Protein AF-0000000084719424 (afdb_homodimer)

Organism: Cystobacter fuscus (strain ATCC 25194 / DSM 2262 / NBRC 100088 / M29) (NCBI:txid1242864)

Structure (mmCIF, N/CA/C/O backbone):
data_AF-0000000084719424-model_v1
#
loop_
_entity.id
_entity.type
_entity.pdbx_description
1 polymer 'HNH nuclease domain-containing protein'
#
loop_
_atom_site.group_PDB
_atom_site.id
_atom_site.type_symbol
_atom_site.label_atom_id
_atom_site.label_alt_id
_atom_site.label_comp_id
_atom_site.label_asym_id
_atom_site.label_entity_id
_atom_site.label_seq_id
_atom_site.pdbx_PDB_ins_code
_atom_site.Cartn_x
_atom_site.Cartn_y
_atom_site.Cartn_z
_atom_site.occupancy
_atom_site.B_iso_or_equiv
_atom_site.auth_seq_id
_atom_site.auth_comp_id
_atom_site.auth_asym_id
_atom_site.auth_atom_id
_atom_site.pdbx_PDB_model_num
ATOM 1 N N . MET A 1 1 ? -15.688 -7.82 -9.164 1 95.25 1 MET A N 1
ATOM 2 C CA . MET A 1 1 ? -16.125 -8.008 -7.789 1 95.25 1 MET A CA 1
ATOM 3 C C . MET A 1 1 ? -16.844 -9.344 -7.621 1 95.25 1 MET A C 1
ATOM 5 O O . MET A 1 1 ? -17.547 -9.797 -8.531 1 95.25 1 MET A O 1
ATOM 9 N N . ILE A 1 2 ? -16.609 -9.914 -6.504 1 97.12 2 ILE A N 1
ATOM 10 C CA . ILE A 1 2 ? -17.297 -11.141 -6.133 1 97.12 2 ILE A CA 1
ATOM 11 C C . ILE A 1 2 ? -17.953 -10.969 -4.766 1 97.12 2 ILE A C 1
ATOM 13 O O . ILE A 1 2 ? -17.641 -10.031 -4.031 1 97.12 2 ILE A O 1
ATOM 17 N N . PRO A 1 3 ? -18.953 -11.82 -4.504 1 97.81 3 PRO A N 1
ATOM 18 C CA . PRO A 1 3 ? -19.609 -11.711 -3.199 1 97.81 3 PRO A CA 1
ATOM 19 C C . PRO A 1 3 ? -18.625 -11.812 -2.037 1 97.81 3 PRO A C 1
ATOM 21 O O . PRO A 1 3 ? -17.688 -12.633 -2.078 1 97.81 3 PRO A O 1
ATOM 24 N N . VAL A 1 4 ? -18.812 -10.969 -1.093 1 98.25 4 VAL A N 1
ATOM 25 C CA . VAL A 1 4 ? -18.062 -11.008 0.152 1 98.25 4 VAL A CA 1
ATOM 26 C C . VAL A 1 4 ? -19.016 -11.156 1.337 1 98.25 4 VAL A C 1
ATOM 28 O O . VAL A 1 4 ? -19.906 -10.336 1.521 1 98.25 4 VAL A O 1
ATOM 31 N N . ALA A 1 5 ? -18.828 -12.125 2.129 1 97.94 5 ALA A N 1
ATOM 32 C CA . ALA A 1 5 ? -19.672 -12.344 3.305 1 97.94 5 ALA A CA 1
ATOM 33 C C . ALA A 1 5 ? -19.172 -11.539 4.496 1 97.94 5 ALA A C 1
ATOM 35 O O . ALA A 1 5 ? -17.953 -11.445 4.723 1 97.94 5 ALA A O 1
ATOM 36 N N . ALA A 1 6 ? -20.125 -10.969 5.238 1 98.19 6 ALA A N 1
ATOM 37 C CA . ALA A 1 6 ? -19.75 -10.25 6.461 1 98.19 6 ALA A CA 1
ATOM 38 C C . ALA A 1 6 ? -19.172 -11.211 7.5 1 98.19 6 ALA A C 1
ATOM 40 O O . ALA A 1 6 ? -19.766 -12.25 7.793 1 98.19 6 ALA A O 1
ATOM 41 N N . ALA A 1 7 ? -18.047 -10.859 7.988 1 98.5 7 ALA A N 1
ATOM 42 C CA . ALA A 1 7 ? -17.438 -11.648 9.055 1 98.5 7 ALA A CA 1
ATOM 43 C C . ALA A 1 7 ? -18 -11.258 10.422 1 98.5 7 ALA A C 1
ATOM 45 O O . ALA A 1 7 ? -18.516 -10.148 10.594 1 98.5 7 ALA A O 1
ATOM 46 N N . LYS A 1 8 ? -17.859 -12.148 11.344 1 98.12 8 LYS A N 1
ATOM 47 C CA . LYS A 1 8 ? -18.266 -11.859 12.719 1 98.12 8 LYS A CA 1
ATOM 48 C C . LYS A 1 8 ? -17.359 -10.797 13.344 1 98.12 8 LYS A C 1
ATOM 50 O O . LYS A 1 8 ? -16.156 -10.773 13.109 1 98.12 8 LYS A O 1
ATOM 55 N N . GLU A 1 9 ? -17.984 -9.984 14.125 1 98.38 9 GLU A N 1
ATOM 56 C CA . GLU A 1 9 ? -17.25 -8.984 14.875 1 98.38 9 GLU A CA 1
ATOM 57 C C . GLU A 1 9 ? -16.25 -9.633 15.828 1 98.38 9 GLU A C 1
ATOM 59 O O . GLU A 1 9 ? -16.594 -10.547 16.578 1 98.38 9 GLU A O 1
ATOM 64 N N . PRO A 1 10 ? -15.031 -9.141 15.812 1 98 10 PRO A N 1
ATOM 65 C CA . PRO A 1 10 ? -14.039 -9.711 16.734 1 98 10 PRO A CA 1
ATOM 66 C C . PRO A 1 10 ? -14.359 -9.422 18.188 1 98 10 PRO A C 1
ATOM 68 O O . PRO A 1 10 ? -14.93 -8.375 18.516 1 98 10 PRO A O 1
ATOM 71 N N . PRO A 1 11 ? -13.969 -10.281 19.078 1 96.69 11 PRO A N 1
ATOM 72 C CA . PRO A 1 11 ? -14.336 -10.18 20.484 1 96.69 11 PRO A CA 1
ATOM 73 C C . PRO A 1 11 ? -13.867 -8.875 21.125 1 96.69 11 PRO A C 1
ATOM 75 O O . PRO A 1 11 ? -14.578 -8.297 21.953 1 96.69 11 PRO A O 1
ATOM 78 N N . LEU A 1 12 ? -12.781 -8.359 20.781 1 96.88 12 LEU A N 1
ATOM 79 C CA . LEU A 1 12 ? -12.234 -7.195 21.469 1 96.88 12 LEU A CA 1
ATOM 80 C C . LEU A 1 12 ? -12.547 -5.91 20.719 1 96.88 12 LEU A C 1
ATOM 82 O O . LEU A 1 12 ? -12.125 -4.824 21.125 1 96.88 12 LEU A O 1
ATOM 86 N N . PHE A 1 13 ? -13.328 -5.996 19.688 1 98.5 13 PHE A N 1
ATOM 87 C CA . PHE A 1 13 ? -13.648 -4.84 18.859 1 98.5 13 PHE A CA 1
ATOM 88 C C . PHE A 1 13 ? -14.375 -3.775 19.672 1 98.5 13 PHE A C 1
ATOM 90 O O . PHE A 1 13 ? -14.062 -2.588 19.562 1 98.5 13 PHE A O 1
ATOM 97 N N . ASP A 1 14 ? -15.32 -4.215 20.406 1 98 14 ASP A N 1
ATOM 98 C CA . ASP A 1 14 ? -16.125 -3.279 21.203 1 98 14 ASP A CA 1
ATOM 99 C C . ASP A 1 14 ? -15.227 -2.424 22.094 1 98 14 ASP A C 1
ATOM 101 O O . ASP A 1 14 ? -15.305 -1.194 22.062 1 98 14 ASP A O 1
ATOM 105 N N . GLU A 1 15 ? -14.398 -2.988 22.766 1 96.69 15 GLU A N 1
ATOM 106 C CA . GLU A 1 15 ? -13.531 -2.293 23.719 1 96.69 15 GLU A CA 1
ATOM 107 C C . GLU A 1 15 ? -12.477 -1.464 22.984 1 96.69 15 GLU A C 1
ATOM 109 O O . GLU A 1 15 ? -12.234 -0.308 23.344 1 96.69 15 GLU A O 1
ATOM 114 N N . ARG A 1 16 ? -11.891 -1.98 21.922 1 96.62 16 ARG A N 1
ATOM 115 C CA . ARG A 1 16 ? -10.703 -1.389 21.312 1 96.62 16 ARG A CA 1
ATOM 116 C C . ARG A 1 16 ? -11.086 -0.309 20.312 1 96.62 16 ARG A C 1
ATOM 118 O O . ARG A 1 16 ? -10.273 0.561 19.984 1 96.62 16 ARG A O 1
ATOM 125 N N . VAL A 1 17 ? -12.312 -0.374 19.828 1 98.56 17 VAL A N 1
ATOM 126 C CA . VAL A 1 17 ? -12.664 0.553 18.75 1 98.56 17 VAL A CA 1
ATOM 127 C C . VAL A 1 17 ? -13.969 1.271 19.094 1 98.56 17 VAL A C 1
ATOM 129 O O . VAL A 1 17 ? -13.984 2.494 19.266 1 98.56 17 VAL A O 1
ATOM 132 N N . ARG A 1 18 ? -15.031 0.542 19.359 1 98.38 18 ARG A N 1
ATOM 133 C CA . ARG A 1 18 ? -16.359 1.113 19.5 1 98.38 18 ARG A CA 1
ATOM 134 C C . ARG A 1 18 ? -16.438 2.023 20.719 1 98.38 18 ARG A C 1
ATOM 136 O O . ARG A 1 18 ? -16.766 3.207 20.609 1 98.38 18 ARG A O 1
ATOM 143 N N . GLN A 1 19 ? -16.109 1.496 21.828 1 97.94 19 GLN A N 1
ATOM 144 C CA . GLN A 1 19 ? -16.234 2.273 23.062 1 97.94 19 GLN A CA 1
ATOM 145 C C . GLN A 1 19 ? -15.234 3.43 23.078 1 97.94 19 GLN A C 1
ATOM 147 O O . GLN A 1 19 ? -15.547 4.523 23.547 1 97.94 19 GLN A O 1
ATOM 152 N N . LYS A 1 20 ? -14.016 3.203 22.609 1 97.25 20 LYS A N 1
ATOM 153 C CA . LYS A 1 20 ? -13.062 4.297 22.484 1 97.25 20 LYS A CA 1
ATOM 154 C C . LYS A 1 20 ? -13.602 5.41 21.594 1 97.25 20 LYS A C 1
ATOM 156 O O . LYS A 1 20 ? -13.492 6.59 21.922 1 97.25 20 LYS A O 1
ATOM 161 N N . GLY A 1 21 ? -14.148 4.949 20.5 1 98.06 21 GLY A N 1
ATOM 162 C CA . GLY A 1 21 ? -14.703 5.91 19.562 1 98.06 21 GLY A CA 1
ATOM 163 C C . GLY A 1 21 ? -15.859 6.707 20.141 1 98.06 21 GLY A C 1
ATOM 164 O O . GLY A 1 21 ? -15.883 7.938 20.031 1 98.06 21 GLY A O 1
ATOM 165 N N . LEU A 1 22 ? -16.781 6.02 20.734 1 97.62 22 LEU A N 1
ATOM 166 C CA . LEU A 1 22 ? -17.953 6.672 21.312 1 97.62 22 LEU A CA 1
ATOM 167 C C . LEU A 1 22 ? -17.547 7.594 22.469 1 97.62 22 LEU A C 1
ATOM 169 O O . LEU A 1 22 ? -18.109 8.68 22.625 1 97.62 22 LEU A O 1
ATOM 173 N N . SER A 1 23 ? -16.578 7.148 23.234 1 97.88 23 SER A N 1
ATOM 174 C CA . SER A 1 23 ? -16.062 7.992 24.312 1 97.88 23 SER A CA 1
ATOM 175 C C . SER A 1 23 ? -15.469 9.281 23.766 1 97.88 23 SER A C 1
ATOM 177 O O . SER A 1 23 ? -15.695 10.367 24.312 1 97.88 23 SER A O 1
ATOM 179 N N . ALA A 1 24 ? -14.711 9.188 22.703 1 97.69 24 ALA A N 1
ATOM 180 C CA . ALA A 1 24 ? -14.125 10.367 22.062 1 97.69 24 ALA A CA 1
ATOM 181 C C . ALA A 1 24 ? -15.211 11.305 21.547 1 97.69 24 ALA A C 1
ATOM 183 O O . ALA A 1 24 ? -15.102 12.523 21.688 1 97.69 24 ALA A O 1
ATOM 184 N N . ILE A 1 25 ? -16.266 10.742 20.969 1 97.62 25 ILE A N 1
ATOM 185 C CA . ILE A 1 25 ? -17.359 11.547 20.453 1 97.62 25 ILE A CA 1
ATOM 186 C C . ILE A 1 25 ? -18 12.336 21.594 1 97.62 25 ILE A C 1
ATOM 188 O O . ILE A 1 25 ? -18.312 13.516 21.438 1 97.62 25 ILE A O 1
ATOM 192 N N . ASP A 1 26 ? -18.203 11.648 22.703 1 97.56 26 ASP A N 1
ATOM 193 C CA . ASP A 1 26 ? -18.75 12.328 23.859 1 97.56 26 ASP A CA 1
ATOM 194 C C . ASP A 1 26 ? -17.938 13.578 24.203 1 97.56 26 ASP A C 1
ATOM 196 O O . ASP A 1 26 ? -18.484 14.664 24.375 1 97.56 26 ASP A O 1
ATOM 200 N N . GLU A 1 27 ? -16.688 13.438 24.219 1 97.56 27 GLU A N 1
ATOM 201 C CA . GLU A 1 27 ? -15.828 14.562 24.562 1 97.56 27 GLU A CA 1
ATOM 202 C C . GLU A 1 27 ? -15.93 15.672 23.5 1 97.56 27 GLU A C 1
ATOM 204 O O . GLU A 1 27 ? -15.961 16.859 23.844 1 97.56 27 GLU A O 1
ATOM 209 N N . LEU A 1 28 ? -15.984 15.32 22.266 1 97.88 28 LEU A N 1
ATOM 210 C CA . LEU A 1 28 ? -15.984 16.281 21.156 1 97.88 28 LEU A CA 1
ATOM 211 C C . LEU A 1 28 ? -17.25 17.125 21.172 1 97.88 28 LEU A C 1
ATOM 213 O O . LEU A 1 28 ? -17.297 18.203 20.578 1 97.88 28 LEU A O 1
ATOM 217 N N . VAL A 1 29 ? -18.297 16.641 21.875 1 97.75 29 VAL A N 1
ATOM 218 C CA . VAL A 1 29 ? -19.531 17.406 21.953 1 97.75 29 VAL A CA 1
ATOM 219 C C . VAL A 1 29 ? -19.734 17.938 23.375 1 97.75 29 VAL A C 1
ATOM 221 O O . VAL A 1 29 ? -20.828 18.406 23.719 1 97.75 29 VAL A O 1
ATOM 224 N N . GLY A 1 30 ? -18.719 17.75 24.219 1 96.62 30 GLY A N 1
ATOM 225 C CA . GLY A 1 30 ? -18.703 18.375 25.531 1 96.62 30 GLY A CA 1
ATOM 226 C C . GLY A 1 30 ? -19.266 17.484 26.625 1 96.62 30 GLY A C 1
ATOM 227 O O . GLY A 1 30 ? -19.484 17.953 27.75 1 96.62 30 GLY A O 1
ATOM 228 N N . ARG A 1 31 ? -19.531 16.312 26.391 1 96.75 31 ARG A N 1
ATOM 229 C CA . ARG A 1 31 ? -20 15.383 27.406 1 96.75 31 ARG A CA 1
ATOM 230 C C . ARG A 1 31 ? -18.844 14.695 28.125 1 96.75 31 ARG A C 1
ATOM 232 O O . ARG A 1 31 ? -17.703 14.711 27.625 1 96.75 31 ARG A O 1
ATOM 239 N N . LYS A 1 32 ? -19.109 14.172 29.266 1 94.5 32 LYS A N 1
ATOM 240 C CA . LYS A 1 32 ? -18.109 13.383 29.969 1 94.5 32 LYS A CA 1
ATOM 241 C C . LYS A 1 32 ? -17.781 12.102 29.219 1 94.5 32 LYS A C 1
ATOM 243 O O . LYS A 1 32 ? -18.672 11.422 28.719 1 94.5 32 LYS A O 1
ATOM 248 N N . PRO A 1 33 ? -16.531 11.797 29.125 1 94.38 33 PRO A N 1
ATOM 249 C CA . PRO A 1 33 ? -16.156 10.555 28.438 1 94.38 33 PRO A CA 1
ATOM 250 C C . PRO A 1 33 ? -16.672 9.305 29.156 1 94.38 33 PRO A C 1
ATOM 252 O O . PRO A 1 33 ? -16.766 9.281 30.375 1 94.38 33 PRO A O 1
ATOM 255 N N . ARG A 1 34 ? -16.984 8.297 28.328 1 93.38 34 ARG A N 1
ATOM 256 C CA . ARG A 1 34 ? -17.5 7.035 28.859 1 93.38 34 ARG A CA 1
ATOM 257 C C . ARG A 1 34 ? -16.375 6.199 29.453 1 93.38 34 ARG A C 1
ATOM 259 O O . ARG A 1 34 ? -16.609 5.352 30.328 1 93.38 34 ARG A O 1
ATOM 266 N N . LEU A 1 35 ? -15.211 6.398 28.969 1 94.31 35 LEU A N 1
ATOM 267 C CA . LEU A 1 35 ? -14.047 5.645 29.422 1 94.31 35 LEU A CA 1
ATOM 268 C C . LEU A 1 35 ? -13.023 6.562 30.078 1 94.31 35 LEU A C 1
ATOM 270 O O . LEU A 1 35 ? -12.828 7.699 29.641 1 94.31 35 LEU A O 1
ATOM 274 N N . LYS A 1 36 ? -12.438 5.992 31.078 1 90.69 36 LYS A N 1
ATOM 275 C CA . LYS A 1 36 ? -11.312 6.699 31.688 1 90.69 36 LYS A CA 1
ATOM 276 C C . LYS A 1 36 ? -10.055 6.566 30.828 1 90.69 36 LYS A C 1
ATOM 278 O O . LYS A 1 36 ? -9.766 5.488 30.297 1 90.69 36 LYS A O 1
ATOM 283 N N . ARG A 1 37 ? -9.391 7.676 30.562 1 86.06 37 ARG A N 1
ATOM 284 C CA . ARG A 1 37 ? -8.156 7.648 29.797 1 86.06 37 ARG A CA 1
ATOM 285 C C . ARG A 1 37 ? -7.168 8.688 30.312 1 86.06 37 ARG A C 1
ATOM 287 O O . ARG A 1 37 ? -7.57 9.703 30.891 1 86.06 37 ARG A O 1
ATOM 294 N N . PRO A 1 38 ? -5.922 8.305 30.109 1 86.06 38 PRO A N 1
ATOM 295 C CA . PRO A 1 38 ? -4.93 9.305 30.516 1 86.06 38 PRO A CA 1
ATOM 296 C C . PRO A 1 38 ? -4.871 10.492 29.578 1 86.06 38 PRO A C 1
ATOM 298 O O . PRO A 1 38 ? -5.344 10.406 28.438 1 86.06 38 PRO A O 1
ATOM 301 N N . GLY A 1 39 ? -4.395 11.68 30.078 1 85.88 39 GLY A N 1
ATOM 302 C CA . GLY A 1 39 ? -4.172 12.867 29.266 1 85.88 39 GLY A CA 1
ATOM 303 C C . GLY A 1 39 ? -5.305 13.867 29.344 1 85.88 39 GLY A C 1
ATOM 304 O O . GLY A 1 39 ? -6.281 13.656 30.062 1 85.88 39 GLY A O 1
ATOM 305 N N . ARG A 1 40 ? -5.145 14.953 28.641 1 89.94 40 ARG A N 1
ATOM 306 C CA . ARG A 1 40 ? -6.137 16.031 28.625 1 89.94 40 ARG A CA 1
ATOM 307 C C . ARG A 1 40 ? -7.363 15.617 27.812 1 89.94 40 ARG A C 1
ATOM 309 O O . ARG A 1 40 ? -7.25 14.891 26.828 1 89.94 40 ARG A O 1
ATOM 316 N N . ARG A 1 41 ? -8.477 16.125 28.281 1 90.38 41 ARG A N 1
ATOM 317 C CA . ARG A 1 41 ? -9.719 15.883 27.562 1 90.38 41 ARG A CA 1
ATOM 318 C C . ARG A 1 41 ? -9.695 16.578 26.203 1 90.38 41 ARG A C 1
ATOM 320 O O . ARG A 1 41 ? -9.07 17.625 26.047 1 90.38 41 ARG A O 1
ATOM 327 N N . ARG A 1 42 ? -10.391 15.945 25.266 1 94.56 42 ARG A N 1
ATOM 328 C CA . ARG A 1 42 ? -10.547 16.578 23.953 1 94.56 42 ARG A CA 1
ATOM 329 C C . ARG A 1 42 ? -11.391 17.844 24.047 1 94.56 42 ARG A C 1
ATOM 331 O O . ARG A 1 42 ? -12.352 17.891 24.828 1 94.56 42 ARG A O 1
ATOM 338 N N . LYS A 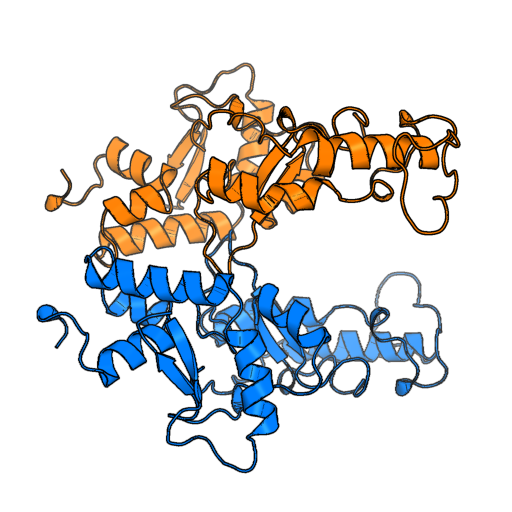1 43 ? -11.039 18.719 23.266 1 95.94 43 LYS A N 1
ATOM 339 C CA . LYS A 1 43 ? -11.789 19.969 23.219 1 95.94 43 LYS A CA 1
ATOM 340 C C . LYS A 1 43 ? -13.141 19.781 22.531 1 95.94 43 LYS A C 1
ATOM 342 O O . LYS A 1 43 ? -13.234 19.062 21.531 1 95.94 43 LYS A O 1
ATOM 347 N N . LYS A 1 44 ? -14.211 20.438 23.125 1 97.44 44 LYS A N 1
ATOM 348 C CA . LYS A 1 44 ? -15.5 20.469 22.438 1 97.44 44 LYS A CA 1
ATOM 349 C C . LYS A 1 44 ? -15.398 21.203 21.109 1 97.44 44 LYS A C 1
ATOM 351 O O . LYS A 1 44 ? -14.969 22.359 21.078 1 97.44 44 LYS A O 1
ATOM 356 N N . ILE A 1 45 ? -15.836 20.594 20.094 1 98 45 ILE A N 1
ATOM 357 C CA . ILE A 1 45 ? -15.68 21.25 18.812 1 98 45 ILE A CA 1
ATOM 358 C C . ILE A 1 45 ? -17.031 21.359 18.125 1 98 45 ILE A C 1
ATOM 360 O O . ILE A 1 45 ? -17.156 21.969 17.047 1 98 45 ILE A O 1
ATOM 364 N N . ALA A 1 46 ? -18.109 20.734 18.641 1 97.94 46 ALA A N 1
ATOM 365 C CA . ALA A 1 46 ? -19.438 20.766 18.047 1 97.94 46 ALA A CA 1
ATOM 366 C C . ALA A 1 46 ? -20.516 20.625 19.125 1 97.94 46 ALA A C 1
ATOM 368 O O . ALA A 1 46 ? -20.25 20.078 20.203 1 97.94 46 ALA A O 1
ATOM 369 N N . ALA A 1 47 ? -21.672 21.094 18.875 1 97.56 47 ALA A N 1
ATOM 370 C CA . ALA A 1 47 ? -22.781 21 19.797 1 97.56 47 ALA A CA 1
ATOM 371 C C . ALA A 1 47 ? -23.453 19.625 19.703 1 97.56 47 ALA A C 1
ATOM 373 O O . ALA A 1 47 ? -23.844 19.047 20.719 1 97.56 47 ALA A O 1
ATOM 374 N N . ARG A 1 48 ? -23.562 19.203 18.516 1 97.5 48 ARG A N 1
ATOM 375 C CA . ARG A 1 48 ? -24.172 17.891 18.266 1 97.5 48 ARG A CA 1
ATOM 376 C C . ARG A 1 48 ? -23.188 16.969 17.562 1 97.5 48 ARG A C 1
ATOM 378 O O . ARG A 1 48 ? -22.312 17.422 16.812 1 97.5 48 ARG A O 1
ATOM 385 N N . GLU A 1 49 ? -23.359 15.617 17.828 1 97.19 49 GLU A N 1
ATOM 386 C CA . GLU A 1 49 ? -22.516 14.617 17.188 1 97.19 49 GLU A CA 1
ATOM 387 C C . GLU A 1 49 ? -22.516 14.781 15.672 1 97.19 49 GLU A C 1
ATOM 389 O O . GLU A 1 49 ? -21.453 14.695 15.039 1 97.19 49 GLU A O 1
ATOM 394 N N . ALA A 1 50 ? -23.656 15.055 15.102 1 96.25 50 ALA A N 1
ATO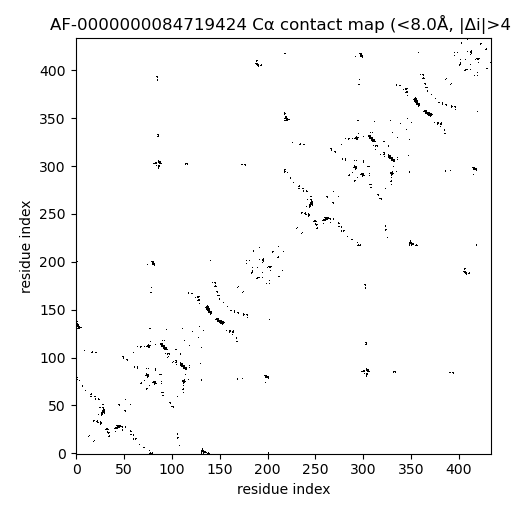M 395 C CA . ALA A 1 50 ? -23.828 15.156 13.656 1 96.25 50 ALA A CA 1
ATOM 396 C C . ALA A 1 50 ? -23.094 16.359 13.094 1 96.25 50 ALA A C 1
ATOM 398 O O . ALA A 1 50 ? -22.875 16.453 11.883 1 96.25 50 ALA A O 1
ATOM 399 N N . ASP A 1 51 ? -22.672 17.281 13.945 1 97.06 51 ASP A N 1
ATOM 400 C CA . ASP A 1 51 ? -22.031 18.516 13.5 1 97.06 51 ASP A CA 1
ATOM 401 C C . ASP A 1 51 ? -20.516 18.406 13.57 1 97.06 51 ASP A C 1
ATOM 403 O O . ASP A 1 51 ? -19.797 19.328 13.18 1 97.06 51 ASP A O 1
ATOM 407 N N . ILE A 1 52 ? -20.047 17.297 14.109 1 97.44 52 ILE A N 1
ATOM 408 C CA . ILE A 1 52 ? -18.609 17.094 14.172 1 97.44 52 ILE A CA 1
ATOM 409 C C . ILE A 1 52 ? -18.047 16.938 12.758 1 97.44 52 ILE A C 1
ATOM 411 O O . ILE A 1 52 ? -18.547 16.125 11.977 1 97.44 52 ILE A O 1
ATOM 415 N N . PRO A 1 53 ? -17 17.719 12.398 1 96.88 53 PRO A N 1
ATOM 416 C CA . PRO A 1 53 ? -16.359 17.531 11.094 1 96.88 53 PRO A CA 1
ATOM 417 C C . PRO A 1 53 ? -15.797 16.109 10.914 1 96.88 53 PRO A C 1
ATOM 419 O O . PRO A 1 53 ? -15.258 15.539 11.867 1 96.88 53 PRO A O 1
ATOM 422 N N . ALA A 1 54 ? -15.883 15.562 9.68 1 95.31 54 ALA A N 1
ATOM 423 C CA . ALA A 1 54 ? -15.523 14.18 9.375 1 95.31 54 ALA A CA 1
ATOM 424 C C . ALA A 1 54 ? -14.062 13.898 9.742 1 95.31 54 ALA A C 1
ATOM 426 O O . ALA A 1 54 ? -13.734 12.805 10.195 1 95.31 54 ALA A O 1
ATOM 427 N N . ASP A 1 55 ? -13.234 14.867 9.57 1 95.38 55 ASP A N 1
ATOM 428 C CA . ASP A 1 55 ? -11.797 14.656 9.758 1 95.38 55 ASP A CA 1
ATOM 429 C C . ASP A 1 55 ? -11.406 14.797 11.227 1 95.38 55 ASP A C 1
ATOM 431 O O . ASP A 1 55 ? -10.242 14.609 11.586 1 95.38 55 ASP A O 1
ATOM 435 N N . ALA A 1 56 ? -12.32 15.109 12.055 1 97.25 56 ALA A N 1
ATOM 436 C CA . ALA A 1 56 ? -12.031 15.32 13.469 1 97.25 56 ALA A CA 1
ATOM 437 C C . ALA A 1 56 ? -12.219 14.039 14.266 1 97.25 56 ALA A C 1
ATOM 439 O O . ALA A 1 56 ? -11.797 13.953 15.422 1 97.25 56 ALA A O 1
ATOM 440 N N . PHE A 1 57 ? -12.891 13.039 13.68 1 97.75 57 PHE A N 1
ATOM 441 C CA . PHE A 1 57 ? -13.078 11.773 14.375 1 97.75 57 PHE A CA 1
ATOM 442 C C . PHE A 1 57 ? -11.75 11.039 14.516 1 97.75 57 PHE A C 1
ATOM 444 O O . PHE A 1 57 ? -11.039 10.828 13.531 1 97.75 57 PHE A O 1
ATOM 451 N N . PRO A 1 58 ? -11.414 10.672 15.773 1 97.25 58 PRO A N 1
ATOM 452 C CA . PRO A 1 58 ? -10.18 9.898 15.914 1 97.25 58 PRO A CA 1
ATOM 453 C C . PRO A 1 58 ? -10.227 8.57 15.164 1 97.25 58 PRO A C 1
ATOM 455 O O . PRO A 1 58 ? -11.25 7.879 15.18 1 97.25 58 PRO A O 1
ATOM 458 N N . PRO A 1 59 ? -9.172 8.234 14.523 1 97.94 59 PRO A N 1
ATOM 459 C CA . PRO A 1 59 ? -9.188 7.09 13.609 1 97.94 59 PRO A CA 1
ATOM 460 C C . PRO A 1 59 ? -9 5.758 14.336 1 97.94 59 PRO A C 1
ATOM 462 O O . PRO A 1 59 ? -8.172 4.938 13.922 1 97.94 59 PRO A O 1
ATOM 465 N N . PHE A 1 60 ? -9.836 5.465 15.289 1 98.06 60 PHE A N 1
ATOM 466 C CA . PHE A 1 60 ? -9.727 4.234 16.062 1 98.06 60 PHE A CA 1
ATOM 467 C C . PHE A 1 60 ? -10.055 3.021 15.203 1 98.06 60 PHE A C 1
ATOM 469 O O . PHE A 1 60 ? -9.719 1.891 15.555 1 98.06 60 PHE A O 1
ATOM 476 N N . TRP A 1 61 ? -10.766 3.23 14.055 1 97.94 61 TRP A N 1
ATOM 477 C CA . TRP A 1 61 ? -11.102 2.127 13.164 1 97.94 61 TRP A CA 1
ATOM 478 C C . TRP A 1 61 ? -9.844 1.46 12.625 1 97.94 61 TRP A C 1
ATOM 480 O O . TRP A 1 61 ? -9.867 0.284 12.25 1 97.94 61 TRP A O 1
ATOM 490 N N . ARG A 1 62 ? -8.734 2.131 12.578 1 97.75 62 ARG A N 1
ATOM 491 C CA . ARG A 1 62 ? -7.48 1.577 12.078 1 97.75 62 ARG A CA 1
ATOM 492 C C . ARG A 1 62 ? -7.004 0.42 12.945 1 97.75 62 ARG A C 1
ATOM 494 O O . ARG A 1 62 ? -6.305 -0.476 12.469 1 97.75 62 ARG A O 1
ATOM 501 N N . ASP A 1 63 ? -7.434 0.46 14.203 1 97.62 63 ASP A N 1
ATOM 502 C CA . ASP A 1 63 ? -7.035 -0.589 15.141 1 97.62 63 ASP A CA 1
ATOM 503 C C . ASP A 1 63 ? -7.691 -1.921 14.781 1 97.62 63 ASP A C 1
ATOM 505 O O . ASP A 1 63 ? -7.285 -2.973 15.273 1 97.62 63 ASP A O 1
ATOM 509 N N . ALA A 1 64 ? -8.648 -1.904 13.898 1 98.31 64 ALA A N 1
ATOM 510 C CA . ALA A 1 64 ? -9.352 -3.117 13.492 1 98.31 64 ALA A CA 1
ATOM 511 C C . ALA A 1 64 ? -8.695 -3.764 12.281 1 98.31 64 ALA A C 1
ATOM 513 O O . ALA A 1 64 ? -9.07 -4.863 11.875 1 98.31 64 ALA A O 1
ATOM 514 N N . LEU A 1 65 ? -7.742 -3.129 11.742 1 98.44 65 LEU A N 1
ATOM 515 C CA . LEU A 1 65 ? -7.199 -3.551 10.453 1 98.44 65 LEU A CA 1
ATOM 516 C C . LEU A 1 65 ? -6.629 -4.961 10.539 1 98.44 65 LEU A C 1
ATOM 518 O O . LEU A 1 65 ? -6.883 -5.793 9.672 1 98.44 65 LEU A O 1
ATOM 522 N N . PRO A 1 66 ? -5.824 -5.328 11.625 1 97.94 66 PRO A N 1
ATOM 523 C CA . PRO A 1 66 ? -5.305 -6.695 11.68 1 97.94 66 PRO A CA 1
ATOM 524 C C . PRO A 1 66 ? -6.41 -7.75 11.656 1 97.94 66 PRO A C 1
ATOM 526 O O . PRO A 1 66 ? -6.293 -8.766 10.969 1 97.94 66 PRO A O 1
ATOM 529 N N . GLU A 1 67 ? -7.48 -7.488 12.359 1 98.44 67 GLU A N 1
ATOM 530 C CA . GLU A 1 67 ? -8.594 -8.43 12.383 1 98.44 67 GLU A CA 1
ATOM 531 C C . GLU A 1 67 ? -9.305 -8.477 11.031 1 98.44 67 GLU A C 1
ATOM 533 O O . GLU A 1 67 ? -9.773 -9.531 10.609 1 98.44 67 GLU A O 1
ATOM 538 N N . MET A 1 68 ? -9.445 -7.348 10.375 1 98.69 68 MET A N 1
ATOM 539 C CA . MET A 1 68 ? -10.055 -7.309 9.047 1 98.69 68 MET A CA 1
ATOM 540 C C . MET A 1 68 ? -9.234 -8.125 8.055 1 98.69 68 MET A C 1
ATOM 542 O O . MET A 1 68 ? -9.789 -8.891 7.262 1 98.69 68 MET A O 1
ATOM 546 N N . LEU A 1 69 ? -7.914 -7.949 8.109 1 98.81 69 LEU A N 1
ATOM 547 C CA . LEU A 1 69 ? -7.02 -8.695 7.227 1 98.81 69 LEU A CA 1
ATOM 548 C C . LEU A 1 69 ? -7.156 -10.195 7.457 1 98.81 69 LEU A C 1
ATOM 550 O O . LEU A 1 69 ? -7.191 -10.969 6.5 1 98.81 69 LEU A O 1
ATOM 554 N N . GLU A 1 70 ? -7.223 -10.523 8.68 1 98.31 70 GLU A N 1
ATOM 555 C CA . GLU A 1 70 ? -7.398 -11.938 9 1 98.31 70 GLU A CA 1
ATOM 556 C C . GLU A 1 70 ? -8.758 -12.445 8.531 1 98.31 70 GLU A C 1
ATOM 558 O O . GLU A 1 70 ? -8.844 -13.453 7.828 1 98.31 70 GLU A O 1
ATOM 563 N N . ALA A 1 71 ? -9.836 -11.734 8.812 1 98.44 71 ALA A N 1
ATOM 564 C CA . ALA A 1 71 ? -11.211 -12.164 8.547 1 98.44 71 ALA A CA 1
ATOM 565 C C . ALA A 1 71 ? -11.469 -12.266 7.051 1 98.44 71 ALA A C 1
ATOM 567 O O . ALA A 1 71 ? -12.234 -13.125 6.605 1 98.44 71 ALA A O 1
ATOM 568 N N . TYR A 1 72 ? -10.812 -11.469 6.312 1 98.69 72 TYR A N 1
ATOM 569 C CA . TYR A 1 72 ? -11.125 -11.414 4.891 1 98.69 72 TYR A CA 1
ATOM 570 C C . TYR A 1 72 ? -9.945 -11.883 4.051 1 98.69 72 TYR A C 1
ATOM 572 O O . TYR A 1 72 ? -9.797 -11.484 2.893 1 98.69 72 TYR A O 1
ATOM 580 N N . GLU A 1 73 ? -9.062 -12.641 4.734 1 98.44 73 GLU A N 1
ATOM 581 C CA . GLU A 1 73 ? -7.973 -13.352 4.082 1 98.44 73 GLU A CA 1
ATOM 582 C C . GLU A 1 73 ? -7.121 -12.414 3.24 1 98.44 73 GLU A C 1
ATOM 584 O O . GLU A 1 73 ? -6.684 -12.773 2.146 1 98.44 73 GLU A O 1
ATOM 589 N N . ARG A 1 74 ? -7.078 -11.117 3.65 1 98.81 74 ARG A N 1
ATOM 590 C CA . ARG A 1 74 ? -6.227 -10.07 3.094 1 98.81 74 ARG A CA 1
ATOM 591 C C . ARG A 1 74 ? -6.633 -9.742 1.659 1 98.81 74 ARG A C 1
ATOM 593 O O . ARG A 1 74 ? -5.773 -9.508 0.807 1 98.81 74 ARG A O 1
ATOM 600 N N . ARG A 1 75 ? -7.875 -9.812 1.38 1 98.88 75 ARG A N 1
ATOM 601 C CA . ARG A 1 75 ? -8.328 -9.469 0.037 1 98.88 75 ARG A CA 1
ATOM 602 C C . ARG A 1 75 ? -9.227 -8.234 0.063 1 98.88 75 ARG A C 1
ATOM 604 O O . ARG A 1 75 ? -10.117 -8.125 0.912 1 98.88 75 ARG A O 1
ATOM 611 N N . CYS A 1 76 ? -8.945 -7.32 -0.779 1 98.88 76 CYS A N 1
ATOM 612 C CA . CYS A 1 76 ? -9.773 -6.129 -0.94 1 98.88 76 CYS A CA 1
ATOM 613 C C . CYS A 1 76 ? -11.211 -6.504 -1.272 1 98.88 76 CYS A C 1
ATOM 615 O O . CYS A 1 76 ? -11.461 -7.258 -2.215 1 98.88 76 CYS A O 1
ATOM 617 N N . ALA A 1 77 ? -12.141 -5.957 -0.599 1 98.56 77 ALA A N 1
ATOM 618 C CA . ALA A 1 77 ? -13.547 -6.316 -0.77 1 98.56 77 ALA A CA 1
ATOM 619 C C . ALA A 1 77 ? -14.055 -5.918 -2.154 1 98.56 77 ALA A C 1
ATOM 621 O O . ALA A 1 77 ? -14.914 -6.594 -2.729 1 98.56 77 ALA A O 1
ATOM 622 N N . TYR A 1 78 ? -13.523 -4.902 -2.73 1 98.38 78 TYR A N 1
ATOM 623 C CA . TYR A 1 78 ? -13.984 -4.395 -4.016 1 98.38 78 TYR A CA 1
ATOM 624 C C . TYR A 1 78 ? -13.266 -5.086 -5.168 1 98.38 78 TYR A C 1
ATOM 626 O O . TYR A 1 78 ? -13.898 -5.535 -6.125 1 98.38 78 TYR A O 1
ATOM 634 N N . LEU A 1 79 ? -11.992 -5.258 -5.051 1 98.75 79 LEU A N 1
ATOM 635 C CA . LEU A 1 79 ? -11.188 -5.719 -6.172 1 98.75 79 LEU A CA 1
ATOM 636 C C . LEU A 1 79 ? -11.047 -7.238 -6.152 1 98.75 79 LEU A C 1
ATOM 638 O O . LEU A 1 79 ? -10.695 -7.844 -7.168 1 98.75 79 LEU A O 1
ATOM 642 N N . ALA A 1 80 ? -11.219 -7.84 -5 1 98.69 80 ALA A N 1
ATOM 643 C CA . ALA A 1 80 ? -10.898 -9.25 -4.805 1 98.69 80 ALA A CA 1
ATOM 644 C C . ALA A 1 80 ? -9.438 -9.539 -5.141 1 98.69 80 ALA A C 1
ATOM 646 O O . ALA A 1 80 ? -9.133 -10.492 -5.855 1 98.69 80 ALA A O 1
ATOM 647 N N . LEU A 1 81 ? -8.57 -8.656 -4.73 1 98.94 81 LEU A N 1
ATOM 648 C CA . LEU A 1 81 ? -7.121 -8.797 -4.887 1 98.94 81 LEU A CA 1
ATOM 649 C C . LEU A 1 81 ? -6.434 -8.852 -3.529 1 98.94 81 LEU A C 1
ATOM 651 O O . LEU A 1 81 ? -6.805 -8.117 -2.611 1 98.94 81 LEU A O 1
ATOM 655 N N . TYR A 1 82 ? -5.473 -9.641 -3.398 1 98.88 82 TYR A N 1
ATOM 656 C CA . TYR A 1 82 ? -4.73 -9.922 -2.172 1 98.88 82 TYR A CA 1
ATOM 657 C C . TYR A 1 82 ? -3.783 -8.773 -1.839 1 98.88 82 TYR A C 1
ATOM 659 O O . TYR A 1 82 ? -3.168 -8.188 -2.732 1 98.88 82 TYR A O 1
ATOM 667 N N . PHE A 1 83 ? -3.676 -8.438 -0.579 1 98.94 83 PHE A N 1
ATOM 668 C CA . PHE A 1 83 ? -2.682 -7.504 -0.064 1 98.94 83 PHE A CA 1
ATOM 669 C C . PHE A 1 83 ? -1.423 -8.242 0.376 1 98.94 83 PHE A C 1
ATOM 671 O O . PHE A 1 83 ? -1.445 -8.984 1.36 1 98.94 83 PHE A O 1
ATOM 678 N N . GLU A 1 84 ? -0.367 -8 -0.253 1 98.75 84 GLU A N 1
ATOM 679 C CA . GLU A 1 84 ? 0.891 -8.633 0.136 1 98.75 84 GLU A CA 1
ATOM 680 C C . GLU A 1 84 ? 1.371 -8.117 1.489 1 98.75 84 GLU A C 1
ATOM 682 O O . GLU A 1 84 ? 1.2 -6.938 1.806 1 98.75 84 GLU A O 1
ATOM 687 N N . HIS A 1 85 ? 1.985 -9.031 2.199 1 98.69 85 HIS A N 1
ATOM 688 C CA . HIS A 1 85 ? 2.66 -8.578 3.412 1 98.69 85 HIS A CA 1
ATOM 689 C C . HIS A 1 85 ? 3.756 -7.566 3.092 1 98.69 85 HIS A C 1
ATOM 691 O O . HIS A 1 85 ? 4.48 -7.723 2.107 1 98.69 85 HIS A O 1
ATOM 697 N N . ALA A 1 86 ? 3.896 -6.504 3.891 1 98.62 86 ALA A N 1
ATOM 698 C CA . ALA A 1 86 ? 4.988 -5.535 3.887 1 98.62 86 ALA A CA 1
ATOM 699 C C . ALA A 1 86 ? 4.797 -4.496 2.785 1 98.62 86 ALA A C 1
ATOM 701 O O . ALA A 1 86 ? 5.117 -3.32 2.969 1 98.62 86 ALA A O 1
ATOM 702 N N . THR A 1 87 ? 4.219 -4.883 1.622 1 98.88 87 THR A N 1
ATOM 703 C CA . THR A 1 87 ? 4.176 -3.945 0.505 1 98.88 87 THR A CA 1
ATOM 704 C C . THR A 1 87 ? 2.732 -3.645 0.11 1 98.88 87 THR A C 1
ATOM 706 O O . THR A 1 87 ? 2.486 -2.883 -0.827 1 98.88 87 THR A O 1
ATOM 709 N N . GLY A 1 88 ? 1.771 -4.234 0.729 1 98.75 88 GLY A N 1
ATOM 710 C CA . GLY A 1 88 ? 0.367 -3.986 0.445 1 98.75 88 GLY A CA 1
ATOM 711 C C . GLY A 1 88 ? -0.141 -2.686 1.04 1 98.75 88 GLY A C 1
ATOM 712 O O . GLY A 1 88 ? 0.493 -2.113 1.929 1 98.75 88 GLY A O 1
ATOM 713 N N . ASN A 1 89 ? -1.313 -2.223 0.587 1 98.5 89 ASN A N 1
ATOM 714 C CA . ASN A 1 89 ? -1.865 -0.947 1.028 1 98.5 89 ASN A CA 1
ATOM 715 C C . ASN A 1 89 ? -3.287 -1.105 1.562 1 98.5 89 ASN A C 1
ATOM 717 O O . ASN A 1 89 ? -4.188 -0.356 1.178 1 98.5 89 ASN A O 1
ATOM 721 N N . PRO A 1 90 ? -3.535 -2.025 2.445 1 98.75 90 PRO A N 1
ATOM 722 C CA . PRO A 1 90 ? -4.891 -2.229 2.965 1 98.75 90 PRO A CA 1
ATOM 723 C C . PRO A 1 90 ? -5.375 -1.06 3.82 1 98.75 90 PRO A C 1
ATOM 725 O O . PRO A 1 90 ? -4.59 -0.469 4.566 1 98.75 90 PRO A O 1
ATOM 728 N N . THR A 1 91 ? -6.594 -0.723 3.668 1 98.38 91 THR A N 1
ATOM 729 C CA . THR A 1 91 ? -7.281 0.261 4.5 1 98.38 91 THR A CA 1
ATOM 730 C C . THR A 1 91 ? -8.68 -0.224 4.871 1 98.38 91 THR A C 1
ATOM 732 O O . THR A 1 91 ? -9.102 -1.298 4.438 1 98.38 91 THR A O 1
ATOM 735 N N . ILE A 1 92 ? -9.281 0.504 5.719 1 97.94 92 ILE A N 1
ATOM 736 C CA . ILE A 1 92 ? -10.664 0.229 6.094 1 97.94 92 ILE A CA 1
ATOM 737 C C . ILE A 1 92 ? -11.586 1.271 5.461 1 97.94 92 ILE A C 1
ATOM 739 O O . ILE A 1 92 ? -11.43 2.471 5.695 1 97.94 92 ILE A O 1
ATOM 743 N N . ASP A 1 93 ? -12.492 0.83 4.715 1 96.69 93 ASP A N 1
ATOM 744 C CA . ASP A 1 93 ? -13.508 1.67 4.09 1 96.69 93 ASP A CA 1
ATOM 745 C C . ASP A 1 93 ? -14.797 1.678 4.906 1 96.69 93 ASP A C 1
ATOM 747 O O . ASP A 1 93 ? -15.234 0.634 5.398 1 96.69 93 ASP A O 1
ATOM 751 N N . HIS A 1 94 ? -15.289 2.877 5.117 1 96.56 94 HIS A N 1
ATOM 752 C CA . HIS A 1 94 ? -16.641 3.031 5.652 1 96.56 94 HIS A CA 1
ATOM 753 C C . HIS A 1 94 ? -17.672 3.057 4.535 1 96.56 94 HIS A C 1
ATOM 755 O O . HIS A 1 94 ? -17.672 3.965 3.701 1 96.56 94 HIS A O 1
ATOM 761 N N . VAL A 1 95 ? -18.531 2.119 4.543 1 95.31 95 VAL A N 1
ATOM 762 C CA . VAL A 1 95 ? -19.578 2.104 3.527 1 95.31 95 VAL A CA 1
ATOM 763 C C . VAL A 1 95 ? -20.5 3.305 3.719 1 95.31 95 VAL A C 1
ATOM 765 O O . VAL A 1 95 ? -20.875 3.973 2.75 1 95.31 95 VAL A O 1
ATOM 768 N N . LEU A 1 96 ? -20.922 3.479 4.949 1 94.19 96 LEU A N 1
ATOM 769 C CA . LEU A 1 96 ? -21.625 4.703 5.32 1 94.19 96 LEU A CA 1
ATOM 770 C C . LEU A 1 96 ? -20.641 5.797 5.715 1 94.19 96 LEU A C 1
ATOM 772 O O . LEU A 1 96 ? -19.922 5.668 6.715 1 94.19 96 LEU A O 1
ATOM 776 N N . PRO A 1 97 ? -20.625 6.875 4.977 1 93.38 97 PRO A N 1
ATOM 777 C CA . PRO A 1 97 ? -19.562 7.871 5.148 1 93.38 97 PRO A CA 1
ATOM 778 C C . PRO A 1 97 ? -19.594 8.531 6.523 1 93.38 97 PRO A C 1
ATOM 780 O O . PRO A 1 97 ? -20.672 8.781 7.07 1 93.38 97 PRO A O 1
ATOM 783 N N . LYS A 1 98 ? -18.406 8.852 7.082 1 93.44 98 LYS A N 1
ATOM 784 C CA . LYS A 1 98 ? -18.25 9.508 8.375 1 93.44 98 LYS A CA 1
ATOM 785 C C . LYS A 1 98 ? -18.969 10.844 8.406 1 93.44 98 LYS A C 1
ATOM 787 O O . LYS A 1 98 ? -19.469 11.266 9.453 1 93.44 98 LYS A O 1
ATOM 792 N N . SER A 1 99 ? -19.078 11.523 7.27 1 90.62 99 SER A N 1
ATOM 793 C CA . SER A 1 99 ? -19.656 12.859 7.168 1 90.62 99 SER A CA 1
ATOM 794 C C . SER A 1 99 ? -21.172 12.82 7.281 1 90.62 99 SER A C 1
ATOM 796 O O . SER A 1 99 ? -21.797 13.844 7.562 1 90.62 99 SER A O 1
ATOM 798 N N . ARG A 1 100 ? -21.781 11.672 7.141 1 91.06 100 ARG A N 1
ATOM 799 C CA . ARG A 1 100 ? -23.234 11.609 7.074 1 91.06 100 ARG A CA 1
ATOM 800 C C . ARG A 1 100 ? -23.812 10.805 8.234 1 91.06 100 ARG A C 1
ATOM 802 O O . ARG A 1 100 ? -24.891 11.094 8.734 1 91.06 100 ARG A O 1
ATOM 809 N N . VAL A 1 101 ? -23.062 9.781 8.586 1 95 101 VAL A N 1
ATOM 810 C CA . VAL A 1 101 ? -23.609 8.867 9.586 1 95 101 VAL A CA 1
ATOM 811 C C . VAL A 1 101 ? -22.578 8.664 10.703 1 95 101 VAL A C 1
ATOM 813 O O . VAL A 1 101 ? -21.922 7.625 10.758 1 95 101 VAL A O 1
ATOM 816 N N . TRP A 1 102 ? -22.625 9.539 11.664 1 96.25 102 TRP A N 1
ATOM 817 C CA . TRP A 1 102 ? -21.594 9.57 12.695 1 96.25 102 TRP A CA 1
ATOM 818 C C . TRP A 1 102 ? -21.672 8.328 13.586 1 96.25 102 TRP A C 1
ATOM 820 O O . TRP A 1 102 ? -20.656 7.852 14.094 1 96.25 102 TRP A O 1
ATOM 830 N N . ASN A 1 103 ? -22.875 7.789 13.789 1 96.81 103 ASN A N 1
ATOM 831 C CA . ASN A 1 103 ? -23.062 6.703 14.75 1 96.81 103 ASN A CA 1
ATOM 832 C C . ASN A 1 103 ? -22.641 5.359 14.164 1 96.81 103 ASN A C 1
ATOM 834 O O . ASN A 1 103 ? -22.703 4.336 14.844 1 96.81 103 ASN A O 1
ATOM 838 N N . GLN A 1 104 ? -22.141 5.383 12.922 1 97.5 104 GLN A N 1
ATOM 839 C CA . GLN A 1 104 ? -21.688 4.148 12.289 1 97.5 104 GLN A CA 1
ATOM 840 C C . GLN A 1 104 ? -20.172 4.156 12.086 1 97.5 104 GLN A C 1
ATOM 842 O O . GLN A 1 104 ? -19.609 3.186 11.578 1 97.5 104 GLN A O 1
ATOM 847 N N . ILE A 1 105 ? -19.531 5.16 12.523 1 98.06 105 ILE A N 1
ATOM 848 C CA . ILE A 1 105 ? -18.109 5.355 12.266 1 98.06 105 ILE A CA 1
ATOM 849 C C . ILE A 1 105 ? -17.312 4.242 12.938 1 98.06 105 ILE A C 1
ATOM 851 O O . ILE A 1 105 ? -16.328 3.748 12.375 1 98.06 105 ILE A O 1
ATOM 855 N N . TYR A 1 106 ? -17.75 3.861 14.117 1 98.62 106 TYR A N 1
ATOM 856 C CA . TYR A 1 106 ? -16.984 2.869 14.875 1 98.62 106 TYR A CA 1
ATOM 857 C C . TYR A 1 106 ? -17.75 1.555 14.969 1 98.62 106 TYR A C 1
ATOM 859 O O . TYR A 1 106 ? -17.75 0.896 16.016 1 98.62 106 TYR A O 1
ATOM 867 N N . GLU A 1 107 ? -18.406 1.168 13.891 1 98.56 107 GLU A N 1
ATOM 868 C CA . GLU A 1 107 ? -19.172 -0.076 13.82 1 98.56 107 GLU A CA 1
ATOM 869 C C . GLU A 1 107 ? -18.562 -1.047 12.82 1 98.56 107 GLU A C 1
ATOM 871 O O . GLU A 1 107 ? -18.391 -0.711 11.641 1 98.56 107 GLU A O 1
ATOM 876 N N . TRP A 1 108 ? -18.328 -2.273 13.219 1 98.69 108 TRP A N 1
ATOM 877 C CA . TRP A 1 108 ? -17.688 -3.326 12.438 1 98.69 108 TRP A CA 1
ATOM 878 C C . TRP A 1 108 ? -18.453 -3.566 11.133 1 98.69 108 TRP A C 1
ATOM 880 O O . TRP A 1 108 ? -17.844 -3.738 10.078 1 98.69 108 TRP A O 1
ATOM 890 N N . SER A 1 109 ? -19.75 -3.512 11.273 1 98.12 109 SER A N 1
ATOM 891 C CA . SER A 1 109 ? -20.594 -3.836 10.133 1 98.12 109 SER A CA 1
ATOM 892 C C . SER A 1 109 ? -20.453 -2.807 9.016 1 98.12 109 SER A C 1
ATOM 894 O O . SER A 1 109 ? -20.844 -3.055 7.879 1 98.12 109 SER A O 1
ATOM 896 N N . ASN A 1 110 ? -19.891 -1.605 9.367 1 97.81 110 ASN A N 1
ATOM 897 C CA . ASN A 1 110 ? -19.734 -0.525 8.398 1 97.81 110 ASN A CA 1
ATOM 898 C C . ASN A 1 110 ? -18.391 -0.617 7.676 1 97.81 110 ASN A C 1
ATOM 900 O O . ASN A 1 110 ? -18.109 0.178 6.773 1 97.81 110 ASN A O 1
ATOM 904 N N . TYR A 1 111 ? -17.562 -1.598 8.031 1 98.44 111 TYR A N 1
ATOM 905 C CA . TYR A 1 111 ? -16.188 -1.647 7.547 1 98.44 111 TYR A CA 1
ATOM 906 C C . TYR A 1 111 ? -16.062 -2.607 6.371 1 98.44 111 TYR A C 1
ATOM 908 O O . TYR A 1 111 ? -16.656 -3.684 6.371 1 98.44 111 TYR A O 1
ATOM 916 N N . ARG A 1 112 ? -15.312 -2.236 5.355 1 98.44 112 ARG A N 1
ATOM 917 C CA . ARG A 1 112 ? -14.828 -3.096 4.281 1 98.44 112 ARG A CA 1
ATOM 918 C C . ARG A 1 112 ? -13.312 -3.025 4.156 1 98.44 112 ARG A C 1
ATOM 920 O O . ARG A 1 112 ? -12.727 -1.941 4.23 1 98.44 112 ARG A O 1
ATOM 927 N N . LEU A 1 113 ? -12.664 -4.184 4.09 1 98.75 113 LEU A N 1
ATOM 928 C CA . LEU A 1 113 ? -11.242 -4.188 3.762 1 98.75 113 LEU A CA 1
ATOM 929 C C . LEU A 1 113 ? -11.016 -3.711 2.332 1 98.75 113 LEU A C 1
ATOM 931 O O . LEU A 1 113 ? -11.57 -4.273 1.388 1 98.75 113 LEU A O 1
ATOM 935 N N . CYS A 1 114 ? -10.195 -2.703 2.229 1 98.12 114 CYS A N 1
ATOM 936 C CA . CYS A 1 114 ? -10.172 -1.988 0.957 1 98.12 114 CYS A CA 1
ATOM 937 C C . CYS A 1 114 ? -8.773 -1.491 0.631 1 98.12 114 CYS A C 1
ATOM 939 O O . CYS A 1 114 ? -8.023 -1.096 1.528 1 98.12 114 CYS A O 1
ATOM 941 N N . ALA A 1 115 ? -8.414 -1.575 -0.636 1 98.62 115 ALA A N 1
ATOM 942 C CA . ALA A 1 115 ? -7.16 -0.97 -1.081 1 98.62 115 ALA A CA 1
ATOM 943 C C . ALA A 1 115 ? -7.219 0.551 -0.977 1 98.62 115 ALA A C 1
ATOM 945 O O . ALA A 1 115 ? -8.25 1.162 -1.28 1 98.62 115 ALA A O 1
ATOM 946 N N . ALA A 1 116 ? -6.117 1.124 -0.638 1 98.06 116 ALA A N 1
ATOM 947 C CA . ALA A 1 116 ? -6.047 2.574 -0.483 1 98.06 116 ALA A CA 1
ATOM 948 C C . ALA A 1 116 ? -6.445 3.285 -1.773 1 98.06 116 ALA A C 1
ATOM 950 O O . ALA A 1 116 ? -7.082 4.34 -1.738 1 98.06 116 ALA A O 1
ATOM 951 N N . LEU A 1 117 ? -6.055 2.736 -2.904 1 97 117 LEU A N 1
ATOM 952 C CA . LEU A 1 117 ? -6.375 3.289 -4.215 1 97 117 LEU A CA 1
ATOM 953 C C . LEU A 1 117 ? -7.883 3.436 -4.391 1 97 117 LEU A C 1
ATOM 955 O O . LEU A 1 117 ? -8.359 4.48 -4.84 1 97 117 LEU A O 1
ATOM 959 N N . ILE A 1 118 ? -8.602 2.438 -4.012 1 96.69 118 ILE A N 1
ATOM 960 C CA . ILE A 1 118 ? -10.055 2.4 -4.156 1 96.69 118 ILE A CA 1
ATOM 961 C C . ILE A 1 118 ? -10.695 3.369 -3.164 1 96.69 118 ILE A C 1
ATOM 963 O O . ILE A 1 118 ? -11.578 4.148 -3.529 1 96.69 118 ILE A O 1
ATOM 967 N N . ASN A 1 119 ? -10.242 3.307 -1.962 1 95.12 119 ASN A N 1
ATOM 968 C CA . ASN A 1 119 ? -10.797 4.141 -0.902 1 95.12 119 ASN A CA 1
ATOM 969 C C . ASN A 1 119 ? -10.648 5.625 -1.221 1 95.12 119 ASN A C 1
ATOM 971 O O . ASN A 1 119 ? -11.57 6.414 -0.984 1 95.12 119 ASN A O 1
ATOM 975 N N . ALA A 1 120 ? -9.547 6.016 -1.742 1 94.5 120 ALA A N 1
ATOM 976 C CA . ALA A 1 120 ? -9.297 7.406 -2.111 1 94.5 120 ALA A CA 1
ATOM 977 C C . ALA A 1 120 ? -10.25 7.863 -3.213 1 94.5 120 ALA A C 1
ATOM 979 O O . ALA A 1 120 ? -10.766 8.984 -3.17 1 94.5 120 ALA A O 1
ATOM 980 N N . LYS A 1 121 ? -10.438 7.016 -4.172 1 93.25 121 LYS A N 1
ATOM 981 C CA . LYS A 1 121 ? -11.305 7.359 -5.293 1 93.25 121 LYS A CA 1
ATOM 982 C C . LYS A 1 121 ? -12.766 7.418 -4.855 1 93.25 121 LYS A C 1
ATOM 984 O O . LYS A 1 121 ? -13.539 8.242 -5.359 1 93.25 121 LYS A O 1
ATOM 989 N N . LYS A 1 122 ? -13.141 6.504 -3.975 1 90.31 122 LYS A N 1
ATOM 990 C CA . LYS A 1 122 ? -14.516 6.457 -3.477 1 90.31 122 LYS A CA 1
ATOM 991 C C . LYS A 1 122 ? -14.922 7.793 -2.863 1 90.31 122 LYS A C 1
ATOM 993 O O . LYS A 1 122 ? -16.078 8.195 -2.967 1 90.31 122 LYS A O 1
ATOM 998 N N . ASN A 1 123 ? -14.055 8.477 -2.238 1 81.94 123 ASN A N 1
ATOM 999 C CA . ASN A 1 123 ? -14.359 9.758 -1.609 1 81.94 123 ASN A CA 1
ATOM 1000 C C . ASN A 1 123 ? -14.898 10.766 -2.621 1 81.94 123 ASN A C 1
ATOM 1002 O O . ASN A 1 123 ? -15.625 11.688 -2.252 1 81.94 123 ASN A O 1
ATOM 1006 N N . ASP A 1 124 ? -14.68 10.539 -3.855 1 75.94 124 ASP A N 1
ATOM 1007 C CA . ASP A 1 124 ? -15.078 11.453 -4.922 1 75.94 124 ASP A CA 1
ATOM 1008 C C . ASP A 1 124 ? -16.422 11.047 -5.523 1 75.94 124 ASP A C 1
ATOM 1010 O O . ASP A 1 124 ? -16.938 11.734 -6.41 1 75.94 124 ASP A O 1
ATOM 1014 N N . LEU A 1 125 ? -16.859 9.969 -5.043 1 80.69 125 LEU A N 1
ATOM 1015 C CA . LEU A 1 125 ? -18.047 9.414 -5.68 1 80.69 125 LEU A CA 1
ATOM 1016 C C . LEU A 1 125 ? -19.219 9.375 -4.707 1 80.69 125 LEU A C 1
ATOM 1018 O O . LEU A 1 125 ? -19.031 9.492 -3.494 1 80.69 125 LEU A O 1
ATOM 1022 N N . THR A 1 126 ? -20.328 9.18 -5.242 1 72.12 126 THR A N 1
ATOM 1023 C CA . THR A 1 126 ? -21.562 9.336 -4.469 1 72.12 126 THR A CA 1
ATOM 1024 C C . THR A 1 126 ? -22.062 7.984 -3.98 1 72.12 126 THR A C 1
ATOM 1026 O O . THR A 1 126 ? -22.625 7.883 -2.883 1 72.12 126 THR A O 1
ATOM 1029 N N . SER A 1 127 ? -21.984 7.023 -4.957 1 86.38 127 SER A N 1
ATOM 1030 C CA . SER A 1 127 ? -22.594 5.758 -4.566 1 86.38 127 SER A CA 1
ATOM 1031 C C . SER A 1 127 ? -21.875 4.578 -5.219 1 86.38 127 SER A C 1
ATOM 1033 O O . SER A 1 127 ? -21.734 4.531 -6.441 1 86.38 127 SER A O 1
ATOM 1035 N N . LEU A 1 128 ? -21.359 3.686 -4.43 1 94.5 128 LEU A N 1
ATOM 1036 C CA . LEU A 1 128 ? -20.797 2.418 -4.887 1 94.5 128 LEU A CA 1
ATOM 1037 C C . LEU A 1 128 ? -21.656 1.245 -4.414 1 94.5 128 LEU A C 1
ATOM 1039 O O . LEU A 1 128 ? -22.359 1.348 -3.406 1 94.5 128 LEU A O 1
ATOM 1043 N N . VAL A 1 129 ? -21.641 0.209 -5.215 1 96.56 129 VAL A N 1
ATOM 1044 C CA . VAL A 1 129 ? -22.234 -1.029 -4.734 1 96.56 129 VAL A CA 1
ATOM 1045 C C . VAL A 1 129 ? -21.484 -1.524 -3.502 1 96.56 129 VAL A C 1
ATOM 1047 O O . VAL A 1 129 ? -20.25 -1.573 -3.494 1 96.56 129 VAL A O 1
ATOM 1050 N N . ASP A 1 130 ? -22.234 -1.812 -2.441 1 96.56 130 ASP A N 1
ATOM 1051 C CA . ASP A 1 130 ? -21.656 -2.422 -1.254 1 96.56 130 ASP A CA 1
ATOM 1052 C C . ASP A 1 130 ? -21.172 -3.842 -1.546 1 96.56 130 ASP A C 1
ATOM 1054 O O . ASP A 1 130 ? -21.969 -4.703 -1.932 1 96.56 130 ASP A O 1
ATOM 1058 N N . PRO A 1 131 ? -19.891 -4.129 -1.317 1 97.38 131 PRO A N 1
ATOM 1059 C CA . PRO A 1 131 ? -19.375 -5.473 -1.58 1 97.38 131 PRO A CA 1
ATOM 1060 C C . PRO A 1 131 ? -20.188 -6.562 -0.872 1 97.38 131 PRO A C 1
ATOM 1062 O O . PRO A 1 131 ? -20.281 -7.684 -1.376 1 97.38 131 PRO A O 1
ATOM 1065 N N . PHE A 1 132 ? -20.766 -6.281 0.244 1 97.94 132 PHE A N 1
ATOM 1066 C CA . PHE A 1 132 ? -21.5 -7.277 1.005 1 97.94 132 PHE A CA 1
ATOM 1067 C C . PHE A 1 132 ? -22.844 -7.578 0.341 1 97.94 132 PHE A C 1
ATOM 1069 O O . PHE A 1 132 ? -23.5 -8.562 0.675 1 97.94 132 PHE A O 1
ATOM 1076 N N . GLU A 1 133 ? -23.219 -6.82 -0.584 1 96.94 133 GLU A N 1
ATOM 1077 C CA . GLU A 1 133 ? -24.5 -6.996 -1.254 1 96.94 133 GLU A CA 1
ATOM 1078 C C . GLU A 1 133 ? -24.328 -7.66 -2.617 1 96.94 133 GLU A C 1
ATOM 1080 O O . GLU A 1 133 ? -25.297 -8.102 -3.229 1 96.94 133 GLU A O 1
ATOM 1085 N N . VAL A 1 134 ? -23.125 -7.684 -3.1 1 98 134 VAL A N 1
ATOM 1086 C CA . VAL A 1 134 ? -22.844 -8.188 -4.441 1 98 134 VAL A CA 1
ATOM 1087 C C . VAL A 1 134 ? -23.234 -9.664 -4.527 1 98 134 VAL A C 1
ATOM 1089 O O . VAL A 1 134 ? -22.953 -10.438 -3.609 1 98 134 VAL A O 1
ATOM 1092 N N . ALA A 1 135 ? -23.875 -9.984 -5.594 1 97.5 135 ALA A N 1
ATOM 1093 C CA . ALA A 1 135 ? -24.188 -11.383 -5.891 1 97.5 135 ALA A CA 1
ATOM 1094 C C . ALA A 1 135 ? -23.375 -11.883 -7.078 1 97.5 135 ALA A C 1
ATOM 1096 O O . ALA A 1 135 ? -22.812 -11.094 -7.84 1 97.5 135 ALA A O 1
ATOM 1097 N N . GLU A 1 136 ? -23.391 -13.219 -7.141 1 96.62 136 GLU A N 1
ATOM 1098 C CA . GLU A 1 136 ? -22.688 -13.836 -8.25 1 96.62 136 GLU A CA 1
ATOM 1099 C C . GLU A 1 136 ? -23.203 -13.336 -9.594 1 96.62 136 GLU A C 1
ATOM 1101 O O . GLU A 1 136 ? -24.422 -13.258 -9.797 1 96.62 136 GLU A O 1
ATOM 1106 N N . GLY A 1 137 ? -22.344 -12.945 -10.453 1 96.69 137 GLY A N 1
ATOM 1107 C CA . GLY A 1 137 ? -22.719 -12.602 -11.812 1 96.69 137 GLY A CA 1
ATOM 1108 C C . GLY A 1 137 ? -23.047 -11.133 -11.984 1 96.69 137 GLY A C 1
ATOM 1109 O O . GLY A 1 137 ? -23.312 -10.68 -13.102 1 96.69 137 GLY A O 1
ATOM 1110 N N . TRP A 1 138 ? -23.047 -10.344 -10.922 1 98.19 138 TRP A N 1
ATOM 1111 C CA . TRP A 1 138 ? -23.297 -8.914 -11.047 1 98.19 138 TRP A CA 1
ATOM 1112 C C . TRP A 1 138 ? -22.219 -8.234 -11.875 1 98.19 138 TRP A C 1
ATOM 1114 O O . TRP A 1 138 ? -22.469 -7.227 -12.539 1 98.19 138 TRP A O 1
ATOM 1124 N N . PHE A 1 139 ? -21.031 -8.742 -11.781 1 98.62 139 PHE A N 1
ATOM 1125 C CA . PHE A 1 139 ? -19.875 -8.227 -12.508 1 98.62 139 PHE A CA 1
ATOM 1126 C C . PHE A 1 139 ? -19.172 -9.344 -13.273 1 98.62 139 PHE A C 1
ATOM 1128 O O . PHE A 1 139 ? -19.234 -10.508 -12.883 1 98.62 139 PHE A O 1
ATOM 1135 N N . ALA A 1 140 ? -18.594 -8.969 -14.344 1 98.62 140 ALA A N 1
ATOM 1136 C CA . ALA A 1 140 ? -17.828 -9.891 -15.18 1 98.62 140 ALA A CA 1
ATOM 1137 C C . ALA A 1 140 ? -16.516 -9.25 -15.648 1 98.62 140 ALA A C 1
ATOM 1139 O O . ALA A 1 140 ? -16.359 -8.031 -15.578 1 98.62 140 ALA A O 1
ATOM 1140 N N . LEU A 1 141 ? -15.602 -10.102 -16.016 1 98.62 141 LEU A N 1
ATOM 1141 C CA . LEU A 1 141 ? -14.305 -9.625 -16.469 1 98.62 141 LEU A CA 1
ATOM 1142 C C . LEU A 1 141 ? -14.133 -9.867 -17.969 1 98.62 141 LEU A C 1
ATOM 1144 O O . LEU A 1 141 ? -14.312 -10.984 -18.453 1 98.62 141 LEU A O 1
ATOM 1148 N N . GLU A 1 142 ? -13.898 -8.82 -18.672 1 97.56 142 GLU A N 1
ATOM 1149 C CA . GLU A 1 142 ? -13.461 -8.914 -20.062 1 97.56 142 GLU A CA 1
ATOM 1150 C C . GLU A 1 142 ? -11.953 -9.148 -20.156 1 97.56 142 GLU A C 1
ATOM 1152 O O . GLU A 1 142 ? -11.172 -8.445 -19.516 1 97.56 142 GLU A O 1
ATOM 1157 N N . LEU A 1 143 ? -11.477 -10.078 -20.953 1 96.94 143 LEU A N 1
ATOM 1158 C CA . LEU A 1 143 ? -10.102 -10.555 -20.875 1 96.94 143 LEU A CA 1
ATOM 1159 C C . LEU A 1 143 ? -9.234 -9.898 -21.938 1 96.94 143 LEU A C 1
ATOM 1161 O O . LEU A 1 143 ? -8.062 -10.25 -22.094 1 96.94 143 LEU A O 1
ATOM 1165 N N . VAL A 1 144 ? -9.656 -8.945 -22.656 1 95.81 144 VAL A N 1
ATOM 1166 C CA . VAL A 1 144 ? -8.836 -8.242 -23.641 1 95.81 144 VAL A CA 1
ATOM 1167 C C . VAL A 1 144 ? -8.18 -7.031 -22.984 1 95.81 144 VAL A C 1
ATOM 1169 O O . VAL A 1 144 ? -6.957 -7.004 -22.812 1 95.81 144 VAL A O 1
ATOM 1172 N N . ALA A 1 145 ? -8.961 -6.215 -22.438 1 97.75 145 ALA A N 1
ATOM 1173 C CA . ALA A 1 145 ? -8.43 -5.047 -21.75 1 97.75 145 ALA A CA 1
ATOM 1174 C C . ALA A 1 145 ? -8.484 -5.242 -20.234 1 97.75 145 ALA A C 1
ATOM 1176 O O . ALA A 1 145 ? -8.055 -4.371 -19.469 1 97.75 145 ALA A O 1
ATOM 1177 N N . PHE A 1 146 ? -9.086 -6.363 -19.812 1 98.69 146 PHE A N 1
ATOM 1178 C CA . PHE A 1 146 ? -9.172 -6.773 -18.406 1 98.69 146 PHE A CA 1
ATOM 1179 C C . PHE A 1 146 ? -10.047 -5.805 -17.609 1 98.69 146 PHE A C 1
ATOM 1181 O O . PHE A 1 146 ? -9.742 -5.488 -16.469 1 98.69 146 PHE A O 1
ATOM 1188 N N . GLN A 1 147 ? -11.016 -5.336 -18.297 1 98.62 147 GLN A N 1
ATOM 1189 C CA . GLN A 1 147 ? -12.008 -4.449 -17.688 1 98.62 147 GLN A CA 1
ATOM 1190 C C . GLN A 1 147 ? -13.117 -5.246 -17.016 1 98.62 147 GLN A C 1
ATOM 1192 O O . GLN A 1 147 ? -13.57 -6.266 -17.547 1 98.62 147 GLN A O 1
ATOM 1197 N N . VAL A 1 148 ? -13.484 -4.762 -15.883 1 98.88 148 VAL A N 1
ATOM 1198 C CA . VAL A 1 148 ? -14.711 -5.266 -15.281 1 98.88 148 VAL A CA 1
ATOM 1199 C C . VAL A 1 148 ? -15.922 -4.637 -15.969 1 98.88 148 VAL A C 1
ATOM 1201 O O . VAL A 1 148 ? -15.93 -3.436 -16.25 1 98.88 148 VAL A O 1
ATOM 1204 N N . ILE A 1 149 ? -16.844 -5.406 -16.234 1 98.62 149 ILE A N 1
ATOM 1205 C CA . ILE A 1 149 ? -18.062 -4.93 -16.891 1 98.62 149 ILE A CA 1
ATOM 1206 C C . ILE A 1 149 ? -19.281 -5.383 -16.094 1 98.62 149 ILE A C 1
ATOM 1208 O O . ILE A 1 149 ? -19.172 -6.199 -15.172 1 98.62 149 ILE A O 1
ATOM 1212 N N . ARG A 1 150 ? -20.422 -4.762 -16.5 1 98 150 ARG A N 1
ATOM 1213 C CA . ARG A 1 150 ? -21.672 -5.219 -15.914 1 98 150 ARG A CA 1
ATOM 1214 C C . ARG A 1 150 ? -21.953 -6.676 -16.266 1 98 150 ARG A C 1
ATOM 1216 O O . ARG A 1 150 ? -21.844 -7.066 -17.438 1 98 150 ARG A O 1
ATOM 1223 N N . GLY A 1 151 ? -22.234 -7.496 -15.273 1 97.25 151 GLY A N 1
ATOM 1224 C CA . GLY A 1 151 ? -22.5 -8.906 -15.508 1 97.25 151 GLY A CA 1
ATOM 1225 C C . GLY A 1 151 ? -23.922 -9.195 -15.945 1 97.25 151 GLY A C 1
ATOM 1226 O O . GLY A 1 151 ? -24.797 -8.328 -15.844 1 97.25 151 GLY A O 1
ATOM 1227 N N . PRO A 1 152 ? -24.141 -10.328 -16.484 1 94.75 152 PRO A N 1
ATOM 1228 C CA . PRO A 1 152 ? -25.453 -10.664 -17.031 1 94.75 152 PRO A CA 1
ATOM 1229 C C . PRO A 1 152 ? -26.547 -10.734 -15.961 1 94.75 152 PRO A C 1
ATOM 1231 O O . PRO A 1 152 ? -27.719 -10.578 -16.266 1 94.75 152 PRO A O 1
ATOM 1234 N N . LYS A 1 153 ? -26.172 -10.906 -14.719 1 96.69 153 LYS A N 1
ATOM 1235 C CA . LYS A 1 153 ? -27.156 -11.078 -13.656 1 96.69 153 LYS A CA 1
ATOM 1236 C C . LYS A 1 153 ? -27.266 -9.812 -12.812 1 96.69 153 LYS A C 1
ATOM 1238 O O . LYS A 1 153 ? -27.859 -9.828 -11.734 1 96.69 153 LYS A O 1
ATOM 1243 N N . ALA A 1 154 ? -26.672 -8.766 -13.281 1 96.94 154 ALA A N 1
ATOM 1244 C CA . ALA A 1 154 ? -26.719 -7.512 -12.539 1 96.94 154 ALA A CA 1
ATOM 1245 C C . ALA A 1 154 ? -28.141 -6.961 -12.477 1 96.94 154 ALA A C 1
ATOM 1247 O O . ALA A 1 154 ? -28.828 -6.895 -13.5 1 96.94 154 ALA A O 1
ATOM 1248 N N . PRO A 1 155 ? -28.516 -6.594 -11.359 1 96.69 155 PRO A N 1
ATOM 1249 C CA . PRO A 1 155 ? -29.875 -6.062 -11.258 1 96.69 155 PRO A CA 1
ATOM 1250 C C . PRO A 1 155 ? -30.031 -4.711 -11.953 1 96.69 155 PRO A C 1
ATOM 1252 O O . PRO A 1 155 ? -29.156 -3.855 -11.852 1 96.69 155 PRO A O 1
ATOM 1255 N N . ALA A 1 156 ? -31.156 -4.508 -12.531 1 94.69 156 ALA A N 1
ATOM 1256 C CA . ALA A 1 156 ? -31.453 -3.254 -13.219 1 94.69 156 ALA A CA 1
ATOM 1257 C C . ALA A 1 156 ? -31.609 -2.107 -12.219 1 94.69 156 ALA A C 1
ATOM 1259 O O . ALA A 1 156 ? -31.25 -0.968 -12.516 1 94.69 156 ALA A O 1
ATOM 1260 N N . GLY A 1 157 ? -32.125 -2.432 -11.117 1 94.88 157 GLY A N 1
ATOM 1261 C CA . GLY A 1 157 ? -32.406 -1.415 -10.117 1 94.88 157 GLY A CA 1
ATOM 1262 C C . GLY A 1 157 ? -31.156 -0.803 -9.523 1 94.88 157 GLY A C 1
ATOM 1263 O O . GLY A 1 157 ? -31.219 0.217 -8.836 1 94.88 157 GLY A O 1
ATOM 1264 N N . LYS A 1 158 ? -30 -1.334 -9.844 1 95.12 158 LYS A N 1
ATOM 1265 C CA . LYS A 1 158 ? -28.734 -0.825 -9.305 1 95.12 158 LYS A CA 1
ATOM 1266 C C . LYS A 1 158 ? -27.828 -0.343 -10.43 1 95.12 158 LYS A C 1
ATOM 1268 O O . LYS A 1 158 ? -26.594 -0.329 -10.273 1 95.12 158 LYS A O 1
ATOM 1273 N N . ALA A 1 159 ? -28.375 0.039 -11.5 1 94.94 159 ALA A N 1
ATOM 1274 C CA . ALA A 1 159 ? -27.609 0.383 -12.695 1 94.94 159 ALA A CA 1
ATOM 1275 C C . ALA A 1 159 ? -26.656 1.543 -12.414 1 94.94 159 ALA A C 1
ATOM 1277 O O . ALA A 1 159 ? -25.484 1.489 -12.781 1 94.94 159 ALA A O 1
ATOM 1278 N N . LYS A 1 160 ? -27.172 2.537 -11.789 1 94.12 160 LYS A N 1
ATOM 1279 C CA . LYS A 1 160 ? -26.359 3.705 -11.5 1 94.12 160 LYS A CA 1
ATOM 1280 C C . LYS A 1 160 ? -25.203 3.346 -10.57 1 94.12 160 LYS A C 1
ATOM 1282 O O . LYS A 1 160 ? -24.047 3.721 -10.82 1 94.12 160 LYS A O 1
ATOM 1287 N N . GLU A 1 161 ? -25.469 2.66 -9.461 1 95.62 161 GLU A N 1
ATOM 1288 C CA . GLU A 1 161 ? -24.453 2.225 -8.516 1 95.62 161 GLU A CA 1
ATOM 1289 C C . GLU A 1 161 ? -23.391 1.359 -9.195 1 95.62 161 GLU A C 1
ATOM 1291 O O . GLU A 1 161 ? -22.203 1.491 -8.922 1 95.62 161 GLU A O 1
ATOM 1296 N N . ILE A 1 162 ? -23.844 0.506 -10.047 1 97.19 162 ILE A N 1
ATOM 1297 C CA . ILE A 1 162 ? -22.938 -0.397 -10.75 1 97.19 162 ILE A CA 1
ATOM 1298 C C . ILE A 1 162 ? -22.031 0.403 -11.672 1 97.19 162 ILE A C 1
ATOM 1300 O O . ILE A 1 162 ? -20.812 0.17 -11.719 1 97.19 162 ILE A O 1
ATOM 1304 N N . GLU A 1 163 ? -22.562 1.337 -12.352 1 95.62 163 GLU A N 1
ATOM 1305 C CA . GLU A 1 163 ? -21.766 2.17 -13.25 1 95.62 163 GLU A CA 1
ATOM 1306 C C . GLU A 1 163 ? -20.688 2.932 -12.484 1 95.62 163 GLU A C 1
ATOM 1308 O O . GLU A 1 163 ? -19.547 3.014 -12.938 1 95.62 163 GLU A O 1
ATOM 1313 N N . GLU A 1 164 ? -21.062 3.484 -11.375 1 95.62 164 GLU A N 1
ATOM 1314 C CA . GLU A 1 164 ? -20.094 4.207 -10.562 1 95.62 164 GLU A CA 1
ATOM 1315 C C . GLU A 1 164 ? -19.031 3.264 -10 1 95.62 164 GLU A C 1
ATOM 1317 O O . GLU A 1 164 ? -17.859 3.623 -9.906 1 95.62 164 GLU A O 1
ATOM 1322 N N . THR A 1 165 ? -19.484 2.121 -9.609 1 97.5 165 THR A N 1
ATOM 1323 C CA . THR A 1 165 ? -18.547 1.123 -9.102 1 97.5 165 THR A CA 1
ATOM 1324 C C . THR A 1 165 ? -17.547 0.736 -10.18 1 97.5 165 THR A C 1
ATOM 1326 O O . THR A 1 165 ? -16.359 0.569 -9.891 1 97.5 165 THR A O 1
ATOM 1329 N N . LEU A 1 166 ? -17.984 0.621 -11.406 1 97.81 166 LEU A N 1
ATOM 1330 C CA . LEU A 1 166 ? -17.109 0.243 -12.516 1 97.81 166 LEU A CA 1
ATOM 1331 C C . LEU A 1 166 ? -16.031 1.291 -12.727 1 97.81 166 LEU A C 1
ATOM 1333 O O . LEU A 1 166 ? -14.906 0.957 -13.109 1 97.81 166 LEU A O 1
ATOM 1337 N N . LEU A 1 167 ? -16.328 2.543 -12.469 1 95.94 167 LEU A N 1
ATOM 1338 C CA . LEU A 1 167 ? -15.328 3.602 -12.586 1 95.94 167 LEU A CA 1
ATOM 1339 C C . LEU A 1 167 ? -14.172 3.369 -11.625 1 95.94 167 LEU A C 1
ATOM 1341 O O . LEU A 1 167 ? -13.016 3.615 -11.977 1 95.94 167 LEU A O 1
ATOM 1345 N N . VAL A 1 168 ? -14.508 2.861 -10.477 1 95.94 168 VAL A N 1
ATOM 1346 C CA . VAL A 1 168 ? -13.523 2.619 -9.43 1 95.94 168 VAL A CA 1
ATOM 1347 C C . VAL A 1 168 ? -12.766 1.325 -9.727 1 95.94 168 VAL A C 1
ATOM 1349 O O . VAL A 1 168 ? -11.547 1.259 -9.547 1 95.94 168 VAL A O 1
ATOM 1352 N N . LEU A 1 169 ? -13.445 0.375 -10.211 1 98 169 LEU A N 1
ATOM 1353 C CA . LEU A 1 169 ? -12.859 -0.943 -10.438 1 98 169 LEU A CA 1
ATOM 1354 C C . LEU A 1 169 ? -11.938 -0.928 -11.656 1 98 169 LEU A C 1
ATOM 1356 O O . LEU A 1 169 ? -11.109 -1.826 -11.82 1 98 169 LEU A O 1
ATOM 1360 N N . ASN A 1 170 ? -12.125 0.049 -12.516 1 98.5 170 ASN A N 1
ATOM 1361 C CA . ASN A 1 170 ? -11.406 0.017 -13.789 1 98.5 170 ASN A CA 1
ATOM 1362 C C . ASN A 1 170 ? -10.406 1.159 -13.891 1 98.5 170 ASN A C 1
ATOM 1364 O O . ASN A 1 170 ? -10.188 1.706 -14.977 1 98.5 170 ASN A O 1
ATOM 1368 N N . MET A 1 171 ? -9.922 1.594 -12.781 1 97.88 171 MET A N 1
ATOM 1369 C CA . MET A 1 171 ? -8.766 2.482 -12.805 1 97.88 171 MET A CA 1
ATOM 1370 C C . MET A 1 171 ? -7.562 1.792 -13.438 1 97.88 171 MET A C 1
ATOM 1372 O O . MET A 1 171 ? -7.441 0.567 -13.375 1 97.88 171 MET A O 1
ATOM 1376 N N . PRO A 1 172 ? -6.641 2.471 -14.031 1 98.19 172 PRO A N 1
ATOM 1377 C CA . PRO A 1 172 ? -5.562 1.877 -14.828 1 98.19 172 PRO A CA 1
ATOM 1378 C C . PRO A 1 172 ? -4.773 0.824 -14.055 1 98.19 172 PRO A C 1
ATOM 1380 O O . PRO A 1 172 ? -4.477 -0.247 -14.586 1 98.19 172 PRO A O 1
ATOM 1383 N N . GLU A 1 173 ? -4.445 1.121 -12.812 1 98.31 173 GLU A N 1
ATOM 1384 C CA . GLU A 1 173 ? -3.666 0.178 -12.016 1 98.31 173 GLU A CA 1
ATOM 1385 C C . GLU A 1 173 ? -4.434 -1.121 -11.797 1 98.31 173 GLU A C 1
ATOM 1387 O O . GLU A 1 173 ? -3.832 -2.189 -11.664 1 98.31 173 GLU A O 1
ATOM 1392 N N . CYS A 1 174 ? -5.754 -1.047 -11.742 1 98.75 174 CYS A N 1
ATOM 1393 C CA . CYS A 1 174 ? -6.578 -2.234 -11.547 1 98.75 174 CYS A CA 1
ATOM 1394 C C . CYS A 1 174 ? -6.555 -3.119 -12.789 1 98.75 174 CYS A C 1
ATOM 1396 O O . CYS A 1 174 ? -6.484 -4.344 -12.68 1 98.75 174 CYS A O 1
ATOM 1398 N N . LEU A 1 175 ? -6.629 -2.477 -13.945 1 98.81 175 LEU A N 1
ATOM 1399 C CA . LEU A 1 175 ? -6.523 -3.223 -15.195 1 98.81 175 LEU A CA 1
ATOM 1400 C C . LEU A 1 175 ? -5.188 -3.953 -15.281 1 98.81 175 LEU A C 1
ATOM 1402 O O . LEU A 1 175 ? -5.141 -5.133 -15.641 1 98.81 175 LEU A O 1
ATOM 1406 N N . LYS A 1 176 ? -4.156 -3.248 -14.906 1 98.75 176 LYS A N 1
ATOM 1407 C CA . LYS A 1 176 ? -2.812 -3.812 -14.977 1 98.75 176 LYS A CA 1
ATOM 1408 C C . LYS A 1 176 ? -2.654 -4.984 -14.016 1 98.75 176 LYS A C 1
ATOM 1410 O O . LYS A 1 176 ? -1.974 -5.965 -14.32 1 98.75 176 LYS A O 1
ATOM 1415 N N . ALA A 1 177 ? -3.232 -4.844 -12.836 1 98.81 177 ALA A N 1
ATOM 1416 C CA . ALA A 1 177 ? -3.174 -5.938 -11.867 1 98.81 177 ALA A CA 1
ATOM 1417 C C . ALA A 1 177 ? -3.803 -7.207 -12.438 1 98.81 177 ALA A C 1
ATOM 1419 O O . ALA A 1 177 ? -3.207 -8.289 -12.375 1 98.81 177 ALA A O 1
ATOM 1420 N N . ARG A 1 178 ? -5.008 -7.062 -12.961 1 98.94 178 ARG A N 1
ATOM 1421 C CA . ARG A 1 178 ? -5.707 -8.219 -13.523 1 98.94 178 ARG A CA 1
ATOM 1422 C C . ARG A 1 178 ? -4.949 -8.789 -14.719 1 98.94 178 ARG A C 1
ATOM 1424 O O . ARG A 1 178 ? -4.836 -10.008 -14.859 1 98.94 178 ARG A O 1
ATOM 1431 N N . GLU A 1 179 ? -4.461 -7.902 -15.562 1 98.88 179 GLU A N 1
ATOM 1432 C CA . GLU A 1 179 ? -3.654 -8.344 -16.703 1 98.88 179 GLU A CA 1
ATOM 1433 C C . GLU A 1 179 ? -2.457 -9.172 -16.25 1 98.88 179 GLU A C 1
ATOM 1435 O O . GLU A 1 179 ? -2.174 -10.227 -16.812 1 98.88 179 GLU A O 1
ATOM 1440 N N . GLU A 1 180 ? -1.778 -8.672 -15.305 1 98.81 180 GLU A N 1
ATOM 1441 C CA . GLU A 1 180 ? -0.578 -9.352 -14.828 1 98.81 180 GLU A CA 1
ATOM 1442 C C . GLU A 1 180 ? -0.91 -10.734 -14.273 1 98.81 180 GLU A C 1
ATOM 1444 O O . GLU A 1 180 ? -0.196 -11.703 -14.531 1 98.81 180 GLU A O 1
ATOM 1449 N N . TYR A 1 181 ? -1.969 -10.82 -13.469 1 98.88 181 TYR A N 1
ATOM 1450 C CA . TYR A 1 181 ? -2.352 -12.117 -12.922 1 98.88 181 TYR A CA 1
ATOM 1451 C C . TYR A 1 181 ? -2.705 -13.094 -14.039 1 98.88 181 TYR A C 1
ATOM 1453 O O . TYR A 1 181 ? -2.283 -14.25 -14.008 1 98.88 181 TYR A O 1
ATOM 1461 N N . VAL A 1 182 ? -3.471 -12.602 -15 1 98.88 182 VAL A N 1
ATOM 1462 C CA . VAL A 1 182 ?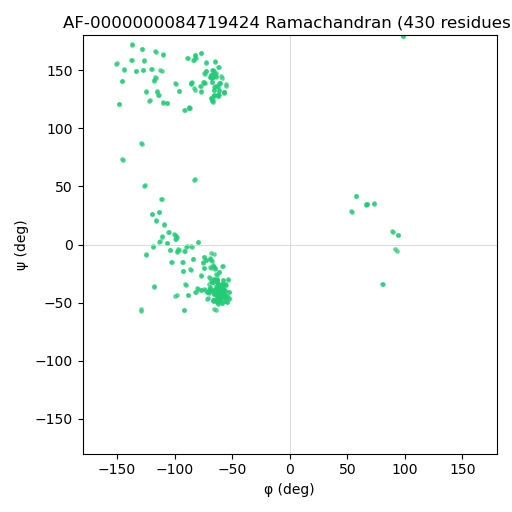 -3.881 -13.469 -16.094 1 98.88 182 VAL A CA 1
ATOM 1463 C C . VAL A 1 182 ? -2.652 -13.914 -16.891 1 98.88 182 VAL A C 1
ATOM 1465 O O . VAL A 1 182 ? -2.49 -15.102 -17.172 1 98.88 182 VAL A O 1
ATOM 1468 N N . THR A 1 183 ? -1.785 -13 -17.234 1 98.69 183 THR A N 1
ATOM 1469 C CA . THR A 1 183 ? -0.601 -13.297 -18.031 1 98.69 183 THR A CA 1
ATOM 1470 C C . THR A 1 183 ? 0.318 -14.273 -17.297 1 98.69 183 THR A C 1
ATOM 1472 O O . THR A 1 183 ? 0.813 -15.227 -17.891 1 98.69 183 THR A O 1
ATOM 1475 N N . CYS A 1 184 ? 0.546 -14.055 -16.016 1 98.75 184 CYS A N 1
ATOM 1476 C CA . CYS A 1 184 ? 1.403 -14.93 -15.227 1 98.75 184 CYS A CA 1
ATOM 1477 C C . CYS A 1 184 ? 0.823 -16.344 -15.156 1 98.75 184 CYS A C 1
ATOM 1479 O O . CYS A 1 184 ? 1.563 -17.328 -15.195 1 98.75 184 CYS A O 1
ATOM 1481 N N . TYR A 1 185 ? -0.486 -16.406 -15.023 1 98.81 185 TYR A N 1
ATOM 1482 C CA . TYR A 1 185 ? -1.122 -17.719 -14.992 1 98.81 185 TYR A CA 1
ATOM 1483 C C . TYR A 1 185 ? -0.987 -18.422 -16.328 1 98.81 185 TYR A C 1
ATOM 1485 O O . TYR A 1 185 ? -0.563 -19.578 -16.391 1 98.81 185 TYR A O 1
ATOM 1493 N N . GLU A 1 186 ? -1.308 -17.703 -17.375 1 98.25 186 GLU A N 1
ATOM 1494 C CA . GLU A 1 186 ? -1.3 -18.297 -18.719 1 98.25 186 GLU A CA 1
ATOM 1495 C C . GLU A 1 186 ? 0.104 -18.75 -19.109 1 98.25 186 GLU A C 1
ATOM 1497 O O . GLU A 1 186 ? 0.267 -19.75 -19.812 1 98.25 186 GLU A O 1
ATOM 1502 N N . ARG A 1 187 ? 1.1 -18.078 -18.609 1 97.88 187 ARG A N 1
ATOM 1503 C CA . ARG A 1 187 ? 2.486 -18.406 -18.938 1 97.88 187 ARG A CA 1
ATOM 1504 C C . ARG A 1 187 ? 3.016 -19.516 -18.062 1 97.88 187 ARG A C 1
ATOM 1506 O O . ARG A 1 187 ? 4.125 -20.016 -18.266 1 97.88 187 ARG A O 1
ATOM 1513 N N . GLY A 1 188 ? 2.273 -19.812 -17.031 1 98.06 188 GLY A N 1
ATOM 1514 C CA . GLY A 1 188 ? 2.684 -20.875 -16.141 1 98.06 188 GLY A CA 1
ATOM 1515 C C . GLY A 1 188 ? 3.57 -20.406 -15 1 98.06 188 GLY A C 1
ATOM 1516 O O . GLY A 1 188 ? 4.188 -21.203 -14.305 1 98.06 188 GLY A O 1
ATOM 1517 N N . ASP A 1 189 ? 3.664 -19.109 -14.836 1 98.56 189 ASP A N 1
ATOM 1518 C CA . ASP A 1 189 ? 4.492 -18.547 -13.773 1 98.56 189 ASP A CA 1
ATOM 1519 C C . ASP A 1 189 ? 3.885 -18.812 -12.398 1 98.56 189 ASP A C 1
ATOM 1521 O O . ASP A 1 189 ? 4.598 -18.844 -11.398 1 98.56 189 ASP A O 1
ATOM 1525 N N . ILE A 1 190 ? 2.543 -18.938 -12.328 1 98.88 190 ILE A N 1
ATOM 1526 C CA . ILE A 1 190 ? 1.84 -19.203 -11.078 1 98.88 190 ILE A CA 1
ATOM 1527 C C . ILE A 1 190 ? 0.808 -20.312 -11.289 1 98.88 190 ILE A C 1
ATOM 1529 O O . ILE A 1 190 ? 0.256 -20.453 -12.383 1 98.88 190 ILE A O 1
ATOM 1533 N N . GLU A 1 191 ? 0.553 -21.062 -10.273 1 98.81 191 GLU A N 1
ATOM 1534 C CA . GLU A 1 191 ? -0.465 -22.109 -10.32 1 98.81 191 GLU A CA 1
ATOM 1535 C C . GLU A 1 191 ? -1.86 -21.531 -10.102 1 98.81 191 GLU A C 1
ATOM 1537 O O . GLU A 1 191 ? -2.002 -20.422 -9.578 1 98.81 191 GLU A O 1
ATOM 1542 N N . PHE A 1 192 ? -2.85 -22.281 -10.5 1 98.69 192 PHE A N 1
ATOM 1543 C CA . PHE A 1 192 ? -4.227 -21.828 -10.383 1 98.69 192 PHE A CA 1
ATOM 1544 C C . PHE A 1 192 ? -4.605 -21.609 -8.922 1 98.69 192 PHE A C 1
ATOM 1546 O O . PHE A 1 192 ? -5.324 -20.656 -8.594 1 98.69 192 PHE A O 1
ATOM 1553 N N . SER A 1 193 ? -4.117 -22.5 -8.055 1 98.5 193 SER A N 1
ATOM 1554 C CA . SER A 1 193 ? -4.43 -22.359 -6.637 1 98.5 193 SER A CA 1
ATOM 1555 C C . SER A 1 193 ? -3.887 -21.047 -6.07 1 98.5 193 SER A C 1
ATOM 1557 O O . SER A 1 193 ? -4.527 -20.422 -5.227 1 98.5 193 SER A O 1
ATOM 1559 N N . TYR A 1 194 ? -2.682 -20.703 -6.516 1 98.81 194 TYR A N 1
ATOM 1560 C CA . TYR A 1 194 ? -2.115 -19.406 -6.137 1 98.81 194 TYR A CA 1
ATOM 1561 C C . TYR A 1 194 ? -2.984 -18.266 -6.637 1 98.81 194 TYR A C 1
ATOM 1563 O O . TYR A 1 194 ? -3.291 -17.344 -5.887 1 98.81 194 TYR A O 1
ATOM 1571 N N . LEU A 1 195 ? -3.385 -18.328 -7.902 1 98.88 195 LEU A N 1
ATOM 1572 C CA . LEU A 1 195 ? -4.25 -17.312 -8.492 1 98.88 195 LEU A CA 1
ATOM 1573 C C . LEU A 1 195 ? -5.555 -17.188 -7.719 1 98.88 195 LEU A C 1
ATOM 1575 O O . LEU A 1 195 ? -6.02 -16.078 -7.441 1 98.88 195 LEU A O 1
ATOM 1579 N N . GLU A 1 196 ? -6.133 -18.312 -7.324 1 98.75 196 GLU A N 1
ATOM 1580 C CA . GLU A 1 196 ? -7.391 -18.312 -6.582 1 98.75 196 GLU A CA 1
ATOM 1581 C C . GLU A 1 196 ? -7.238 -17.594 -5.238 1 98.75 196 GLU A C 1
ATOM 1583 O O . GLU A 1 196 ? -8.164 -16.922 -4.781 1 98.75 196 GLU A O 1
ATOM 1588 N N . ARG A 1 197 ? -6.129 -17.719 -4.691 1 98.44 197 ARG A N 1
ATOM 1589 C CA . ARG A 1 197 ? -5.883 -17.109 -3.395 1 98.44 197 ARG A CA 1
ATOM 1590 C C . ARG A 1 197 ? -5.641 -15.609 -3.539 1 98.44 197 ARG A C 1
ATOM 1592 O O . ARG A 1 197 ? -6.121 -14.812 -2.729 1 98.44 197 ARG A O 1
ATOM 1599 N N . ARG A 1 198 ? -4.949 -15.258 -4.559 1 98.81 198 ARG A N 1
ATOM 1600 C CA . ARG A 1 198 ? -4.469 -13.883 -4.68 1 98.81 198 ARG A CA 1
ATOM 1601 C C . ARG A 1 198 ? -5.473 -13.016 -5.422 1 98.81 198 ARG A C 1
ATOM 1603 O O . ARG A 1 198 ? -5.562 -11.805 -5.176 1 98.81 198 ARG A O 1
ATOM 1610 N N . ALA A 1 199 ? -6.137 -13.609 -6.371 1 98.88 199 ALA A N 1
ATOM 1611 C CA . ALA A 1 199 ? -7.074 -12.898 -7.238 1 98.88 199 ALA A CA 1
ATOM 1612 C C . ALA A 1 199 ? -8.258 -13.789 -7.609 1 98.88 199 ALA A C 1
ATOM 1614 O O . ALA A 1 199 ? -8.438 -14.141 -8.781 1 98.88 199 ALA A O 1
ATOM 1615 N N . PRO A 1 200 ? -9.141 -14.023 -6.668 1 98.81 200 PRO A N 1
ATOM 1616 C CA . PRO A 1 200 ? -10.203 -15 -6.887 1 98.81 200 PRO A CA 1
ATOM 1617 C C . PRO A 1 200 ? -11.188 -14.562 -7.969 1 98.81 200 PRO A C 1
ATOM 1619 O O . PRO A 1 200 ? -11.766 -15.414 -8.664 1 98.81 200 PRO A O 1
ATOM 1622 N N . PHE A 1 201 ? -11.445 -13.305 -8.141 1 98.81 201 PHE A N 1
ATOM 1623 C CA . PHE A 1 201 ? -12.328 -12.844 -9.211 1 98.81 201 PHE A CA 1
ATOM 1624 C C . PHE A 1 201 ? -11.75 -13.203 -10.578 1 98.81 201 PHE A C 1
ATOM 1626 O O . PHE A 1 201 ? -12.469 -13.719 -11.438 1 98.81 201 PHE A O 1
ATOM 1633 N N . VAL A 1 202 ? -10.43 -12.922 -10.766 1 98.88 202 VAL A N 1
ATOM 1634 C CA . VAL A 1 202 ? -9.758 -13.266 -12.016 1 98.88 202 VAL A CA 1
ATOM 1635 C C . VAL A 1 202 ? -9.82 -14.773 -12.25 1 98.88 202 VAL A C 1
ATOM 1637 O O . VAL A 1 202 ? -10.156 -15.219 -13.344 1 98.88 202 VAL A O 1
ATOM 1640 N N . ALA A 1 203 ? -9.555 -15.516 -11.188 1 98.81 203 ALA A N 1
ATOM 1641 C CA . ALA A 1 203 ? -9.578 -16.969 -11.289 1 98.81 203 ALA A CA 1
ATOM 1642 C C . ALA A 1 203 ? -10.961 -17.469 -11.703 1 98.81 203 ALA A C 1
ATOM 1644 O O . ALA A 1 203 ? -11.078 -18.312 -12.602 1 98.81 203 ALA A O 1
ATOM 1645 N N . SER A 1 204 ? -11.992 -17 -11.047 1 98.19 204 SER A N 1
ATOM 1646 C CA . SER A 1 204 ? -13.352 -17.453 -11.32 1 98.19 204 SER A CA 1
ATOM 1647 C C . SER A 1 204 ? -13.766 -17.094 -12.75 1 98.19 204 SER A C 1
ATOM 1649 O O . SER A 1 204 ? -14.492 -17.859 -13.391 1 98.19 204 SER A O 1
ATOM 1651 N N . GLU A 1 205 ? -13.352 -15.992 -13.242 1 98.31 205 GLU A N 1
ATOM 1652 C CA . GLU A 1 205 ? -13.719 -15.562 -14.586 1 98.31 205 GLU A CA 1
ATOM 1653 C C . GLU A 1 205 ? -12.969 -16.375 -15.648 1 98.31 205 GLU A C 1
ATOM 1655 O O . GLU A 1 205 ? -13.508 -16.672 -16.703 1 98.31 205 GLU A O 1
ATOM 1660 N N . LEU A 1 206 ? -11.68 -16.656 -15.359 1 98.62 206 LEU A N 1
ATOM 1661 C CA . LEU A 1 206 ? -10.953 -17.547 -16.266 1 98.62 206 LEU A CA 1
ATOM 1662 C C . LEU A 1 206 ? -11.648 -18.906 -16.359 1 98.62 206 LEU A C 1
ATOM 1664 O O . LEU A 1 206 ? -11.773 -19.453 -17.453 1 98.62 206 LEU A O 1
ATOM 1668 N N . ARG A 1 207 ? -12.047 -19.391 -15.219 1 97.88 207 ARG A N 1
ATOM 1669 C CA . ARG A 1 207 ? -12.773 -20.656 -15.211 1 97.88 207 ARG A CA 1
ATOM 1670 C C . ARG A 1 207 ? -14.086 -20.547 -15.977 1 97.88 207 ARG A C 1
ATOM 1672 O O . ARG A 1 207 ? -14.375 -21.375 -16.844 1 97.88 207 ARG A O 1
ATOM 1679 N N . ARG A 1 208 ? -14.875 -19.578 -15.703 1 96.62 208 ARG A N 1
ATOM 1680 C CA . ARG A 1 208 ? -16.172 -19.359 -16.328 1 96.62 208 ARG A CA 1
ATOM 1681 C C . ARG A 1 208 ? -16.047 -19.281 -17.844 1 96.62 208 ARG A C 1
ATOM 1683 O O . ARG A 1 208 ? -16.922 -19.766 -18.578 1 96.62 208 ARG A O 1
ATOM 1690 N N . GLN A 1 209 ? -14.984 -18.734 -18.328 1 97.31 209 GLN A N 1
ATOM 1691 C CA . GLN A 1 209 ? -14.828 -18.453 -19.75 1 97.31 209 GLN A CA 1
ATOM 1692 C C . GLN A 1 209 ? -14 -19.531 -20.438 1 97.31 209 GLN A C 1
ATOM 1694 O O . GLN A 1 209 ? -13.578 -19.359 -21.594 1 97.31 209 GLN A O 1
ATOM 1699 N N . GLY A 1 210 ? -13.633 -20.562 -19.75 1 97.44 210 GLY A N 1
ATOM 1700 C CA . GLY A 1 210 ? -12.945 -21.703 -20.328 1 97.44 210 GLY A CA 1
ATOM 1701 C C . GLY A 1 210 ? -11.5 -21.406 -20.688 1 97.44 210 GLY A C 1
ATOM 1702 O O . GLY A 1 210 ? -10.992 -21.891 -21.703 1 97.44 210 GLY A O 1
ATOM 1703 N N . ARG A 1 211 ? -10.828 -20.562 -19.859 1 97.25 211 ARG A N 1
ATOM 1704 C CA . ARG A 1 211 ? -9.461 -20.141 -20.172 1 97.25 211 ARG A CA 1
ATOM 1705 C C . ARG A 1 211 ? -8.461 -20.781 -19.219 1 97.25 211 ARG A C 1
ATOM 1707 O O . ARG A 1 211 ? -7.328 -20.312 -19.094 1 97.25 211 ARG A O 1
ATOM 1714 N N . LEU A 1 212 ? -8.883 -21.812 -18.562 1 98.12 212 LEU A N 1
ATOM 1715 C CA . LEU A 1 212 ? -7.957 -22.531 -17.688 1 98.12 212 LEU A CA 1
ATOM 1716 C C . LEU A 1 212 ? -6.957 -23.344 -18.516 1 98.12 212 LEU A C 1
ATOM 1718 O O . LEU A 1 212 ? -7.285 -23.828 -19.594 1 98.12 212 LEU A O 1
ATOM 1722 N N . ARG A 1 213 ? -5.828 -23.469 -17.969 1 97.25 213 ARG A N 1
ATOM 1723 C CA . ARG A 1 213 ? -4.848 -24.375 -18.578 1 97.25 213 ARG A CA 1
ATOM 1724 C C . ARG A 1 213 ? -5.332 -25.812 -18.531 1 97.25 213 ARG A C 1
ATOM 1726 O O . ARG A 1 213 ? -6.109 -26.188 -17.641 1 97.25 213 ARG A O 1
ATOM 1733 N N . LYS A 1 214 ? -4.812 -26.656 -19.406 1 96 214 LYS A N 1
ATOM 1734 C CA . LYS A 1 214 ? -5.262 -28.031 -19.578 1 96 214 LYS A CA 1
ATOM 1735 C C . LYS A 1 214 ? -5.148 -28.812 -18.266 1 96 214 LYS A C 1
ATOM 1737 O O . LYS A 1 214 ? -6.047 -29.578 -17.906 1 96 214 LYS A O 1
ATOM 1742 N N . GLU A 1 215 ? -4.082 -28.531 -17.547 1 94.31 215 GLU A N 1
ATOM 1743 C CA . GLU A 1 215 ? -3.82 -29.281 -16.312 1 94.31 215 GLU A CA 1
ATOM 1744 C C . GLU A 1 215 ? -4.785 -28.875 -15.203 1 94.31 215 GLU A C 1
ATOM 1746 O O . GLU A 1 215 ? -4.887 -29.547 -14.18 1 94.31 215 GLU A O 1
ATOM 1751 N N . ASP A 1 216 ? -5.5 -27.766 -15.398 1 95.38 216 ASP A N 1
ATOM 1752 C CA . ASP A 1 216 ? -6.359 -27.234 -14.336 1 95.38 216 ASP A CA 1
ATOM 1753 C C . ASP A 1 216 ? -7.832 -27.484 -14.656 1 95.38 216 ASP A C 1
ATOM 1755 O O . ASP A 1 216 ? -8.711 -27.047 -13.906 1 95.38 216 ASP A O 1
ATOM 1759 N N . ILE A 1 217 ? -8.016 -28.125 -15.773 1 92.5 217 ILE A N 1
ATOM 1760 C CA . ILE A 1 217 ? -9.391 -28.438 -16.156 1 92.5 217 ILE A CA 1
ATOM 1761 C C . ILE A 1 217 ? -9.891 -29.641 -15.359 1 92.5 217 ILE A C 1
ATOM 1763 O O . ILE A 1 217 ? -9.188 -30.641 -15.234 1 92.5 217 ILE A O 1
ATOM 1767 N N . MET B 1 1 ? 18.453 -7.285 1.706 1 95.19 1 MET B N 1
ATOM 1768 C CA . MET B 1 1 ? 18.734 -6.211 0.757 1 95.19 1 MET B CA 1
ATOM 1769 C C . MET B 1 1 ? 19.75 -6.656 -0.283 1 95.19 1 MET B C 1
ATOM 1771 O O . MET B 1 1 ? 20.656 -7.434 0.023 1 95.19 1 MET B O 1
ATOM 1775 N N . ILE B 1 2 ? 19.516 -6.18 -1.439 1 97.12 2 ILE B N 1
ATOM 1776 C CA . ILE B 1 2 ? 20.453 -6.41 -2.533 1 97.12 2 ILE B CA 1
ATOM 1777 C C . ILE B 1 2 ? 20.844 -5.078 -3.16 1 97.12 2 ILE B C 1
ATOM 1779 O O . ILE B 1 2 ? 20.203 -4.059 -2.934 1 97.12 2 ILE B O 1
ATOM 1783 N N . PRO B 1 3 ? 22.016 -5.098 -3.846 1 97.88 3 PRO B N 1
ATOM 1784 C CA . PRO B 1 3 ? 22.422 -3.85 -4.484 1 97.88 3 PRO B CA 1
ATOM 1785 C C . PRO B 1 3 ? 21.359 -3.283 -5.422 1 97.88 3 PRO B C 1
ATOM 1787 O O . PRO B 1 3 ? 20.719 -4.035 -6.152 1 97.88 3 PRO B O 1
ATOM 1790 N N . VAL B 1 4 ? 21.203 -2.014 -5.332 1 98.25 4 VAL B N 1
ATOM 1791 C CA . VAL B 1 4 ? 20.328 -1.286 -6.238 1 98.25 4 VAL B CA 1
ATOM 1792 C C . VAL B 1 4 ? 21.109 -0.201 -6.965 1 98.25 4 VAL B C 1
ATOM 1794 O O . VAL B 1 4 ? 21.734 0.66 -6.332 1 98.25 4 VAL B O 1
ATOM 1797 N N . ALA B 1 5 ? 21.109 -0.198 -8.234 1 97.94 5 ALA B N 1
ATOM 1798 C CA . ALA B 1 5 ? 21.812 0.811 -9.023 1 97.94 5 ALA B CA 1
ATOM 1799 C C . ALA B 1 5 ? 20.953 2.055 -9.219 1 97.94 5 ALA B C 1
ATOM 1801 O O . ALA B 1 5 ? 19.75 1.952 -9.453 1 97.94 5 ALA B O 1
ATOM 1802 N N . ALA B 1 6 ? 21.609 3.215 -9.125 1 98.19 6 ALA B N 1
ATOM 1803 C CA . ALA B 1 6 ? 20.891 4.465 -9.391 1 98.19 6 ALA B CA 1
ATOM 1804 C C . ALA B 1 6 ? 20.469 4.551 -10.852 1 98.19 6 ALA B C 1
ATOM 1806 O O . ALA B 1 6 ? 21.281 4.336 -11.758 1 98.19 6 ALA B O 1
ATOM 1807 N N . ALA B 1 7 ? 19.234 4.824 -11.039 1 98.5 7 ALA B N 1
ATOM 1808 C CA . ALA B 1 7 ? 18.734 5.02 -12.391 1 98.5 7 ALA B CA 1
ATOM 1809 C C . ALA B 1 7 ? 18.969 6.453 -12.867 1 98.5 7 ALA B C 1
ATOM 1811 O O . ALA B 1 7 ? 19.125 7.363 -12.055 1 98.5 7 ALA B O 1
ATOM 1812 N N . LYS B 1 8 ? 18.969 6.617 -14.148 1 98.19 8 LYS B N 1
ATOM 1813 C CA . LYS B 1 8 ? 19.094 7.949 -14.727 1 98.19 8 LYS B CA 1
ATOM 1814 C C . LYS B 1 8 ? 17.859 8.805 -14.422 1 98.19 8 LYS B C 1
ATOM 1816 O O . LYS B 1 8 ? 16.734 8.297 -14.406 1 98.19 8 LYS B O 1
ATOM 1821 N N . GLU B 1 9 ? 18.125 10.039 -14.211 1 98.38 9 GLU B N 1
ATOM 1822 C CA . GLU B 1 9 ? 17.047 10.992 -14 1 98.38 9 GLU B CA 1
ATOM 1823 C C . GLU B 1 9 ? 16.141 11.07 -15.227 1 98.38 9 GLU B C 1
ATOM 1825 O O . GLU B 1 9 ? 16.625 11.211 -16.359 1 98.38 9 GLU B O 1
ATOM 1830 N N . PRO B 1 10 ? 14.852 11.016 -15 1 98 10 PRO B N 1
ATOM 1831 C CA . PRO B 1 10 ? 13.938 11.117 -16.141 1 98 10 PRO B CA 1
ATOM 1832 C C . PRO B 1 10 ? 13.961 12.5 -16.797 1 98 10 PRO B C 1
ATOM 1834 O O . PRO B 1 10 ? 14.18 13.5 -16.109 1 98 10 PRO B O 1
ATOM 1837 N N . PRO B 1 11 ? 13.711 12.562 -18.062 1 96.62 11 PRO B N 1
ATOM 1838 C CA . PRO B 1 11 ? 13.844 13.812 -18.812 1 96.62 11 PRO B CA 1
ATOM 1839 C C . PRO B 1 11 ? 12.953 14.93 -18.281 1 96.62 11 PRO B C 1
ATOM 1841 O O . PRO B 1 11 ? 13.359 16.094 -18.266 1 96.62 11 PRO B O 1
ATOM 1844 N N . LEU B 1 12 ? 11.82 14.656 -17.797 1 96.88 12 LEU B N 1
ATOM 1845 C CA . LEU B 1 12 ? 10.891 15.711 -17.406 1 96.88 12 LEU B CA 1
ATOM 1846 C C . LEU B 1 12 ? 10.945 15.961 -15.906 1 96.88 12 LEU B C 1
ATOM 1848 O O . LEU B 1 12 ? 10.195 16.781 -15.375 1 96.88 12 LEU B O 1
ATOM 1852 N N . PHE B 1 13 ? 11.852 15.352 -15.234 1 98.5 13 PHE B N 1
ATOM 1853 C CA . PHE B 1 13 ? 11.953 15.469 -13.789 1 98.5 13 PHE B CA 1
ATOM 1854 C C . PHE B 1 13 ? 12.25 16.906 -13.383 1 98.5 13 PHE B C 1
ATOM 1856 O O . PHE B 1 13 ? 11.648 17.422 -12.438 1 98.5 13 PHE B O 1
ATOM 1863 N N . ASP B 1 14 ? 13.18 17.469 -14.055 1 98 14 ASP B N 1
ATOM 1864 C CA . ASP B 1 14 ? 13.578 18.844 -13.727 1 98 14 ASP B CA 1
ATOM 1865 C C . ASP B 1 14 ? 12.383 19.781 -13.75 1 98 14 ASP B C 1
ATOM 1867 O O . ASP B 1 14 ? 12.125 20.5 -12.773 1 98 14 ASP B O 1
ATOM 1871 N N . GLU B 1 15 ? 11.656 19.75 -14.703 1 96.69 15 GLU B N 1
ATOM 1872 C CA . GLU B 1 15 ? 10.516 20.641 -14.875 1 96.69 15 GLU B CA 1
ATOM 1873 C C . GLU B 1 15 ? 9.383 20.281 -13.922 1 96.69 15 GLU B C 1
ATOM 1875 O O . GLU B 1 15 ? 8.797 21.156 -13.281 1 96.69 15 GLU B O 1
ATOM 1880 N N . ARG B 1 16 ? 9.102 18.984 -13.727 1 96.62 16 ARG B N 1
ATOM 1881 C CA . ARG B 1 16 ? 7.891 18.547 -13.047 1 96.62 16 ARG B CA 1
ATOM 1882 C C . ARG B 1 16 ? 8.102 18.5 -11.539 1 96.62 16 ARG B C 1
ATOM 1884 O O . ARG B 1 16 ? 7.133 18.531 -10.773 1 96.62 16 ARG B O 1
ATOM 1891 N N . VAL B 1 17 ? 9.344 18.422 -11.125 1 98.56 17 VAL B N 1
ATOM 1892 C CA . VAL B 1 17 ? 9.578 18.219 -9.695 1 98.56 17 VAL B CA 1
ATOM 1893 C C . VAL B 1 17 ? 10.57 19.266 -9.188 1 98.56 17 VAL B C 1
AT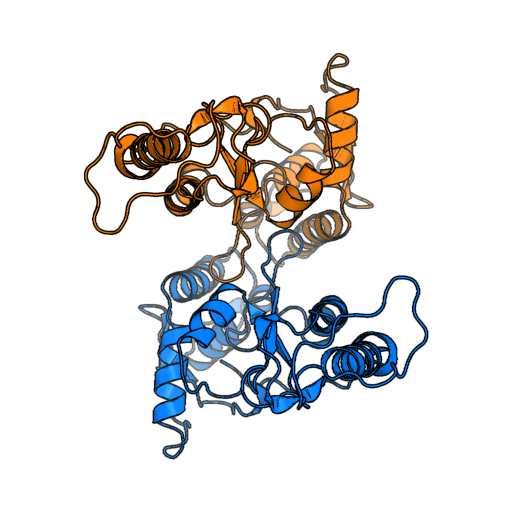OM 1895 O O . VAL B 1 17 ? 10.234 20.094 -8.352 1 98.56 17 VAL B O 1
ATOM 1898 N N . ARG B 1 18 ? 11.758 19.328 -9.766 1 98.38 18 ARG B N 1
ATOM 1899 C CA . ARG B 1 18 ? 12.852 20.141 -9.25 1 98.38 18 ARG B CA 1
ATOM 1900 C C . ARG B 1 18 ? 12.508 21.625 -9.305 1 98.38 18 ARG B C 1
ATOM 1902 O O . ARG B 1 18 ? 12.508 22.297 -8.273 1 98.38 18 ARG B O 1
ATOM 1909 N N . GLN B 1 19 ? 12.188 22.078 -10.438 1 97.94 19 GLN B N 1
ATOM 1910 C CA . GLN B 1 19 ? 11.922 23.5 -10.594 1 97.94 19 GLN B CA 1
ATOM 1911 C C . GLN B 1 19 ? 10.656 23.906 -9.844 1 97.94 19 GLN B C 1
ATOM 1913 O O . GLN B 1 19 ? 10.602 25 -9.258 1 97.94 19 GLN B O 1
ATOM 1918 N N . LYS B 1 20 ? 9.625 23.078 -9.883 1 97.31 20 LYS B N 1
ATOM 1919 C CA . LYS B 1 20 ? 8.43 23.359 -9.086 1 97.31 20 LYS B CA 1
ATOM 1920 C C . LYS B 1 20 ? 8.766 23.469 -7.605 1 97.31 20 LYS B C 1
ATOM 1922 O O . LYS B 1 20 ? 8.289 24.375 -6.918 1 97.31 20 LYS B O 1
ATOM 1927 N N . GLY B 1 21 ? 9.562 22.516 -7.203 1 98.06 21 GLY B N 1
ATOM 1928 C CA . GLY B 1 21 ? 9.953 22.5 -5.805 1 98.06 21 GLY B CA 1
ATOM 1929 C C . GLY B 1 21 ? 10.766 23.719 -5.402 1 98.06 21 GLY B C 1
ATOM 1930 O O . GLY B 1 21 ? 10.469 24.359 -4.395 1 98.06 21 GLY B O 1
ATOM 1931 N N . LEU B 1 22 ? 11.75 24.031 -6.188 1 97.62 22 LEU B N 1
ATOM 1932 C CA . LEU B 1 22 ? 12.609 25.188 -5.898 1 97.62 22 LEU B CA 1
ATOM 1933 C C . LEU B 1 22 ? 11.82 26.484 -5.957 1 97.62 22 LEU B C 1
ATOM 1935 O O . LEU B 1 22 ? 12.039 27.391 -5.145 1 97.62 22 LEU B O 1
ATOM 1939 N N . SER B 1 23 ? 10.906 26.562 -6.91 1 97.88 23 SER B N 1
ATOM 1940 C CA . SER B 1 23 ? 10.047 27.734 -7 1 97.88 23 SER B CA 1
ATOM 1941 C C . SER B 1 23 ? 9.203 27.891 -5.738 1 97.88 23 SER B C 1
ATOM 1943 O O . SER B 1 23 ? 9.047 29 -5.227 1 97.88 23 SER B O 1
ATOM 1945 N N . ALA B 1 24 ? 8.648 26.812 -5.246 1 97.69 24 ALA B N 1
ATOM 1946 C CA . ALA B 1 24 ? 7.855 26.844 -4.02 1 97.69 24 ALA B CA 1
ATOM 1947 C C . ALA B 1 24 ? 8.703 27.297 -2.832 1 97.69 24 ALA B C 1
ATOM 1949 O O . ALA B 1 24 ? 8.242 28.062 -1.99 1 97.69 24 ALA B O 1
ATOM 1950 N N . ILE B 1 25 ? 9.938 26.812 -2.773 1 97.62 25 ILE B N 1
ATOM 1951 C CA . ILE B 1 25 ? 10.836 27.172 -1.69 1 97.62 25 ILE B CA 1
ATOM 1952 C C . ILE B 1 25 ? 11.086 28.688 -1.709 1 97.62 25 ILE B C 1
ATOM 1954 O O . ILE B 1 25 ? 11.07 29.328 -0.661 1 97.62 25 ILE B O 1
ATOM 1958 N N . ASP B 1 26 ? 11.305 29.188 -2.9 1 97.56 26 ASP B N 1
ATOM 1959 C CA . ASP B 1 26 ? 11.484 30.625 -3.035 1 97.56 26 ASP B CA 1
ATOM 1960 C C . ASP B 1 26 ? 10.32 31.391 -2.391 1 97.56 26 ASP B C 1
ATOM 1962 O O . ASP B 1 26 ? 10.539 32.281 -1.586 1 97.56 26 ASP B O 1
ATOM 1966 N N . GLU B 1 27 ? 9.172 30.984 -2.658 1 97.56 27 GLU B N 1
ATOM 1967 C CA . GLU B 1 27 ? 7.996 31.641 -2.109 1 97.56 27 GLU B CA 1
ATOM 1968 C C . GLU B 1 27 ? 7.938 31.5 -0.591 1 97.56 27 GLU B C 1
ATOM 1970 O O . GLU B 1 27 ? 7.598 32.469 0.114 1 97.56 27 GLU B O 1
ATOM 1975 N N . LEU B 1 28 ? 8.258 30.359 -0.086 1 97.88 28 LEU B N 1
ATOM 1976 C CA . LEU B 1 28 ? 8.148 30.062 1.338 1 97.88 28 LEU B CA 1
ATOM 1977 C C . LEU B 1 28 ? 9.125 30.906 2.145 1 97.88 28 LEU B C 1
ATOM 1979 O O . LEU B 1 28 ? 8.953 31.078 3.354 1 97.88 28 LEU B O 1
ATOM 1983 N N . VAL B 1 29 ? 10.156 31.453 1.473 1 97.75 29 VAL B N 1
ATOM 1984 C CA . VAL B 1 29 ? 11.117 32.281 2.178 1 97.75 29 VAL B CA 1
ATOM 1985 C C . VAL B 1 29 ? 10.961 33.75 1.725 1 97.75 29 VAL B C 1
ATOM 1987 O O . VAL B 1 29 ? 11.82 34.594 1.997 1 97.75 29 VAL B O 1
ATOM 1990 N N . GLY B 1 30 ? 9.93 34.031 0.912 1 96.62 30 GLY B N 1
ATOM 1991 C CA . GLY B 1 30 ? 9.57 35.375 0.576 1 96.62 30 GLY B CA 1
ATOM 1992 C C . GLY B 1 30 ? 10.195 35.875 -0.718 1 96.62 30 GLY B C 1
ATOM 1993 O O . GLY B 1 30 ? 10.125 37.062 -1.043 1 96.62 30 GLY B O 1
ATOM 1994 N N . ARG B 1 31 ? 10.797 35.094 -1.437 1 96.75 31 ARG B N 1
ATOM 1995 C CA . ARG B 1 31 ? 11.367 35.469 -2.727 1 96.75 31 ARG B CA 1
ATOM 1996 C C . ARG B 1 31 ? 10.344 35.281 -3.846 1 96.75 31 ARG B C 1
ATOM 1998 O O . ARG B 1 31 ? 9.336 34.594 -3.67 1 96.75 31 ARG B O 1
ATOM 2005 N N . LYS B 1 32 ? 10.594 35.938 -4.922 1 94.5 32 LYS B N 1
ATOM 2006 C CA . LYS B 1 32 ? 9.758 35.75 -6.109 1 94.5 32 LYS B CA 1
ATOM 2007 C C . LYS B 1 32 ? 9.898 34.312 -6.656 1 94.5 32 LYS B C 1
ATOM 2009 O O . LYS B 1 32 ? 11.008 33.812 -6.758 1 94.5 32 LYS B O 1
ATOM 2014 N N . PRO B 1 33 ? 8.797 33.75 -7.004 1 94.44 33 PRO B N 1
ATOM 2015 C CA . PRO B 1 33 ? 8.867 32.406 -7.574 1 94.44 33 PRO B CA 1
ATOM 2016 C C . PRO B 1 33 ? 9.602 32.375 -8.914 1 94.44 33 PRO B C 1
ATOM 2018 O O . PRO B 1 33 ? 9.516 33.312 -9.695 1 94.44 33 PRO B O 1
ATOM 2021 N N . ARG B 1 34 ? 10.297 31.25 -9.148 1 93.38 34 ARG B N 1
ATOM 2022 C CA . ARG B 1 34 ? 11.055 31.078 -10.383 1 93.38 34 ARG B CA 1
ATOM 2023 C C . ARG B 1 34 ? 10.133 30.734 -11.547 1 93.38 34 ARG B C 1
ATOM 2025 O O . ARG B 1 34 ? 10.477 30.984 -12.711 1 93.38 34 ARG B O 1
ATOM 2032 N N . LEU B 1 35 ? 9.023 30.156 -11.242 1 94.25 35 LEU B N 1
ATOM 2033 C CA . LEU B 1 35 ? 8.062 29.75 -12.258 1 94.25 35 LEU B CA 1
ATOM 2034 C C . LEU B 1 35 ? 6.742 30.5 -12.094 1 94.25 35 LEU B C 1
ATOM 2036 O O . LEU B 1 35 ? 6.301 30.75 -10.969 1 94.25 35 LEU B O 1
ATOM 2040 N N . LYS B 1 36 ? 6.199 30.766 -13.242 1 90.69 36 LYS B N 1
ATOM 2041 C CA . LYS B 1 36 ? 4.852 31.312 -13.219 1 90.69 36 LYS B CA 1
ATOM 2042 C C . LYS B 1 36 ? 3.812 30.234 -12.938 1 90.69 36 LYS B C 1
ATOM 2044 O O . LYS B 1 36 ? 3.902 29.125 -13.477 1 90.69 36 LYS B O 1
ATOM 2049 N N . ARG B 1 37 ? 2.906 30.5 -12.008 1 86.31 37 ARG B N 1
ATOM 2050 C CA . ARG B 1 37 ? 1.841 29.547 -11.695 1 86.31 37 ARG B CA 1
ATOM 2051 C C . ARG B 1 37 ? 0.544 30.281 -11.352 1 86.31 37 ARG B C 1
ATOM 2053 O O . ARG B 1 37 ? 0.571 31.422 -10.883 1 86.31 37 ARG B O 1
ATOM 2060 N N . PRO B 1 38 ? -0.5 29.547 -11.695 1 86.12 38 PRO B N 1
ATOM 2061 C CA . PRO B 1 38 ? -1.771 30.172 -11.312 1 86.12 38 PRO B CA 1
ATOM 2062 C C . PRO B 1 38 ? -2.021 30.125 -9.805 1 86.12 38 PRO B C 1
ATOM 2064 O O . PRO B 1 38 ? -1.381 29.344 -9.094 1 86.12 38 PRO B O 1
ATOM 2067 N N . GLY B 1 39 ? -2.877 31.062 -9.273 1 86 39 GLY B N 1
ATOM 2068 C CA . GLY B 1 39 ? -3.297 31.062 -7.883 1 86 39 GLY B CA 1
ATOM 2069 C C . GLY B 1 39 ? -2.504 32.031 -7.023 1 86 39 GLY B C 1
ATOM 2070 O O . GLY B 1 39 ? -1.617 32.719 -7.52 1 86 39 GLY B O 1
ATOM 2071 N N . ARG B 1 40 ? -2.857 32.062 -5.762 1 89.88 40 ARG B N 1
ATOM 2072 C CA . ARG B 1 40 ? -2.203 32.969 -4.809 1 89.88 40 ARG B CA 1
ATOM 2073 C C . ARG B 1 40 ? -0.811 32.469 -4.449 1 89.88 40 ARG B C 1
ATOM 2075 O O . ARG B 1 40 ? -0.58 31.25 -4.406 1 89.88 40 ARG B O 1
ATOM 2082 N N . ARG B 1 41 ? 0.039 33.406 -4.203 1 90.38 41 ARG B N 1
ATOM 2083 C CA . ARG B 1 41 ? 1.387 33.062 -3.764 1 90.38 41 ARG B CA 1
ATOM 2084 C C . ARG B 1 41 ? 1.362 32.406 -2.389 1 90.38 41 ARG B C 1
ATOM 2086 O O . ARG B 1 41 ? 0.5 32.719 -1.562 1 90.38 41 ARG B O 1
ATOM 2093 N N . ARG B 1 42 ? 2.336 31.516 -2.193 1 94.62 42 ARG B N 1
ATOM 2094 C CA . ARG B 1 42 ? 2.49 30.906 -0.875 1 94.62 42 ARG B CA 1
ATOM 2095 C C . ARG B 1 42 ? 2.938 31.938 0.153 1 94.62 42 ARG B C 1
ATOM 2097 O O . ARG B 1 42 ? 3.729 32.844 -0.161 1 94.62 42 ARG B O 1
ATOM 2104 N N . LYS B 1 43 ? 2.477 31.75 1.279 1 95.88 43 LYS B N 1
ATOM 2105 C CA . LYS B 1 43 ? 2.867 32.656 2.367 1 95.88 43 LYS B CA 1
ATOM 2106 C C . LYS B 1 43 ? 4.297 32.375 2.818 1 95.88 43 LYS B C 1
ATOM 2108 O O . LYS B 1 43 ? 4.715 31.203 2.893 1 95.88 43 LYS B O 1
ATOM 2113 N N . LYS B 1 44 ? 5.059 33.5 3.08 1 97.44 44 LYS B N 1
ATOM 2114 C CA . LYS B 1 44 ? 6.371 33.344 3.699 1 97.44 44 LYS B CA 1
ATOM 2115 C C . LYS B 1 44 ? 6.254 32.719 5.086 1 97.44 44 LYS B C 1
ATOM 2117 O O . LYS B 1 44 ? 5.535 33.25 5.945 1 97.44 44 LYS B O 1
ATOM 2122 N N . ILE B 1 45 ? 6.98 31.703 5.309 1 97.94 45 ILE B N 1
ATOM 2123 C CA . ILE B 1 45 ? 6.828 31.047 6.602 1 97.94 45 ILE B CA 1
ATOM 2124 C C . ILE B 1 45 ? 8.188 30.953 7.297 1 97.94 45 ILE B C 1
ATOM 2126 O O . ILE B 1 45 ? 8.273 30.516 8.445 1 97.94 45 ILE B O 1
ATOM 2130 N N . ALA B 1 46 ? 9.289 31.281 6.625 1 97.88 46 ALA B N 1
ATOM 2131 C CA . ALA B 1 46 ? 10.633 31.219 7.188 1 97.88 46 ALA B CA 1
ATOM 2132 C C . ALA B 1 46 ? 11.547 32.281 6.547 1 97.88 46 ALA B C 1
ATOM 2134 O O . ALA B 1 46 ? 11.305 32.719 5.422 1 97.88 46 ALA B O 1
ATOM 2135 N N . ALA B 1 47 ? 12.555 32.656 7.223 1 97.56 47 ALA B N 1
ATOM 2136 C CA . ALA B 1 47 ? 13.523 33.625 6.707 1 97.56 47 ALA B CA 1
ATOM 2137 C C . ALA B 1 47 ? 14.539 32.938 5.793 1 97.56 47 ALA B C 1
ATOM 2139 O O . ALA B 1 47 ? 14.945 33.5 4.777 1 97.56 47 ALA B O 1
ATOM 2140 N N . ARG B 1 48 ? 14.914 31.812 6.223 1 97.44 48 ARG B N 1
ATOM 2141 C CA . ARG B 1 48 ? 15.883 31.031 5.449 1 97.44 48 ARG B CA 1
ATOM 2142 C C . ARG B 1 48 ? 15.305 29.688 5.051 1 97.44 48 ARG B C 1
ATOM 2144 O O . ARG B 1 48 ? 14.453 29.141 5.75 1 97.44 48 ARG B O 1
ATOM 2151 N N . GLU B 1 49 ? 15.797 29.156 3.873 1 97.12 49 GLU B N 1
ATOM 2152 C CA . GLU B 1 49 ? 15.352 27.844 3.393 1 97.12 49 GLU B CA 1
ATOM 2153 C C . GLU B 1 49 ? 15.516 26.781 4.469 1 97.12 49 GLU B C 1
ATOM 2155 O O . GLU B 1 49 ? 14.625 25.953 4.664 1 97.12 49 GLU B O 1
ATOM 2160 N N . ALA B 1 50 ? 16.609 26.828 5.191 1 96.25 50 ALA B N 1
ATOM 2161 C CA . ALA B 1 50 ? 16.938 25.812 6.191 1 96.25 50 ALA B CA 1
ATOM 2162 C C . ALA B 1 50 ? 15.984 25.875 7.379 1 96.25 50 ALA B C 1
ATOM 2164 O O . ALA B 1 50 ? 15.906 24.938 8.172 1 96.25 50 ALA B O 1
ATOM 2165 N N . ASP B 1 51 ? 15.219 26.938 7.48 1 97.06 51 ASP B N 1
ATOM 2166 C CA . ASP B 1 51 ? 14.336 27.141 8.625 1 97.06 51 ASP B CA 1
ATOM 2167 C C . ASP B 1 51 ? 12.906 26.703 8.297 1 97.06 51 ASP B C 1
ATOM 2169 O O . ASP B 1 51 ? 12.023 26.75 9.156 1 97.06 51 ASP B O 1
ATOM 2173 N N . ILE B 1 52 ? 12.688 26.359 7.062 1 97.44 52 ILE B N 1
ATOM 2174 C CA . ILE B 1 52 ? 11.367 25.891 6.668 1 97.44 52 ILE B CA 1
ATOM 2175 C C . ILE B 1 52 ? 11.062 24.562 7.355 1 97.44 52 ILE B C 1
ATOM 2177 O O . ILE B 1 52 ? 11.859 23.625 7.293 1 97.44 52 ILE B O 1
ATOM 2181 N N . PRO B 1 53 ? 9.898 24.453 8.039 1 96.81 53 PRO B N 1
ATOM 2182 C CA . PRO B 1 53 ? 9.523 23.172 8.625 1 96.81 53 PRO B CA 1
ATOM 2183 C C . PRO B 1 53 ? 9.391 22.062 7.582 1 96.81 53 PRO B C 1
ATOM 2185 O O . PRO B 1 53 ? 8.906 22.312 6.473 1 96.81 53 PRO B O 1
ATOM 2188 N N . ALA B 1 54 ? 9.773 20.812 7.949 1 95.19 54 ALA B N 1
ATOM 2189 C CA . ALA B 1 54 ? 9.844 19.672 7.031 1 95.19 54 ALA B CA 1
ATOM 2190 C C . ALA B 1 54 ? 8.484 19.391 6.395 1 95.19 54 ALA B C 1
ATOM 2192 O O . ALA B 1 54 ? 8.406 19.016 5.227 1 95.19 54 ALA B O 1
ATOM 2193 N N . ASP B 1 55 ? 7.453 19.609 7.133 1 95.31 55 ASP B N 1
ATOM 2194 C CA . ASP B 1 55 ? 6.121 19.234 6.664 1 95.31 55 ASP B CA 1
ATOM 2195 C C . ASP B 1 55 ? 5.512 20.344 5.805 1 95.31 55 ASP B C 1
ATOM 2197 O O . ASP B 1 55 ? 4.402 20.203 5.289 1 95.31 55 ASP B O 1
ATOM 2201 N N . ALA B 1 56 ? 6.195 21.406 5.633 1 97.25 56 ALA B N 1
ATOM 2202 C CA . ALA B 1 56 ? 5.672 22.531 4.875 1 97.25 56 ALA B CA 1
ATOM 2203 C C . ALA B 1 56 ? 6.09 22.453 3.408 1 97.25 56 ALA B C 1
ATOM 2205 O O . ALA B 1 56 ? 5.559 23.188 2.564 1 97.25 56 ALA B O 1
ATOM 2206 N N . PHE B 1 57 ? 7.07 21.609 3.1 1 97.69 57 PHE B N 1
ATOM 2207 C CA . PHE B 1 57 ? 7.496 21.453 1.712 1 97.69 57 PHE B CA 1
ATOM 2208 C C . PHE B 1 57 ? 6.41 20.781 0.885 1 97.69 57 PHE B C 1
ATOM 2210 O O . PHE B 1 57 ? 5.926 19.703 1.251 1 97.69 57 PHE B O 1
ATOM 2217 N N . PRO B 1 58 ? 6.02 21.438 -0.225 1 97.25 58 PRO B N 1
ATOM 2218 C CA . PRO B 1 58 ? 5.031 20.766 -1.069 1 97.25 58 PRO B CA 1
ATOM 2219 C C . PRO B 1 58 ? 5.539 19.422 -1.61 1 97.25 58 PRO B C 1
ATOM 2221 O O . PRO B 1 58 ? 6.699 19.312 -2.01 1 97.25 58 PRO B O 1
ATOM 2224 N N . PRO B 1 59 ? 4.711 18.453 -1.62 1 97.94 59 PRO B N 1
ATOM 2225 C CA . PRO B 1 59 ? 5.16 17.094 -1.93 1 97.94 59 PRO B CA 1
ATOM 2226 C C . PRO B 1 59 ? 5.25 16.828 -3.432 1 97.94 59 PRO B C 1
ATOM 2228 O O . PRO B 1 59 ? 4.746 15.812 -3.914 1 97.94 59 PRO B O 1
ATOM 2231 N N . PHE B 1 60 ? 5.992 17.625 -4.137 1 98.06 60 PHE B N 1
ATOM 2232 C CA . PHE B 1 60 ? 6.129 17.484 -5.582 1 98.06 60 PHE B CA 1
ATOM 2233 C C . PHE B 1 60 ? 6.887 16.203 -5.93 1 98.06 60 PHE B C 1
ATOM 2235 O O . PHE B 1 60 ? 6.828 15.742 -7.07 1 98.06 60 PHE B O 1
ATOM 2242 N N . TRP B 1 61 ? 7.656 15.641 -4.965 1 97.94 61 TRP B N 1
ATOM 2243 C CA . TRP B 1 61 ? 8.398 14.406 -5.211 1 97.94 61 TRP B CA 1
ATOM 2244 C C . TRP B 1 61 ? 7.445 13.258 -5.551 1 97.94 61 TRP B C 1
ATOM 2246 O O . TRP B 1 61 ? 7.836 12.305 -6.219 1 97.94 61 TRP B O 1
ATOM 2256 N N . ARG B 1 62 ? 6.215 13.32 -5.156 1 97.81 62 ARG B N 1
ATOM 2257 C CA . ARG B 1 62 ? 5.238 12.266 -5.434 1 97.81 62 ARG B CA 1
ATOM 2258 C C . ARG B 1 62 ? 4.984 12.141 -6.934 1 97.81 62 ARG B C 1
ATOM 2260 O O . ARG B 1 62 ? 4.625 11.07 -7.418 1 97.81 62 ARG B O 1
ATOM 2267 N N . ASP B 1 63 ? 5.219 13.25 -7.625 1 97.62 63 ASP B N 1
ATOM 2268 C CA . ASP B 1 63 ? 5.004 13.258 -9.07 1 97.62 63 ASP B CA 1
ATOM 2269 C C . ASP B 1 63 ? 6.039 12.383 -9.781 1 97.62 63 ASP B C 1
ATOM 2271 O O . ASP B 1 63 ? 5.871 12.047 -10.953 1 97.62 63 ASP B O 1
ATOM 2275 N N . ALA B 1 64 ? 7.066 11.977 -9.086 1 98.31 64 ALA B N 1
ATOM 2276 C CA . ALA B 1 64 ? 8.125 11.156 -9.672 1 98.31 64 ALA B CA 1
ATOM 2277 C C . ALA B 1 64 ? 7.828 9.672 -9.5 1 98.31 64 ALA B C 1
ATOM 2279 O O . ALA B 1 64 ? 8.547 8.82 -10.031 1 98.31 64 ALA B O 1
ATOM 2280 N N . LEU B 1 65 ? 6.816 9.367 -8.805 1 98.44 65 LEU B N 1
ATOM 2281 C CA . LEU B 1 65 ? 6.582 7.984 -8.398 1 98.44 65 LEU B CA 1
ATOM 2282 C C . LEU B 1 65 ? 6.41 7.078 -9.609 1 98.44 65 LEU B C 1
ATOM 2284 O O . LEU B 1 65 ? 6.996 5.996 -9.672 1 98.44 65 LEU B O 1
ATOM 2288 N N . PRO B 1 66 ? 5.605 7.484 -10.664 1 98 66 PRO B N 1
ATOM 2289 C CA . PRO B 1 66 ? 5.477 6.594 -11.82 1 98 66 PRO B CA 1
ATOM 2290 C C . PRO B 1 66 ? 6.82 6.266 -12.469 1 98 66 PRO B C 1
ATOM 2292 O O . PRO B 1 66 ? 7.074 5.113 -12.828 1 98 66 PRO B O 1
ATOM 2295 N N . GLU B 1 67 ? 7.668 7.25 -12.57 1 98.44 67 GLU B N 1
ATOM 2296 C CA . GLU B 1 67 ? 8.984 7.027 -13.156 1 98.44 67 GLU B CA 1
ATOM 2297 C C . GLU B 1 67 ? 9.852 6.156 -12.258 1 98.44 67 GLU B C 1
ATOM 2299 O O . GLU B 1 67 ? 10.648 5.348 -12.742 1 98.44 67 GLU B O 1
ATOM 2304 N N . MET B 1 68 ? 9.766 6.344 -10.961 1 98.69 68 MET B N 1
ATOM 2305 C CA . MET B 1 68 ? 10.508 5.508 -10.016 1 98.69 68 MET B CA 1
ATOM 2306 C C . MET B 1 68 ? 10.078 4.047 -10.133 1 98.69 68 MET B C 1
ATOM 2308 O O . MET B 1 68 ? 10.922 3.15 -10.148 1 98.69 68 MET B O 1
ATOM 2312 N N . LEU B 1 69 ? 8.766 3.838 -10.211 1 98.81 69 LEU B N 1
ATOM 2313 C CA . LEU B 1 69 ? 8.234 2.486 -10.344 1 98.81 69 LEU B CA 1
ATOM 2314 C C . LEU B 1 69 ? 8.742 1.83 -11.625 1 98.81 69 LEU B C 1
ATOM 2316 O O . LEU B 1 69 ? 9.117 0.652 -11.617 1 98.81 69 LEU B O 1
ATOM 2320 N N . GLU B 1 70 ? 8.734 2.605 -12.633 1 98.31 70 GLU B N 1
ATOM 2321 C CA . GLU B 1 70 ? 9.242 2.078 -13.898 1 98.31 70 GLU B CA 1
ATOM 2322 C C . GLU B 1 70 ? 10.742 1.794 -13.812 1 98.31 70 GLU B C 1
ATOM 2324 O O . GLU B 1 70 ? 11.188 0.695 -14.148 1 98.31 70 GLU B O 1
ATOM 2329 N N . ALA B 1 71 ? 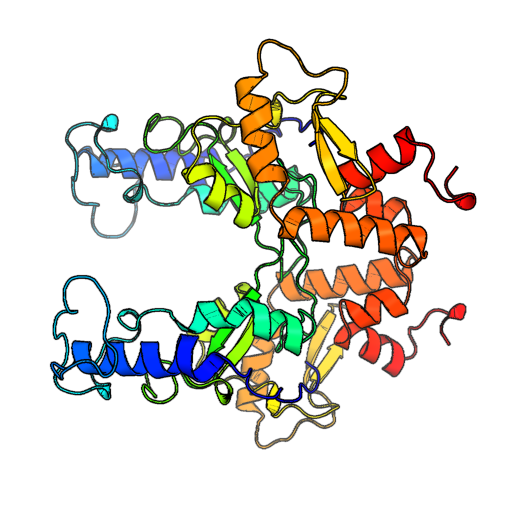11.539 2.719 -13.297 1 98.44 71 ALA B N 1
ATOM 2330 C CA . ALA B 1 71 ? 13 2.639 -13.281 1 98.44 71 ALA B CA 1
ATOM 2331 C C . ALA B 1 71 ? 13.469 1.494 -12.391 1 98.44 71 ALA B C 1
ATOM 2333 O O . ALA B 1 71 ? 14.492 0.861 -12.672 1 98.44 71 ALA B O 1
ATOM 2334 N N . TYR B 1 72 ? 12.727 1.208 -11.406 1 98.69 72 TYR B N 1
ATOM 2335 C CA . TYR B 1 72 ? 13.195 0.231 -10.438 1 98.69 72 TYR B CA 1
ATOM 2336 C C . TYR B 1 72 ? 12.305 -1.006 -10.43 1 98.69 72 TYR B C 1
ATOM 2338 O O . TYR B 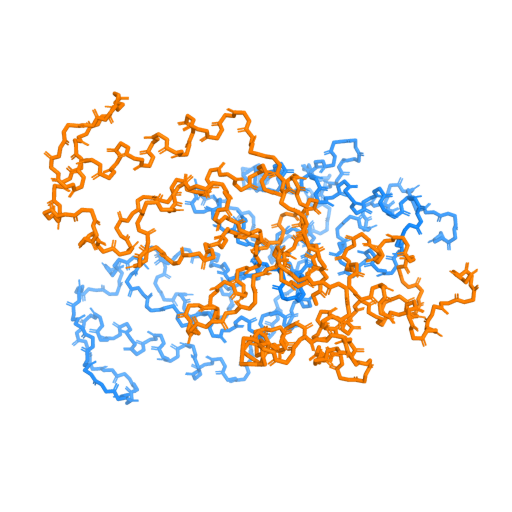1 72 ? 12.219 -1.706 -9.414 1 98.69 72 TYR B O 1
ATOM 2346 N N . GLU B 1 73 ? 11.594 -1.16 -11.555 1 98.44 73 GLU B N 1
ATOM 2347 C CA . GLU B 1 73 ? 10.828 -2.371 -11.844 1 98.44 73 GLU B CA 1
ATOM 2348 C C . GLU B 1 73 ? 9.875 -2.705 -10.703 1 98.44 73 GLU B C 1
ATOM 2350 O O . GLU B 1 73 ? 9.703 -3.875 -10.352 1 98.44 73 GLU B O 1
ATOM 2355 N N . ARG B 1 74 ? 9.43 -1.652 -9.969 1 98.81 74 ARG B N 1
ATOM 2356 C CA . ARG B 1 74 ? 8.406 -1.705 -8.93 1 98.81 74 ARG B CA 1
ATOM 2357 C C . ARG B 1 74 ? 8.891 -2.508 -7.727 1 98.81 74 ARG B C 1
ATOM 2359 O O . ARG B 1 74 ? 8.117 -3.26 -7.125 1 98.81 74 ARG B O 1
ATOM 2366 N N . ARG B 1 75 ? 10.125 -2.42 -7.441 1 98.88 75 ARG B N 1
ATOM 2367 C CA . ARG B 1 75 ? 10.641 -3.127 -6.273 1 98.88 75 ARG B CA 1
ATOM 2368 C C . ARG B 1 75 ? 11.156 -2.148 -5.223 1 98.88 75 ARG B C 1
ATOM 2370 O O . ARG B 1 75 ? 11.859 -1.19 -5.551 1 98.88 75 ARG B O 1
ATOM 2377 N N . CYS B 1 76 ? 10.758 -2.35 -4.031 1 98.88 76 CYS B N 1
ATOM 2378 C CA . CYS B 1 76 ? 11.242 -1.561 -2.904 1 98.88 76 CYS B CA 1
ATOM 2379 C C . CYS B 1 76 ? 12.758 -1.646 -2.797 1 98.88 76 CYS B C 1
ATOM 2381 O O . CYS B 1 76 ? 13.328 -2.74 -2.754 1 98.88 76 CYS B O 1
ATOM 2383 N N . ALA B 1 77 ? 13.414 -0.553 -2.676 1 98.56 77 ALA B N 1
ATOM 2384 C CA . ALA B 1 77 ? 14.875 -0.511 -2.658 1 98.56 77 ALA B CA 1
ATOM 2385 C C . ALA B 1 77 ? 15.43 -1.207 -1.418 1 98.56 77 ALA B C 1
ATOM 2387 O O . ALA B 1 77 ? 16.516 -1.805 -1.464 1 98.56 77 ALA B O 1
ATOM 2388 N N . T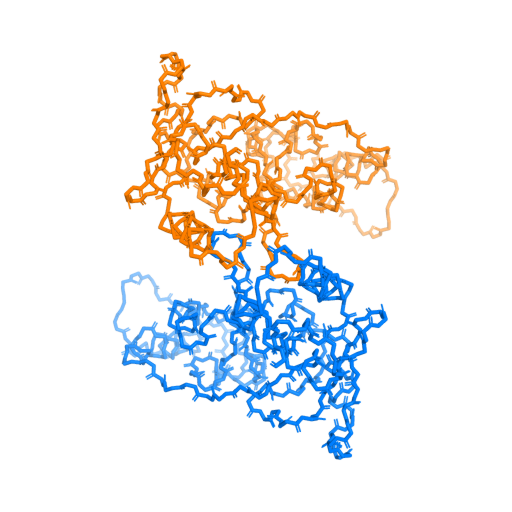YR B 1 78 ? 14.727 -1.203 -0.349 1 98.31 78 TYR B N 1
ATOM 2389 C CA . TYR B 1 78 ? 15.195 -1.771 0.91 1 98.31 78 TYR B CA 1
ATOM 2390 C C . TYR B 1 78 ? 14.852 -3.254 1.001 1 98.31 78 TYR B C 1
ATOM 2392 O O . TYR B 1 78 ? 15.703 -4.074 1.34 1 98.31 78 TYR B O 1
ATOM 2400 N N . LEU B 1 79 ? 13.672 -3.611 0.627 1 98.75 79 LEU B N 1
ATOM 2401 C CA . LEU B 1 79 ? 13.18 -4.961 0.866 1 98.75 79 LEU B CA 1
ATOM 2402 C C . LEU B 1 79 ? 13.461 -5.863 -0.332 1 98.75 79 LEU B C 1
ATOM 2404 O O . LEU B 1 79 ? 13.43 -7.09 -0.212 1 98.75 79 LEU B O 1
ATOM 2408 N N . ALA B 1 80 ? 13.633 -5.281 -1.495 1 98.69 80 ALA B N 1
ATOM 2409 C CA . ALA B 1 80 ? 13.688 -6.031 -2.746 1 98.69 80 ALA B CA 1
ATOM 2410 C C . ALA B 1 80 ? 12.414 -6.855 -2.945 1 98.69 80 ALA B C 1
ATOM 2412 O O . ALA B 1 80 ? 12.484 -8.039 -3.273 1 98.69 80 ALA B O 1
ATOM 2413 N N . LEU B 1 81 ? 11.289 -6.266 -2.639 1 98.94 81 LEU B N 1
ATOM 2414 C CA . LEU B 1 81 ? 9.969 -6.863 -2.84 1 98.94 81 LEU B CA 1
ATOM 2415 C C . LEU B 1 81 ? 9.148 -6.039 -3.82 1 98.94 81 LEU B C 1
ATOM 2417 O O . LEU B 1 81 ? 9.172 -4.805 -3.781 1 98.94 81 LEU B O 1
ATOM 2421 N N . TYR B 1 82 ? 8.438 -6.66 -4.641 1 98.88 82 TYR B N 1
ATOM 2422 C CA . TYR B 1 82 ? 7.641 -6.078 -5.715 1 98.88 82 TYR B CA 1
ATOM 2423 C C . TYR B 1 82 ? 6.383 -5.418 -5.168 1 98.88 82 TYR B C 1
ATOM 2425 O O . TYR B 1 82 ? 5.754 -5.934 -4.242 1 98.88 82 TYR B O 1
ATOM 2433 N N . PHE B 1 83 ? 6.023 -4.273 -5.707 1 98.94 83 PHE B N 1
ATOM 2434 C CA . PHE B 1 83 ? 4.754 -3.607 -5.445 1 98.94 83 PHE B CA 1
ATOM 2435 C C . PHE B 1 83 ? 3.695 -4.043 -6.449 1 98.94 83 PHE B C 1
ATOM 2437 O O . PHE B 1 83 ? 3.785 -3.711 -7.633 1 98.94 83 PHE B O 1
ATOM 2444 N N . GLU B 1 84 ? 2.715 -4.672 -5.996 1 98.75 84 GLU B N 1
ATOM 2445 C CA . GLU B 1 84 ? 1.633 -5.086 -6.887 1 98.75 84 GLU B CA 1
ATOM 2446 C C . GLU B 1 84 ? 0.852 -3.881 -7.402 1 98.75 84 GLU B C 1
ATOM 2448 O O . GLU B 1 84 ? 0.658 -2.904 -6.676 1 98.75 84 GLU B O 1
ATOM 2453 N N . HIS B 1 85 ? 0.408 -4.035 -8.633 1 98.69 85 HIS B N 1
ATOM 2454 C CA . HIS B 1 85 ? -0.517 -3.027 -9.141 1 98.69 85 HIS B CA 1
ATOM 2455 C C . HIS B 1 85 ? -1.793 -2.98 -8.305 1 98.69 85 HIS B C 1
ATOM 2457 O O . HIS B 1 85 ? -2.312 -4.023 -7.902 1 98.69 85 HIS B O 1
ATOM 2463 N N . ALA B 1 86 ? -2.316 -1.788 -8.008 1 98.62 86 ALA B N 1
ATOM 2464 C CA . ALA B 1 86 ? -3.619 -1.521 -7.402 1 98.62 86 ALA B CA 1
ATOM 2465 C C . ALA B 1 86 ? -3.572 -1.717 -5.891 1 98.62 86 ALA B C 1
ATOM 2467 O O . ALA B 1 86 ? -4.223 -0.983 -5.141 1 98.62 86 ALA B O 1
ATOM 2468 N N . THR B 1 87 ? -2.76 -2.682 -5.387 1 98.88 87 THR B N 1
ATOM 2469 C CA . THR B 1 87 ? -2.822 -2.984 -3.961 1 98.88 87 THR B CA 1
ATOM 2470 C C . THR B 1 87 ? -1.474 -2.725 -3.293 1 98.88 87 THR B C 1
ATOM 2472 O O . THR B 1 87 ? -1.32 -2.938 -2.09 1 98.88 87 THR B O 1
ATOM 2475 N N . GLY B 1 88 ? -0.479 -2.326 -4.004 1 98.75 88 GLY B N 1
ATOM 2476 C CA . GLY B 1 88 ? 0.829 -2.014 -3.451 1 98.75 88 GLY B CA 1
ATOM 2477 C C . GLY B 1 88 ? 0.879 -0.663 -2.764 1 98.75 88 GLY B C 1
ATOM 2478 O O . GLY B 1 88 ? 0.007 0.181 -2.979 1 98.75 88 GLY B O 1
ATOM 2479 N N . ASN B 1 89 ? 1.927 -0.427 -1.968 1 98.5 89 ASN B N 1
ATOM 2480 C CA . ASN B 1 89 ? 2.047 0.806 -1.196 1 98.5 89 ASN B CA 1
ATOM 2481 C C . ASN B 1 89 ? 3.375 1.508 -1.464 1 98.5 89 ASN B C 1
ATOM 2483 O O . ASN B 1 89 ? 4.082 1.889 -0.528 1 98.5 89 ASN B O 1
ATOM 2487 N N . PRO B 1 90 ? 3.742 1.729 -2.693 1 98.75 90 PRO B N 1
ATOM 2488 C CA . PRO B 1 90 ? 5.02 2.377 -2.996 1 98.75 90 PRO B CA 1
ATOM 2489 C C . PRO B 1 90 ? 5.059 3.84 -2.562 1 98.75 90 PRO B C 1
ATOM 2491 O O . PRO B 1 90 ? 4.051 4.547 -2.676 1 98.75 90 PRO B O 1
ATOM 2494 N N . THR B 1 91 ? 6.148 4.25 -2.051 1 98.38 91 THR B N 1
ATOM 2495 C CA . THR B 1 91 ? 6.43 5.645 -1.721 1 98.38 91 THR B CA 1
ATOM 2496 C C . THR B 1 91 ? 7.844 6.027 -2.145 1 98.38 91 THR B C 1
ATOM 2498 O O . THR B 1 91 ? 8.594 5.191 -2.646 1 98.38 91 THR B O 1
ATOM 2501 N N . ILE B 1 92 ? 8.109 7.266 -2.039 1 97.94 92 ILE B N 1
ATOM 2502 C CA . ILE B 1 92 ? 9.453 7.77 -2.303 1 97.94 92 ILE B CA 1
ATOM 2503 C C . ILE B 1 92 ? 10.133 8.141 -0.987 1 97.94 92 ILE B C 1
ATOM 2505 O O . ILE B 1 92 ? 9.625 8.977 -0.233 1 97.94 92 ILE B O 1
ATOM 2509 N N . ASP B 1 93 ? 11.211 7.555 -0.734 1 96.69 93 ASP B N 1
ATOM 2510 C CA . ASP B 1 93 ? 12.039 7.832 0.438 1 96.69 93 ASP B CA 1
ATOM 2511 C C . ASP B 1 93 ? 13.156 8.812 0.101 1 96.69 93 ASP B C 1
ATOM 2513 O O . ASP B 1 93 ? 13.789 8.703 -0.953 1 96.69 93 ASP B O 1
ATOM 2517 N N . HIS B 1 94 ? 13.273 9.805 0.958 1 96.5 94 HIS B N 1
ATOM 2518 C CA . HIS B 1 94 ? 14.445 10.672 0.917 1 96.5 94 HIS B CA 1
ATOM 2519 C C . HIS B 1 94 ? 15.578 10.109 1.771 1 96.5 94 HIS B C 1
ATOM 2521 O O . HIS B 1 94 ? 15.445 9.984 2.99 1 96.5 94 HIS B O 1
ATOM 2527 N N . VAL B 1 95 ? 16.656 9.812 1.162 1 95.25 95 VAL B N 1
ATOM 2528 C CA . VAL B 1 95 ? 17.797 9.312 1.924 1 95.25 95 VAL B CA 1
ATOM 2529 C C . VAL B 1 95 ? 18.328 10.414 2.85 1 95.25 95 VAL B C 1
ATOM 2531 O O . VAL B 1 95 ? 18.625 10.156 4.016 1 95.25 95 VAL B O 1
ATOM 2534 N N . LEU B 1 96 ? 18.5 11.578 2.27 1 94.06 96 LEU B N 1
ATOM 2535 C CA . LEU B 1 96 ? 18.781 12.758 3.068 1 94.06 96 LEU B CA 1
ATOM 2536 C C . LEU B 1 96 ? 17.484 13.422 3.533 1 94.06 96 LEU B C 1
ATOM 2538 O O . LEU B 1 96 ? 16.719 13.922 2.713 1 94.06 96 LEU B O 1
ATOM 2542 N N . PRO B 1 97 ? 17.281 13.477 4.812 1 93.31 97 PRO B N 1
ATOM 2543 C CA . PRO B 1 97 ? 15.977 13.891 5.336 1 93.31 97 PRO B CA 1
ATOM 2544 C C . PRO B 1 97 ? 15.641 15.344 4.984 1 93.31 97 PRO B C 1
ATOM 2546 O O . PRO B 1 97 ? 16.516 16.203 4.977 1 93.31 97 PRO B O 1
ATOM 2549 N N . LYS B 1 98 ? 14.359 15.625 4.727 1 93.19 98 LYS B N 1
ATOM 2550 C CA . LYS B 1 98 ? 13.852 16.953 4.398 1 93.19 98 LYS B CA 1
ATOM 2551 C C . LYS B 1 98 ? 14.172 17.953 5.504 1 93.19 98 LYS B C 1
ATOM 2553 O O . LYS B 1 98 ? 14.375 19.141 5.234 1 93.19 98 LYS B O 1
ATOM 2558 N N . SER B 1 99 ? 14.242 17.516 6.746 1 90.44 99 SER B N 1
ATOM 2559 C CA . SER B 1 99 ? 14.43 18.359 7.914 1 90.44 99 SER B CA 1
ATOM 2560 C C . SER B 1 99 ? 15.875 18.844 8.016 1 90.44 99 SER B C 1
ATOM 2562 O O . SER B 1 99 ? 16.156 19.828 8.711 1 90.44 99 SER B O 1
ATOM 2564 N N . ARG B 1 100 ? 16.781 18.234 7.297 1 90.88 100 ARG B N 1
ATOM 2565 C CA . ARG B 1 100 ? 18.188 18.547 7.484 1 90.88 100 ARG B CA 1
ATOM 2566 C C . ARG B 1 100 ? 18.797 19.125 6.211 1 90.88 100 ARG B C 1
ATOM 2568 O O . ARG B 1 100 ? 19.688 19.984 6.27 1 90.88 100 ARG B O 1
ATOM 2575 N N . VAL B 1 101 ? 18.344 18.609 5.109 1 95 101 VAL B N 1
ATOM 2576 C CA . VAL B 1 101 ? 18.969 18.984 3.848 1 95 101 VAL B CA 1
ATOM 2577 C C . VAL B 1 101 ? 17.891 19.438 2.857 1 95 101 VAL B C 1
ATOM 2579 O O . VAL B 1 101 ? 17.547 18.719 1.934 1 95 101 VAL B O 1
ATOM 2582 N N . TRP B 1 102 ? 17.562 20.703 2.941 1 96.19 102 TRP B N 1
ATOM 2583 C CA . TRP B 1 102 ? 16.438 21.234 2.184 1 96.19 102 TRP B CA 1
ATOM 2584 C C . TRP B 1 102 ? 16.734 21.219 0.688 1 96.19 102 TRP B C 1
ATOM 2586 O O . TRP B 1 102 ? 15.82 21.062 -0.128 1 96.19 102 TRP B O 1
ATOM 2596 N N . ASN B 1 103 ? 17.984 21.391 0.304 1 96.81 103 ASN B N 1
ATOM 2597 C CA . ASN B 1 103 ? 18.328 21.547 -1.105 1 96.81 103 ASN B CA 1
ATOM 2598 C C . ASN B 1 103 ? 18.375 20.203 -1.826 1 96.81 103 ASN B C 1
ATOM 2600 O O . ASN B 1 103 ? 18.625 20.156 -3.033 1 96.81 103 ASN B O 1
ATOM 2604 N N . GLN B 1 104 ? 18.062 19.141 -1.104 1 97.5 104 GLN B N 1
ATOM 2605 C CA . GLN B 1 104 ? 18.062 17.812 -1.716 1 97.5 104 GLN B CA 1
ATOM 2606 C C . GLN B 1 104 ? 16.641 17.234 -1.776 1 97.5 104 GLN B C 1
ATOM 2608 O O . GLN B 1 104 ? 16.438 16.141 -2.287 1 97.5 104 GLN B O 1
ATOM 2613 N N . ILE B 1 105 ? 15.695 17.969 -1.357 1 98.06 105 ILE B N 1
ATOM 2614 C CA . ILE B 1 105 ? 14.32 17.5 -1.234 1 98.06 105 ILE B CA 1
ATOM 2615 C C . ILE B 1 105 ? 13.773 17.156 -2.615 1 98.06 105 ILE B C 1
ATOM 2617 O O . ILE B 1 105 ? 13.047 16.156 -2.773 1 98.06 105 ILE B O 1
ATOM 2621 N N . TYR B 1 106 ? 14.133 17.969 -3.592 1 98.62 106 TYR B N 1
ATOM 2622 C CA . TYR B 1 106 ? 13.578 17.766 -4.926 1 98.62 106 TYR B CA 1
ATOM 2623 C C . TYR B 1 106 ? 14.656 17.281 -5.895 1 98.62 106 TYR B C 1
ATOM 2625 O O . TYR B 1 106 ? 14.68 17.703 -7.059 1 98.62 106 TYR B O 1
ATOM 2633 N N . GLU B 1 107 ? 15.539 16.422 -5.438 1 98.56 107 GLU B N 1
ATOM 2634 C CA . GLU B 1 107 ? 16.609 15.852 -6.254 1 98.56 107 GLU B CA 1
ATOM 2635 C C . GLU B 1 107 ? 16.422 14.352 -6.449 1 98.56 107 GLU B C 1
ATOM 2637 O O . GLU B 1 107 ? 16.344 13.602 -5.477 1 98.56 107 GLU B O 1
ATOM 2642 N N . TRP B 1 108 ? 16.469 13.891 -7.672 1 98.69 108 TRP B N 1
ATOM 2643 C CA . TRP B 1 108 ? 16.266 12.5 -8.07 1 98.69 108 TRP B CA 1
ATOM 2644 C C . TRP B 1 108 ? 17.234 11.57 -7.344 1 98.69 108 TRP B C 1
ATOM 2646 O O . TRP B 1 108 ? 16.844 10.492 -6.895 1 98.69 108 TRP B O 1
ATOM 2656 N N . SER B 1 109 ? 18.422 12.055 -7.219 1 98.19 109 SER B N 1
ATOM 2657 C CA . SER B 1 109 ? 19.484 11.227 -6.645 1 98.19 109 SER B CA 1
ATOM 2658 C C . SER B 1 109 ? 19.203 10.922 -5.172 1 98.19 109 SER B C 1
ATOM 2660 O O . SER B 1 109 ? 19.812 10.016 -4.598 1 98.19 109 SER B O 1
ATOM 2662 N N . ASN B 1 110 ? 18.297 11.742 -4.539 1 97.81 110 ASN B N 1
ATOM 2663 C CA . ASN B 1 110 ? 17.984 11.578 -3.127 1 97.81 110 ASN B CA 1
ATOM 2664 C C . ASN B 1 110 ? 16.828 10.602 -2.92 1 97.81 110 ASN B C 1
ATOM 2666 O O . ASN B 1 110 ? 16.469 10.289 -1.782 1 97.81 110 ASN B O 1
ATOM 2670 N N . TYR B 1 111 ? 16.266 10.078 -4.004 1 98.44 111 TYR B N 1
ATOM 2671 C CA . TYR B 1 111 ? 15.023 9.305 -3.922 1 98.44 111 TYR B CA 1
ATOM 2672 C C . TYR B 1 111 ? 15.32 7.809 -3.941 1 98.44 111 TYR B C 1
ATOM 2674 O O . TYR B 1 111 ? 16.188 7.352 -4.688 1 98.44 111 TYR B O 1
ATOM 2682 N N . ARG B 1 112 ? 14.633 7.039 -3.123 1 98.38 112 ARG B N 1
ATOM 2683 C CA . ARG B 1 112 ? 14.555 5.586 -3.176 1 98.38 112 ARG B CA 1
ATOM 2684 C C . ARG B 1 112 ? 13.102 5.117 -3.246 1 98.38 112 ARG B C 1
ATOM 2686 O O . ARG B 1 112 ? 12.242 5.645 -2.537 1 98.38 112 ARG B O 1
ATOM 2693 N N . LEU B 1 113 ? 12.812 4.211 -4.172 1 98.75 113 LEU B N 1
ATOM 2694 C CA . LEU B 1 113 ? 11.5 3.57 -4.156 1 98.75 113 LEU B CA 1
ATOM 2695 C C . LEU B 1 113 ? 11.344 2.682 -2.928 1 98.75 113 LEU B C 1
ATOM 2697 O O . LEU B 1 113 ? 12.156 1.781 -2.699 1 98.75 113 LEU B O 1
ATOM 2701 N N . CYS B 1 114 ? 10.305 2.975 -2.199 1 98.12 114 CYS B N 1
ATOM 2702 C CA . CYS B 1 114 ? 10.266 2.4 -0.858 1 98.12 114 CYS B CA 1
ATOM 2703 C C . CYS B 1 114 ? 8.836 2.062 -0.452 1 98.12 114 CYS B C 1
ATOM 2705 O O . CYS B 1 114 ? 7.902 2.791 -0.792 1 98.12 114 CYS B O 1
ATOM 2707 N N . ALA B 1 115 ? 8.68 0.931 0.226 1 98.56 115 ALA B N 1
ATOM 2708 C CA . ALA B 1 115 ? 7.383 0.6 0.808 1 98.56 115 ALA B CA 1
ATOM 2709 C C . ALA B 1 115 ? 7.016 1.577 1.921 1 98.56 115 ALA B C 1
ATOM 2711 O O . ALA B 1 115 ? 7.871 1.976 2.713 1 98.56 115 ALA B O 1
ATOM 2712 N N . ALA B 1 116 ? 5.762 1.883 2.01 1 98.06 116 ALA B N 1
ATOM 2713 C CA . ALA B 1 116 ? 5.285 2.824 3.018 1 98.06 116 ALA B CA 1
ATOM 2714 C C . ALA B 1 116 ? 5.641 2.352 4.426 1 98.06 116 ALA B C 1
ATOM 2716 O O . ALA B 1 116 ? 5.961 3.162 5.297 1 98.06 116 ALA B O 1
ATOM 2717 N N . LEU B 1 117 ? 5.574 1.059 4.656 1 97 117 LEU B N 1
ATOM 2718 C CA . LEU B 1 117 ? 5.906 0.458 5.945 1 97 117 LEU B CA 1
ATOM 2719 C C . LEU B 1 117 ? 7.324 0.821 6.367 1 97 117 LEU B C 1
ATOM 2721 O O . LEU B 1 117 ? 7.559 1.205 7.512 1 97 117 LEU B O 1
ATOM 2725 N N . ILE B 1 118 ? 8.227 0.726 5.457 1 96.62 118 ILE B N 1
ATOM 2726 C CA . ILE B 1 118 ? 9.641 0.99 5.711 1 96.62 118 ILE B CA 1
ATOM 2727 C C . ILE B 1 118 ? 9.859 2.486 5.918 1 96.62 118 ILE B C 1
ATOM 2729 O O . ILE B 1 118 ? 10.539 2.896 6.859 1 96.62 118 ILE B O 1
ATOM 2733 N N . ASN B 1 119 ? 9.281 3.252 5.055 1 95 119 ASN B N 1
ATOM 2734 C CA . ASN B 1 119 ? 9.445 4.699 5.109 1 95 119 ASN B CA 1
ATOM 2735 C C . ASN B 1 119 ? 8.938 5.273 6.43 1 95 119 ASN B C 1
ATOM 2737 O O . ASN B 1 119 ? 9.562 6.164 7.004 1 95 119 ASN B O 1
ATOM 2741 N N . ALA B 1 120 ? 7.859 4.793 6.91 1 94.5 120 ALA B N 1
ATOM 2742 C CA . ALA B 1 120 ? 7.285 5.242 8.18 1 94.5 120 ALA B CA 1
ATOM 2743 C C . ALA B 1 120 ? 8.211 4.918 9.344 1 94.5 120 ALA B C 1
ATOM 2745 O O . ALA B 1 120 ? 8.398 5.742 10.25 1 94.5 120 ALA B O 1
ATOM 2746 N N . LYS B 1 121 ? 8.75 3.742 9.32 1 93.19 121 LYS B N 1
ATOM 2747 C CA . LYS B 1 121 ? 9.633 3.316 10.398 1 93.19 121 LYS B CA 1
ATOM 2748 C C . LYS B 1 121 ? 10.945 4.086 10.375 1 93.19 121 LYS B C 1
ATOM 2750 O O . LYS B 1 121 ? 11.523 4.383 11.422 1 93.19 121 LYS B O 1
ATOM 2755 N N . LYS B 1 122 ? 11.438 4.344 9.172 1 90.19 122 LYS B N 1
ATOM 2756 C CA . LYS B 1 122 ? 12.688 5.07 9.008 1 90.19 122 LYS B CA 1
ATOM 2757 C C . LYS B 1 122 ? 12.633 6.422 9.711 1 90.19 122 LYS B C 1
ATOM 2759 O O . LYS B 1 122 ? 13.648 6.895 10.242 1 90.19 122 LYS B O 1
ATOM 2764 N N . ASN B 1 123 ? 11.539 7.059 9.75 1 81.81 123 ASN B N 1
ATOM 2765 C CA . ASN B 1 123 ? 11.398 8.367 10.391 1 81.81 123 ASN B CA 1
ATOM 2766 C C . ASN B 1 123 ? 11.781 8.312 11.859 1 81.81 123 ASN B C 1
ATOM 2768 O O . ASN B 1 123 ? 12.18 9.32 12.445 1 81.81 123 ASN B O 1
ATOM 2772 N N . ASP B 1 124 ? 11.805 7.18 12.43 1 76 124 ASP B N 1
ATOM 2773 C CA . ASP B 1 124 ? 12.078 6.992 13.852 1 76 124 ASP B CA 1
ATOM 2774 C C . ASP B 1 124 ? 13.547 6.645 14.086 1 76 124 ASP B C 1
ATOM 2776 O O . ASP B 1 124 ? 13.977 6.465 15.227 1 76 124 ASP B O 1
ATOM 2780 N N . LEU B 1 125 ? 14.18 6.527 13.016 1 80.75 125 LEU B N 1
ATOM 2781 C CA . LEU B 1 125 ? 15.547 6.027 13.133 1 80.75 125 LEU B CA 1
ATOM 2782 C C . LEU B 1 125 ? 16.547 7.074 12.656 1 80.75 125 LEU B C 1
ATOM 2784 O O . LEU B 1 125 ? 16.172 8.047 12 1 80.75 125 LEU B O 1
ATOM 2788 N N . THR B 1 126 ? 17.734 6.836 12.961 1 72.19 126 THR B N 1
ATOM 2789 C CA . THR B 1 126 ? 18.766 7.852 12.766 1 72.19 126 THR B CA 1
ATOM 2790 C C . THR B 1 126 ? 19.547 7.598 11.477 1 72.19 126 THR B C 1
ATOM 2792 O O . THR B 1 126 ? 19.938 8.539 10.789 1 72.19 126 THR B O 1
ATOM 2795 N N . SER B 1 127 ? 19.875 6.258 11.328 1 86.25 127 SER B N 1
ATOM 2796 C CA . SER B 1 127 ? 20.734 6 10.18 1 86.25 127 SER B CA 1
ATOM 2797 C C . SER B 1 127 ? 20.469 4.621 9.586 1 86.25 127 SER B C 1
ATOM 2799 O O . SER B 1 127 ? 20.531 3.613 10.289 1 86.25 127 SER B O 1
ATOM 2801 N N . LEU B 1 128 ? 20.094 4.578 8.344 1 94.44 128 LEU B N 1
ATOM 2802 C CA . LEU B 1 128 ? 19.953 3.344 7.578 1 94.44 128 LEU B CA 1
ATOM 2803 C C . LEU B 1 128 ? 21.031 3.264 6.492 1 94.44 128 LEU B C 1
ATOM 2805 O O . LEU B 1 128 ? 21.531 4.293 6.031 1 94.44 128 LEU B O 1
ATOM 2809 N N . VAL B 1 129 ? 21.406 2.039 6.195 1 96.5 129 VAL B N 1
ATOM 2810 C CA . VAL B 1 129 ? 22.25 1.86 5.02 1 96.5 129 VAL B CA 1
ATOM 2811 C C . VAL B 1 129 ? 21.5 2.322 3.77 1 96.5 129 VAL B C 1
ATOM 2813 O O . VAL B 1 129 ? 20.344 1.973 3.568 1 96.5 129 VAL B O 1
ATOM 2816 N N . ASP B 1 130 ? 22.172 3.172 2.98 1 96.5 130 ASP B N 1
ATOM 2817 C CA . ASP B 1 130 ? 21.609 3.57 1.69 1 96.5 130 ASP B CA 1
ATOM 2818 C C . ASP B 1 130 ? 21.578 2.393 0.718 1 96.5 130 ASP B C 1
ATOM 2820 O O . ASP B 1 130 ? 22.625 1.816 0.4 1 96.5 130 ASP B O 1
ATOM 2824 N N . PRO B 1 131 ? 20.406 2.064 0.194 1 97.44 131 PRO B N 1
ATOM 2825 C CA . PRO B 1 131 ? 20.312 0.945 -0.746 1 97.44 131 PRO B CA 1
ATOM 2826 C C . PRO B 1 131 ? 21.281 1.079 -1.921 1 97.44 131 PRO B C 1
ATOM 2828 O O . PRO B 1 131 ? 21.75 0.072 -2.455 1 97.44 131 PRO B O 1
ATOM 2831 N N . PHE B 1 132 ? 21.609 2.25 -2.326 1 97.94 132 PHE B N 1
ATOM 2832 C CA . PHE B 1 132 ? 22.484 2.465 -3.469 1 97.94 132 PHE B CA 1
ATOM 2833 C C . PHE B 1 132 ? 23.938 2.145 -3.105 1 97.94 132 PHE B C 1
ATOM 2835 O O . PHE B 1 132 ? 24.781 2.01 -3.986 1 97.94 132 PHE B O 1
ATOM 2842 N N . GLU B 1 133 ? 24.203 1.97 -1.892 1 96.94 133 GLU B N 1
ATOM 2843 C CA . GLU B 1 133 ? 25.578 1.702 -1.438 1 96.94 133 GLU B CA 1
ATOM 2844 C C . GLU B 1 133 ? 25.766 0.223 -1.118 1 96.94 133 GLU B C 1
ATOM 2846 O O . GLU B 1 133 ? 26.891 -0.236 -0.941 1 96.94 133 GLU B O 1
ATOM 2851 N N . VAL B 1 134 ? 24.688 -0.485 -0.996 1 98 134 VAL B N 1
ATOM 2852 C CA . VAL B 1 134 ? 24.75 -1.884 -0.583 1 98 134 VAL B CA 1
ATOM 2853 C C . VAL B 1 134 ? 25.516 -2.701 -1.612 1 98 134 VAL B C 1
ATOM 2855 O O . VAL B 1 134 ? 25.344 -2.518 -2.82 1 98 134 VAL B O 1
ATOM 2858 N N . ALA B 1 135 ? 26.359 -3.539 -1.108 1 97.5 135 ALA B N 1
ATOM 2859 C CA . ALA B 1 135 ? 27.078 -4.496 -1.955 1 97.5 135 ALA B CA 1
ATOM 2860 C C . ALA B 1 135 ? 26.578 -5.918 -1.705 1 97.5 135 ALA B C 1
ATOM 2862 O O . ALA B 1 135 ? 25.953 -6.191 -0.686 1 97.5 135 ALA B O 1
ATOM 2863 N N . GLU B 1 136 ? 26.953 -6.738 -2.697 1 96.62 136 GLU B N 1
ATOM 2864 C CA . GLU B 1 136 ? 26.594 -8.141 -2.57 1 96.62 136 GLU B CA 1
ATOM 2865 C C . GLU B 1 136 ? 27.141 -8.742 -1.279 1 96.62 136 GLU B C 1
ATOM 2867 O O . GLU B 1 136 ? 28.297 -8.523 -0.936 1 96.62 136 GLU B O 1
ATOM 2872 N N . GLY B 1 137 ? 26.328 -9.406 -0.551 1 96.75 137 GLY B N 1
ATOM 2873 C CA . GLY B 1 137 ? 26.797 -10.148 0.611 1 96.75 137 GLY B CA 1
ATOM 2874 C C . GLY B 1 137 ? 26.719 -9.344 1.897 1 96.75 137 GLY B C 1
ATOM 2875 O O . GLY B 1 137 ? 27.016 -9.867 2.977 1 96.75 137 GLY B O 1
ATOM 2876 N N . TRP B 1 138 ? 26.359 -8.062 1.841 1 98.19 138 TRP B N 1
ATOM 2877 C CA . TRP B 1 138 ? 26.234 -7.266 3.057 1 98.19 138 TRP B CA 1
ATOM 2878 C C . TRP B 1 138 ? 25.125 -7.805 3.953 1 98.19 138 TRP B C 1
ATOM 2880 O O . TRP B 1 138 ? 25.188 -7.66 5.176 1 98.19 138 TRP B O 1
ATOM 2890 N N . PHE B 1 139 ? 24.125 -8.352 3.35 1 98.62 139 PHE B N 1
ATOM 2891 C CA . PHE B 1 139 ? 22.969 -8.922 4.047 1 98.62 139 PHE B CA 1
ATOM 2892 C C . PHE B 1 139 ? 22.719 -10.352 3.582 1 98.62 139 PHE B C 1
ATOM 2894 O O . PHE B 1 139 ? 23.047 -10.711 2.445 1 98.62 139 PHE B O 1
ATOM 2901 N N . ALA B 1 140 ? 22.203 -11.109 4.457 1 98.62 140 ALA B N 1
ATOM 2902 C CA . ALA B 1 140 ? 21.828 -12.492 4.176 1 98.62 140 ALA B CA 1
ATOM 2903 C C . ALA B 1 140 ? 20.484 -12.844 4.785 1 98.62 140 ALA B C 1
ATOM 2905 O O . ALA B 1 140 ? 19.984 -12.125 5.664 1 98.62 140 ALA B O 1
ATOM 2906 N N . LEU B 1 141 ? 19.875 -13.859 4.246 1 98.62 141 LEU B N 1
ATOM 2907 C CA . LEU B 1 141 ? 18.562 -14.289 4.723 1 98.62 141 LEU B CA 1
ATOM 2908 C C . LEU B 1 141 ? 18.672 -15.625 5.449 1 98.62 141 LEU B C 1
ATOM 2910 O O . LEU B 1 141 ? 19.203 -16.594 4.914 1 98.62 141 LEU B O 1
ATOM 2914 N N . GLU B 1 142 ? 18.25 -15.633 6.664 1 97.56 142 GLU B N 1
ATOM 2915 C CA . GLU B 1 142 ? 18.047 -16.891 7.391 1 97.56 142 GLU B CA 1
ATOM 2916 C C . GLU B 1 142 ? 16.688 -17.5 7.062 1 97.56 142 GLU B C 1
ATOM 2918 O O . GLU B 1 142 ? 15.672 -16.812 7.086 1 97.56 142 GLU B O 1
ATOM 2923 N N . LEU B 1 143 ? 16.578 -18.781 6.801 1 97 143 LEU B N 1
ATOM 2924 C CA . LEU B 1 143 ? 15.391 -19.375 6.199 1 97 143 LEU B CA 1
ATOM 2925 C C . LEU B 1 143 ? 14.531 -20.047 7.262 1 97 143 LEU B C 1
ATOM 2927 O O . LEU B 1 143 ? 13.539 -20.703 6.934 1 97 143 LEU B O 1
ATOM 2931 N N . VAL B 1 144 ? 14.766 -19.922 8.5 1 95.94 144 VAL B N 1
ATOM 2932 C CA . VAL B 1 144 ? 13.93 -20.484 9.555 1 95.94 144 VAL B CA 1
ATOM 2933 C C . VAL B 1 144 ? 12.883 -19.469 9.992 1 95.94 144 VAL B C 1
ATOM 2935 O O . VAL B 1 144 ? 11.695 -19.641 9.742 1 95.94 144 VAL B O 1
ATOM 2938 N N . ALA B 1 145 ? 13.344 -18.344 10.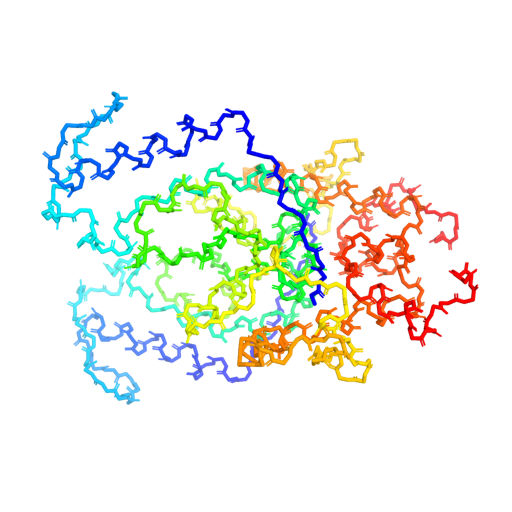383 1 97.81 145 ALA B N 1
ATOM 2939 C CA . ALA B 1 145 ? 12.43 -17.281 10.773 1 97.81 145 ALA B CA 1
ATOM 2940 C C . ALA B 1 145 ? 12.336 -16.219 9.688 1 97.81 145 ALA B C 1
ATOM 2942 O O . ALA B 1 145 ? 11.586 -15.242 9.828 1 97.81 145 ALA B O 1
ATOM 2943 N N . PHE B 1 146 ? 13.148 -16.375 8.641 1 98.69 146 PHE B N 1
ATOM 2944 C CA . PHE B 1 146 ? 13.164 -15.508 7.465 1 98.69 146 PHE B CA 1
ATOM 2945 C C . PHE B 1 146 ? 13.625 -14.109 7.828 1 98.69 146 PHE B C 1
ATOM 2947 O O . PHE B 1 146 ? 13.102 -13.117 7.309 1 98.69 146 PHE B O 1
ATOM 2954 N N . GLN B 1 147 ? 14.516 -14.086 8.742 1 98.62 147 GLN B N 1
ATOM 2955 C CA . GLN B 1 147 ? 15.141 -12.844 9.172 1 98.62 147 GLN B CA 1
ATOM 2956 C C . GLN B 1 147 ? 16.328 -12.484 8.281 1 98.62 147 GLN B C 1
ATOM 2958 O O . GLN B 1 147 ? 17.109 -13.359 7.895 1 98.62 147 GLN B O 1
ATOM 2963 N N . VAL B 1 148 ? 16.391 -11.242 7.992 1 98.88 148 VAL B N 1
ATOM 2964 C CA . VAL B 1 148 ? 17.625 -10.742 7.387 1 98.88 148 VAL B CA 1
ATOM 2965 C C . VAL B 1 148 ? 18.703 -10.578 8.453 1 98.88 148 VAL B C 1
ATOM 2967 O O . VAL B 1 148 ? 18.422 -10.086 9.555 1 98.88 148 VAL B O 1
ATOM 2970 N N . ILE B 1 149 ? 19.828 -10.977 8.164 1 98.62 149 ILE B N 1
ATOM 2971 C CA . ILE B 1 149 ? 20.938 -10.875 9.094 1 98.62 149 ILE B CA 1
ATOM 2972 C C . ILE B 1 149 ? 22.125 -10.195 8.406 1 98.62 149 ILE B C 1
ATOM 2974 O O . ILE B 1 149 ? 22.109 -9.992 7.191 1 98.62 149 ILE B O 1
ATOM 2978 N N . ARG B 1 150 ? 23.094 -9.836 9.281 1 98.06 150 ARG B N 1
ATOM 2979 C CA . ARG B 1 150 ? 24.328 -9.305 8.727 1 98.06 150 ARG B CA 1
ATOM 2980 C C . ARG B 1 150 ? 25.031 -10.352 7.863 1 98.06 150 ARG B C 1
ATOM 2982 O O . ARG B 1 150 ? 25.203 -11.5 8.273 1 98.06 150 ARG B O 1
ATOM 2989 N N . GLY B 1 151 ? 25.391 -9.984 6.645 1 97.31 151 GLY B N 1
ATOM 2990 C CA . GLY B 1 151 ? 26.047 -10.914 5.738 1 97.31 151 GLY B CA 1
ATOM 2991 C C . GLY B 1 151 ? 27.547 -11.039 5.98 1 97.31 151 GLY B C 1
ATOM 2992 O O . GLY B 1 151 ? 28.125 -10.227 6.691 1 97.31 151 GLY B O 1
ATOM 2993 N N . PRO B 1 152 ? 28.125 -12.047 5.469 1 94.81 152 PRO B N 1
ATOM 2994 C CA . PRO B 1 152 ? 29.547 -12.312 5.723 1 94.81 152 PRO B CA 1
ATOM 2995 C C . PRO B 1 152 ? 30.453 -11.242 5.145 1 94.81 152 PRO B C 1
ATOM 2997 O O . PRO B 1 152 ? 31.594 -11.07 5.617 1 94.81 152 PRO B O 1
ATOM 3000 N N . LYS B 1 153 ? 30 -10.484 4.191 1 96.69 153 LYS B N 1
ATOM 3001 C CA . LYS B 1 153 ? 30.844 -9.5 3.529 1 96.69 153 LYS B CA 1
ATOM 3002 C C . LYS B 1 153 ? 30.5 -8.078 3.988 1 96.69 153 LYS B C 1
ATOM 3004 O O . LYS B 1 153 ? 30.938 -7.105 3.373 1 96.69 153 LYS B O 1
ATOM 3009 N N . ALA B 1 154 ? 29.703 -8 5.016 1 97 154 ALA B N 1
ATOM 3010 C CA . ALA B 1 154 ? 29.312 -6.684 5.516 1 97 154 ALA B CA 1
ATOM 3011 C C . ALA B 1 154 ? 30.516 -5.938 6.09 1 97 154 ALA B C 1
ATOM 3013 O O . ALA B 1 154 ? 31.297 -6.496 6.875 1 97 154 ALA B O 1
ATOM 3014 N N . PRO B 1 155 ? 30.641 -4.758 5.719 1 96.75 155 PRO B N 1
ATOM 3015 C CA . PRO B 1 155 ? 31.781 -4 6.242 1 96.75 155 PRO B CA 1
ATOM 3016 C C . PRO B 1 155 ? 31.656 -3.705 7.734 1 96.75 155 PRO B C 1
ATOM 3018 O O . PRO B 1 155 ? 30.562 -3.379 8.211 1 96.75 155 PRO B O 1
ATOM 3021 N N . ALA B 1 156 ? 32.75 -3.725 8.398 1 94.69 156 ALA B N 1
ATOM 3022 C CA . ALA B 1 156 ? 32.781 -3.439 9.828 1 94.69 156 ALA B CA 1
ATOM 3023 C C . ALA B 1 156 ? 32.469 -1.967 10.102 1 94.69 156 ALA B C 1
ATOM 3025 O O . ALA B 1 156 ? 31.859 -1.629 11.109 1 94.69 156 ALA B O 1
ATOM 3026 N N . GLY B 1 157 ? 32.938 -1.156 9.234 1 94.88 157 GLY B N 1
ATOM 3027 C CA . GLY B 1 157 ? 32.781 0.279 9.414 1 94.88 157 GLY B CA 1
ATOM 3028 C C . GLY B 1 157 ? 31.344 0.747 9.352 1 94.88 157 GLY B C 1
ATOM 3029 O O . GLY B 1 157 ? 31.031 1.889 9.695 1 94.88 157 GLY B O 1
ATOM 3030 N N . LYS B 1 158 ? 30.422 -0.131 8.984 1 95.12 158 LYS B N 1
ATOM 3031 C CA . LYS B 1 158 ? 29.016 0.233 8.875 1 95.12 158 LYS B CA 1
ATOM 3032 C C . LYS B 1 158 ? 28.156 -0.596 9.828 1 95.12 158 LYS B C 1
ATOM 3034 O O . LYS B 1 158 ? 26.969 -0.808 9.578 1 95.12 158 LYS B O 1
ATOM 3039 N N . ALA B 1 159 ? 28.719 -1.039 10.867 1 94.94 159 ALA B N 1
ATOM 3040 C CA . ALA B 1 159 ? 28.047 -1.961 11.781 1 94.94 159 ALA B CA 1
ATOM 3041 C C . ALA B 1 159 ? 26.797 -1.332 12.367 1 94.94 159 ALA B C 1
ATOM 3043 O O . ALA B 1 159 ? 25.734 -1.963 12.398 1 94.94 159 ALA B O 1
ATOM 3044 N N . LYS B 1 160 ? 26.938 -0.132 12.805 1 94 160 LYS B N 1
ATOM 3045 C CA . LYS B 1 160 ? 25.797 0.549 13.414 1 94 160 LYS B CA 1
ATOM 3046 C C . LYS B 1 160 ? 24.672 0.74 12.398 1 94 160 LYS B C 1
ATOM 3048 O O . LYS B 1 160 ? 23.5 0.456 12.695 1 94 160 LYS B O 1
ATOM 3053 N N . GLU B 1 161 ? 24.969 1.262 11.219 1 95.5 161 GLU B N 1
ATOM 3054 C CA . GLU B 1 161 ? 23.984 1.457 10.156 1 95.5 161 GLU B CA 1
ATOM 3055 C C . GLU B 1 161 ? 23.297 0.142 9.789 1 95.5 161 GLU B C 1
ATOM 3057 O O . GLU B 1 161 ? 22.094 0.107 9.562 1 95.5 161 GLU B O 1
ATOM 3062 N N . ILE B 1 162 ? 24.078 -0.885 9.719 1 97.12 162 ILE B N 1
ATOM 3063 C CA . ILE B 1 162 ? 23.547 -2.195 9.344 1 97.12 162 ILE B CA 1
ATOM 3064 C C . ILE B 1 162 ? 22.594 -2.689 10.422 1 97.12 162 ILE B C 1
ATOM 3066 O O . ILE B 1 162 ? 21.5 -3.188 10.117 1 97.12 162 ILE B O 1
ATOM 3070 N N . GLU B 1 163 ? 22.938 -2.521 11.641 1 95.5 163 GLU B N 1
ATOM 3071 C CA . GLU B 1 163 ? 22.078 -2.943 12.734 1 95.5 163 GLU B CA 1
ATOM 3072 C C . GLU B 1 163 ? 20.734 -2.211 12.703 1 95.5 163 GLU B C 1
ATOM 3074 O O . GLU B 1 163 ? 19.688 -2.82 12.898 1 95.5 163 GLU B O 1
ATOM 3079 N N . GLU B 1 164 ? 20.797 -0.937 12.484 1 95.56 164 GLU B N 1
ATOM 3080 C CA . GLU B 1 164 ? 19.562 -0.158 12.406 1 95.56 164 GLU B CA 1
ATOM 3081 C C . GLU B 1 164 ? 18.734 -0.564 11.188 1 95.56 164 GLU B C 1
ATOM 3083 O O . GLU B 1 164 ? 17.5 -0.608 11.25 1 95.56 164 GLU B O 1
ATOM 3088 N N . THR B 1 165 ? 19.422 -0.8 10.125 1 97.44 165 THR B N 1
ATOM 3089 C CA . THR B 1 165 ? 18.734 -1.249 8.922 1 97.44 165 THR B CA 1
ATOM 3090 C C . THR B 1 165 ? 18.016 -2.574 9.172 1 97.44 165 THR B C 1
ATOM 3092 O O . THR B 1 165 ? 16.891 -2.773 8.711 1 97.44 165 THR B O 1
ATOM 3095 N N . LEU B 1 166 ? 18.641 -3.459 9.914 1 97.81 166 LEU B N 1
ATOM 3096 C CA . LEU B 1 166 ? 18.062 -4.766 10.203 1 97.81 166 LEU B CA 1
ATOM 3097 C C . LEU B 1 166 ? 16.781 -4.617 11 1 97.81 166 LEU B C 1
ATOM 3099 O O . LEU B 1 166 ? 15.844 -5.41 10.836 1 97.81 166 LEU B O 1
ATOM 3103 N N . LEU B 1 167 ? 16.688 -3.613 11.836 1 95.94 167 LEU B N 1
ATOM 3104 C CA . LEU B 1 167 ? 15.461 -3.361 12.594 1 95.94 167 LEU B CA 1
ATOM 3105 C C . LEU B 1 167 ? 14.289 -3.076 11.664 1 95.94 167 LEU B C 1
ATOM 3107 O O . LEU B 1 167 ? 13.164 -3.514 11.922 1 95.94 167 LEU B O 1
ATOM 3111 N N . VAL B 1 168 ? 14.602 -2.402 10.594 1 95.81 168 VAL B N 1
ATOM 3112 C CA . VAL B 1 168 ? 13.578 -2.012 9.625 1 95.81 168 VAL B CA 1
ATOM 3113 C C . VAL B 1 168 ? 13.25 -3.193 8.711 1 95.81 168 VAL B C 1
ATOM 3115 O O . VAL B 1 168 ? 12.086 -3.434 8.398 1 95.81 168 VAL B O 1
ATOM 3118 N N . LEU B 1 169 ? 14.219 -3.93 8.375 1 98 169 LEU B N 1
ATOM 3119 C CA . LEU B 1 169 ? 14.047 -5.027 7.43 1 98 169 LEU B CA 1
ATOM 3120 C C . LEU B 1 169 ? 13.336 -6.203 8.086 1 98 169 LEU B C 1
ATOM 3122 O O . LEU B 1 169 ? 12.805 -7.078 7.391 1 98 169 LEU B O 1
ATOM 3126 N N . ASN B 1 170 ? 13.367 -6.25 9.398 1 98.5 170 ASN B N 1
ATOM 3127 C CA . ASN B 1 170 ? 12.859 -7.438 10.078 1 98.5 170 ASN B CA 1
ATOM 3128 C C . ASN B 1 170 ? 11.609 -7.125 10.891 1 98.5 170 ASN B C 1
ATOM 3130 O O . ASN B 1 170 ? 11.398 -7.695 11.961 1 98.5 170 ASN B O 1
ATOM 3134 N N . MET B 1 171 ? 10.883 -6.148 10.461 1 97.88 171 MET B N 1
ATOM 3135 C CA . MET B 1 171 ? 9.547 -5.965 11.016 1 97.88 171 MET B CA 1
ATOM 3136 C C . MET B 1 171 ? 8.664 -7.18 10.719 1 97.88 171 MET B C 1
ATOM 3138 O O . MET B 1 171 ? 8.875 -7.871 9.727 1 97.88 171 MET B O 1
ATOM 3142 N N . PRO B 1 172 ? 7.695 -7.492 11.492 1 98.19 172 PRO B N 1
ATOM 3143 C CA . PRO B 1 172 ? 6.93 -8.742 11.398 1 98.19 172 PRO B CA 1
ATOM 3144 C C . PRO B 1 172 ? 6.355 -8.969 10 1 98.19 172 PRO B C 1
ATOM 3146 O O . PRO B 1 172 ? 6.43 -10.086 9.477 1 98.19 172 PRO B O 1
ATOM 3149 N N . GLU B 1 173 ? 5.797 -7.938 9.414 1 98.31 173 GLU B N 1
ATOM 3150 C CA . GLU B 1 173 ? 5.203 -8.086 8.086 1 98.31 173 GLU B CA 1
ATOM 3151 C C . GLU B 1 173 ? 6.254 -8.453 7.047 1 98.31 173 GLU B C 1
ATOM 3153 O O . GLU B 1 173 ? 5.949 -9.133 6.066 1 98.31 173 GLU B O 1
ATOM 3158 N N . CYS B 1 174 ? 7.48 -8.008 7.242 1 98.75 174 CYS B N 1
ATOM 3159 C CA . CYS B 1 174 ? 8.562 -8.328 6.316 1 98.75 174 CYS B CA 1
ATOM 3160 C C . CYS B 1 174 ? 8.945 -9.797 6.406 1 98.75 174 CYS B C 1
ATOM 3162 O O . CYS B 1 174 ? 9.195 -10.445 5.387 1 98.75 174 CYS B O 1
ATOM 3164 N N . LEU B 1 175 ? 8.984 -10.297 7.633 1 98.81 175 LEU B N 1
ATOM 3165 C CA . LEU B 1 175 ? 9.25 -11.719 7.824 1 98.81 175 LEU B CA 1
ATOM 3166 C C . LEU B 1 175 ? 8.188 -12.57 7.141 1 98.81 175 LEU B C 1
ATOM 3168 O O . LEU B 1 175 ? 8.508 -13.539 6.449 1 98.81 175 LEU B O 1
ATOM 3172 N N . LYS B 1 176 ? 6.965 -12.156 7.316 1 98.81 176 LYS B N 1
ATOM 3173 C CA . LYS B 1 176 ? 5.844 -12.898 6.75 1 98.81 176 LYS B CA 1
ATOM 3174 C C . LYS B 1 176 ? 5.883 -12.875 5.227 1 98.81 176 LYS B C 1
ATOM 3176 O O . LYS B 1 176 ? 5.535 -13.867 4.574 1 98.81 176 LYS B O 1
ATOM 3181 N N . ALA B 1 177 ? 6.238 -11.734 4.676 1 98.81 177 ALA B N 1
ATOM 3182 C CA . ALA B 1 177 ? 6.352 -11.641 3.223 1 98.81 177 ALA B CA 1
ATOM 3183 C C . ALA B 1 177 ? 7.367 -12.641 2.684 1 98.81 177 ALA B C 1
ATOM 3185 O O . ALA B 1 177 ? 7.086 -13.375 1.732 1 98.81 177 ALA B O 1
ATOM 3186 N N . ARG B 1 178 ? 8.555 -12.633 3.281 1 98.94 178 ARG B N 1
ATOM 3187 C CA . ARG B 1 178 ? 9.609 -13.539 2.838 1 98.94 178 ARG B CA 1
ATOM 3188 C C . ARG B 1 178 ? 9.195 -15 3.039 1 98.94 178 ARG B C 1
ATOM 3190 O O . ARG B 1 178 ? 9.438 -15.836 2.172 1 98.94 178 ARG B O 1
ATOM 3197 N N . GLU B 1 179 ? 8.594 -15.273 4.184 1 98.88 179 GLU B N 1
ATOM 3198 C CA . GLU B 1 179 ? 8.094 -16.609 4.449 1 98.88 179 GLU B CA 1
ATOM 3199 C C . GLU B 1 179 ? 7.113 -17.062 3.371 1 98.88 179 GLU B C 1
ATOM 3201 O O . GLU B 1 179 ? 7.199 -18.188 2.875 1 98.88 179 GLU B O 1
ATOM 3206 N N . GLU B 1 180 ? 6.215 -16.234 3.078 1 98.81 180 GLU B N 1
ATOM 3207 C CA . GLU B 1 180 ? 5.188 -16.594 2.1 1 98.81 180 GLU B CA 1
ATOM 3208 C C . GLU B 1 180 ? 5.805 -16.875 0.731 1 98.81 180 GLU B C 1
ATOM 3210 O O . GLU B 1 180 ? 5.418 -17.828 0.055 1 98.81 180 GLU B O 1
ATOM 3215 N N . TYR B 1 181 ? 6.734 -16.016 0.303 1 98.88 181 TYR B N 1
ATOM 3216 C CA . TYR B 1 181 ? 7.379 -16.234 -0.985 1 98.88 181 TYR B CA 1
ATOM 3217 C C . TYR B 1 181 ? 8.125 -17.578 -0.994 1 98.88 181 TYR B C 1
ATOM 3219 O O . TYR B 1 181 ? 8.031 -18.344 -1.956 1 98.88 181 TYR B O 1
ATOM 3227 N N . VAL B 1 182 ? 8.852 -17.812 0.092 1 98.88 182 VAL B N 1
ATOM 3228 C CA . VAL B 1 182 ? 9.617 -19.062 0.169 1 98.88 182 VAL B CA 1
ATOM 3229 C C . VAL B 1 182 ? 8.672 -20.25 0.16 1 98.88 182 VAL B C 1
ATOM 3231 O O . VAL B 1 182 ? 8.875 -21.203 -0.597 1 98.88 182 VAL B O 1
ATOM 3234 N N . THR B 1 183 ? 7.641 -20.219 0.962 1 98.69 183 THR B N 1
ATOM 3235 C CA . THR B 1 183 ? 6.691 -21.328 1.084 1 98.69 183 THR B CA 1
ATOM 3236 C C . THR B 1 183 ? 5.984 -21.578 -0.245 1 98.69 183 THR B C 1
ATOM 3238 O O . THR B 1 183 ? 5.848 -22.719 -0.671 1 98.69 183 THR B O 1
ATOM 3241 N N . CYS B 1 184 ? 5.543 -20.531 -0.922 1 98.81 184 CYS B N 1
ATOM 3242 C CA . CYS B 1 184 ? 4.859 -20.656 -2.205 1 98.81 184 CYS B CA 1
ATOM 3243 C C . CYS B 1 184 ? 5.785 -21.266 -3.252 1 98.81 184 CYS B C 1
ATOM 3245 O O . CYS B 1 184 ? 5.352 -22.078 -4.074 1 98.81 184 CYS B O 1
ATOM 3247 N N . TYR B 1 185 ? 7.039 -20.859 -3.211 1 98.81 185 TYR B N 1
ATOM 3248 C CA . TYR B 1 185 ? 7.996 -21.422 -4.156 1 98.81 185 TYR B CA 1
ATOM 3249 C C . TYR B 1 185 ? 8.234 -22.891 -3.877 1 98.81 185 TYR B C 1
ATOM 3251 O O . TYR B 1 185 ? 8.156 -23.719 -4.785 1 98.81 185 TYR B O 1
ATOM 3259 N N . GLU B 1 186 ? 8.477 -23.203 -2.625 1 98.31 186 GLU B N 1
ATOM 3260 C CA . GLU B 1 186 ? 8.797 -24.562 -2.244 1 98.31 186 GLU B CA 1
ATOM 3261 C C . GLU B 1 186 ? 7.637 -25.516 -2.523 1 98.31 186 GLU B C 1
ATOM 3263 O O . GLU B 1 186 ? 7.844 -26.672 -2.873 1 98.31 186 GLU B O 1
ATOM 3268 N N . ARG B 1 187 ? 6.449 -25.016 -2.457 1 97.94 187 ARG B N 1
ATOM 3269 C CA . ARG B 1 187 ? 5.254 -25.828 -2.68 1 97.94 187 ARG B CA 1
ATOM 3270 C C . ARG B 1 187 ? 4.938 -25.938 -4.168 1 97.94 187 ARG B C 1
ATOM 3272 O O . ARG B 1 187 ? 4.039 -26.688 -4.559 1 97.94 187 ARG B O 1
ATOM 3279 N N . GLY B 1 188 ? 5.586 -25.125 -4.926 1 98.12 188 GLY B N 1
ATOM 3280 C CA . GLY B 1 188 ? 5.367 -25.156 -6.363 1 98.12 188 GLY B CA 1
ATOM 3281 C C . GLY B 1 188 ? 4.238 -24.25 -6.82 1 98.12 188 GLY B C 1
ATOM 3282 O O . GLY B 1 188 ? 3.781 -24.359 -7.961 1 98.12 188 GLY B O 1
ATOM 3283 N N . ASP B 1 189 ? 3.775 -23.406 -5.945 1 98.56 189 ASP B N 1
ATOM 3284 C CA . ASP B 1 189 ? 2.691 -22.484 -6.281 1 98.56 189 ASP B CA 1
ATOM 3285 C C . ASP B 1 189 ? 3.16 -21.422 -7.27 1 98.56 189 ASP B C 1
ATOM 3287 O O . ASP B 1 189 ? 2.355 -20.875 -8.023 1 98.56 189 ASP B O 1
ATOM 3291 N N . ILE B 1 190 ? 4.465 -21.078 -7.23 1 98.88 190 ILE B N 1
ATOM 3292 C CA . ILE B 1 190 ? 5.043 -20.078 -8.125 1 98.88 190 ILE B CA 1
ATOM 3293 C C . ILE B 1 190 ? 6.352 -20.609 -8.711 1 98.88 190 ILE B C 1
ATOM 3295 O O . ILE B 1 190 ? 7.062 -21.375 -8.055 1 98.88 190 ILE B O 1
ATOM 3299 N N . GLU B 1 191 ? 6.664 -20.188 -9.906 1 98.81 191 GLU B N 1
ATOM 3300 C CA . GLU B 1 191 ? 7.926 -20.562 -10.539 1 98.81 191 GLU B CA 1
ATOM 3301 C C . GLU B 1 191 ? 9.07 -19.672 -10.055 1 98.81 191 GLU B C 1
ATOM 3303 O O . GLU B 1 191 ? 8.836 -18.594 -9.508 1 98.81 191 GLU B O 1
ATOM 3308 N N . PHE B 1 192 ? 10.273 -20.156 -10.25 1 98.75 192 PHE B N 1
ATOM 3309 C CA . PHE B 1 192 ? 11.445 -19.422 -9.781 1 98.75 192 PHE B CA 1
ATOM 3310 C C . PHE B 1 192 ? 11.555 -18.078 -10.484 1 98.75 192 PHE B C 1
ATOM 3312 O O . PHE B 1 192 ? 11.938 -17.078 -9.875 1 98.75 192 PHE B O 1
ATOM 3319 N N . SER B 1 193 ? 11.211 -18.047 -11.773 1 98.44 193 SER B N 1
ATOM 3320 C CA . SER B 1 193 ? 11.281 -16.797 -12.523 1 98.44 193 SER B CA 1
ATOM 3321 C C . SER B 1 193 ? 10.344 -15.75 -11.945 1 98.44 193 SER B C 1
ATOM 3323 O O . SER B 1 193 ? 10.672 -14.562 -11.906 1 98.44 193 SER B O 1
ATOM 3325 N N . TYR B 1 194 ? 9.164 -16.219 -11.555 1 98.81 194 TYR B N 1
ATOM 3326 C CA . TYR B 1 194 ? 8.227 -15.336 -10.875 1 98.81 194 TYR B CA 1
ATOM 3327 C C . TYR B 1 194 ? 8.812 -14.82 -9.562 1 98.81 194 TYR B C 1
ATOM 3329 O O . TYR B 1 194 ? 8.75 -13.625 -9.281 1 98.81 194 TYR B O 1
ATOM 3337 N N . LEU B 1 195 ? 9.367 -15.711 -8.758 1 98.88 195 LEU B N 1
ATOM 3338 C CA . LEU B 1 195 ? 10 -15.344 -7.496 1 98.88 195 LEU B CA 1
ATOM 3339 C C . LEU B 1 195 ? 11.109 -14.32 -7.715 1 98.88 195 LEU B C 1
ATOM 3341 O O . LEU B 1 195 ? 11.211 -13.344 -6.977 1 98.88 195 LEU B O 1
ATOM 3345 N N . GLU B 1 196 ? 11.914 -14.523 -8.75 1 98.75 196 GLU B N 1
ATOM 3346 C CA . GLU B 1 196 ? 13.016 -13.617 -9.055 1 98.75 196 GLU B CA 1
ATOM 3347 C C . GLU B 1 196 ? 12.508 -12.211 -9.367 1 98.75 196 GLU B C 1
ATOM 3349 O O . GLU B 1 196 ? 13.148 -11.219 -9.016 1 98.75 196 GLU B O 1
ATOM 3354 N N . ARG B 1 197 ? 11.414 -12.164 -9.953 1 98.44 197 ARG B N 1
ATOM 3355 C CA . ARG B 1 197 ? 10.836 -10.875 -10.328 1 98.44 197 ARG B CA 1
ATOM 3356 C C . ARG B 1 197 ? 10.219 -10.18 -9.117 1 98.44 197 ARG B C 1
ATOM 3358 O O . ARG B 1 197 ? 10.367 -8.969 -8.945 1 98.44 197 ARG B O 1
ATOM 3365 N N . ARG B 1 198 ? 9.602 -10.945 -8.289 1 98.81 198 ARG B N 1
ATOM 3366 C CA . ARG B 1 198 ? 8.781 -10.367 -7.223 1 98.81 198 ARG B CA 1
ATOM 3367 C C . ARG B 1 198 ? 9.609 -10.164 -5.957 1 98.81 198 ARG B C 1
ATOM 3369 O O . ARG B 1 198 ? 9.328 -9.258 -5.168 1 98.81 198 ARG B O 1
ATOM 3376 N N . ALA B 1 199 ? 10.523 -11.055 -5.746 1 98.88 199 ALA B N 1
ATOM 3377 C CA . ALA B 1 199 ? 11.344 -11.055 -4.535 1 98.88 199 ALA B CA 1
ATOM 3378 C C . ALA B 1 199 ? 12.758 -11.539 -4.828 1 98.88 199 ALA B C 1
ATOM 3380 O O . ALA B 1 199 ? 13.18 -12.586 -4.34 1 98.88 199 ALA B O 1
ATOM 3381 N N . PRO B 1 200 ? 13.547 -10.703 -5.48 1 98.81 200 PRO B N 1
ATOM 3382 C CA . PRO B 1 200 ? 14.852 -11.148 -5.953 1 98.81 200 PRO B CA 1
ATOM 3383 C C . PRO B 1 200 ? 15.82 -11.461 -4.816 1 98.81 200 PRO B C 1
ATOM 3385 O O . PRO B 1 200 ? 16.688 -12.328 -4.953 1 98.81 200 PRO B O 1
ATOM 3388 N N . PHE B 1 201 ? 15.742 -10.789 -3.703 1 98.81 201 PHE B N 1
ATOM 3389 C CA . PHE B 1 201 ? 16.609 -11.102 -2.568 1 98.81 201 PHE B CA 1
ATOM 3390 C C . PHE B 1 201 ? 16.328 -12.516 -2.062 1 98.81 201 PHE B C 1
ATOM 3392 O O . PHE B 1 201 ? 17.266 -13.281 -1.815 1 98.81 201 PHE B O 1
ATOM 3399 N N . VAL B 1 202 ? 15.023 -12.867 -1.898 1 98.88 202 VAL B N 1
ATOM 3400 C CA . VAL B 1 202 ? 14.641 -14.203 -1.463 1 98.88 202 VAL B CA 1
ATOM 3401 C C . VAL B 1 202 ? 15.141 -15.242 -2.467 1 98.88 202 VAL B C 1
ATOM 3403 O O . VAL B 1 202 ? 15.727 -16.25 -2.082 1 98.88 202 VAL B O 1
ATOM 3406 N N . ALA B 1 203 ? 14.938 -14.938 -3.74 1 98.81 203 ALA B N 1
ATOM 3407 C CA . ALA B 1 203 ? 15.367 -15.844 -4.797 1 98.81 203 ALA B CA 1
ATOM 3408 C C . ALA B 1 203 ? 16.875 -16.078 -4.746 1 98.81 203 ALA B C 1
ATOM 3410 O O . ALA B 1 203 ? 17.328 -17.219 -4.805 1 98.81 203 ALA B O 1
ATOM 3411 N N . SER B 1 204 ? 17.641 -15.023 -4.645 1 98.19 204 SER B N 1
ATOM 3412 C CA . SER B 1 204 ? 19.094 -15.125 -4.645 1 98.19 204 SER B CA 1
ATOM 3413 C C . SER B 1 204 ? 19.594 -15.906 -3.43 1 98.19 204 SER B C 1
ATOM 3415 O O . SER B 1 204 ? 20.562 -16.641 -3.518 1 98.19 204 SER B O 1
ATOM 3417 N N . GLU B 1 205 ? 18.953 -15.758 -2.32 1 98.31 205 GLU B N 1
ATOM 3418 C CA . GLU B 1 205 ? 19.375 -16.438 -1.1 1 98.31 205 GLU B CA 1
ATOM 3419 C C . GLU B 1 205 ? 19.016 -17.922 -1.154 1 98.31 205 GLU B C 1
ATOM 3421 O O . GLU B 1 205 ? 19.75 -18.766 -0.646 1 98.31 205 GLU B O 1
ATOM 3426 N N . LEU B 1 206 ? 17.828 -18.219 -1.726 1 98.62 206 LEU B N 1
ATOM 3427 C CA . LEU B 1 206 ? 17.5 -19.625 -1.939 1 98.62 206 LEU B CA 1
ATOM 3428 C C . LEU B 1 206 ? 18.531 -20.297 -2.83 1 98.62 206 LEU B C 1
ATOM 3430 O O . LEU B 1 206 ? 18.953 -21.422 -2.557 1 98.62 206 LEU B O 1
ATOM 3434 N N . ARG B 1 207 ? 18.891 -19.594 -3.861 1 97.88 207 ARG B N 1
ATOM 3435 C CA . ARG B 1 207 ? 19.922 -20.109 -4.75 1 97.88 207 ARG B CA 1
ATOM 3436 C C . ARG B 1 207 ? 21.25 -20.281 -4.012 1 97.88 207 ARG B C 1
ATOM 3438 O O . ARG B 1 207 ? 21.859 -21.344 -4.066 1 97.88 207 ARG B O 1
ATOM 3445 N N . ARG B 1 208 ? 21.703 -19.297 -3.334 1 96.69 208 ARG B N 1
ATOM 3446 C CA . ARG B 1 208 ? 22.969 -19.297 -2.611 1 96.69 208 ARG B CA 1
ATOM 3447 C C . ARG B 1 208 ? 23.031 -20.453 -1.617 1 96.69 208 ARG B C 1
ATOM 3449 O O . ARG B 1 208 ? 24.078 -21.062 -1.419 1 96.69 208 ARG B O 1
ATOM 3456 N N . GLN B 1 209 ? 21.922 -20.812 -1.035 1 97.31 209 GLN B N 1
ATOM 3457 C CA . GLN B 1 209 ? 21.891 -21.781 0.054 1 97.31 209 GLN B CA 1
ATOM 3458 C C . GLN B 1 209 ? 21.484 -23.156 -0.452 1 97.31 209 GLN B C 1
ATOM 3460 O O . GLN B 1 209 ? 21.188 -24.062 0.342 1 97.31 209 GLN B O 1
ATOM 3465 N N . GLY B 1 210 ? 21.312 -23.328 -1.735 1 97.44 210 GLY B N 1
ATOM 3466 C CA . GLY B 1 210 ? 21.047 -24.625 -2.332 1 97.44 210 GLY B CA 1
ATOM 3467 C C . GLY B 1 210 ? 19.641 -25.125 -2.072 1 97.44 210 GLY B C 1
ATOM 3468 O O . GLY B 1 210 ? 19.422 -26.312 -1.87 1 97.44 210 GLY B O 1
ATOM 3469 N N . ARG B 1 211 ? 18.672 -24.188 -2.031 1 97.25 211 ARG B N 1
ATOM 3470 C CA . ARG B 1 211 ? 17.297 -24.547 -1.69 1 97.25 211 ARG B CA 1
ATOM 3471 C C . ARG B 1 211 ? 16.391 -24.453 -2.912 1 97.25 211 ARG B C 1
ATOM 3473 O O . ARG B 1 211 ? 15.164 -24.391 -2.777 1 97.25 211 ARG B O 1
ATOM 3480 N N . LEU B 1 212 ? 16.969 -24.422 -4.055 1 98.12 212 LEU B N 1
ATOM 3481 C CA . LEU B 1 212 ? 16.156 -24.422 -5.27 1 98.12 212 LEU B CA 1
ATOM 3482 C C . LEU B 1 212 ? 15.539 -25.797 -5.512 1 98.12 212 LEU B C 1
ATOM 3484 O O . LEU B 1 212 ? 16.125 -26.828 -5.164 1 98.12 212 LEU B O 1
ATOM 3488 N N . ARG B 1 213 ? 14.43 -25.766 -6.098 1 97.25 213 ARG B N 1
ATOM 3489 C CA . ARG B 1 213 ? 13.82 -27.016 -6.543 1 97.25 213 ARG B CA 1
ATOM 3490 C C . ARG B 1 213 ? 14.664 -27.688 -7.625 1 97.25 213 ARG B C 1
ATOM 3492 O O . ARG B 1 213 ? 15.383 -27.016 -8.359 1 97.25 213 ARG B O 1
ATOM 3499 N N . LYS B 1 214 ? 14.508 -28.984 -7.773 1 95.88 214 LYS B N 1
ATOM 3500 C CA . LYS B 1 214 ? 15.328 -29.797 -8.672 1 95.88 214 LYS B CA 1
ATOM 3501 C C . LYS B 1 214 ? 15.258 -29.266 -10.102 1 95.88 214 LYS B C 1
ATOM 3503 O O . LYS B 1 214 ? 16.281 -29.188 -10.797 1 95.88 214 LYS B O 1
ATOM 3508 N N . GLU B 1 215 ? 14.078 -28.844 -10.492 1 94.25 215 GLU B N 1
ATOM 3509 C CA . GLU B 1 215 ? 13.867 -28.406 -11.867 1 94.25 215 GLU B CA 1
ATOM 3510 C C . GLU B 1 215 ? 14.523 -27.047 -12.125 1 94.25 215 GLU B C 1
ATOM 3512 O O . GLU B 1 215 ? 14.672 -26.641 -13.273 1 94.25 215 GLU B O 1
ATOM 3517 N N . ASP B 1 216 ? 14.93 -26.359 -11.047 1 95.31 216 ASP B N 1
ATOM 3518 C CA . ASP B 1 216 ? 15.461 -25 -11.195 1 95.31 216 ASP B CA 1
ATOM 3519 C C . ASP B 1 216 ? 16.969 -24.984 -10.992 1 95.31 216 ASP B C 1
ATOM 3521 O O . ASP B 1 216 ? 17.594 -23.922 -11.016 1 95.31 216 ASP B O 1
ATOM 3525 N N . ILE B 1 217 ? 17.469 -26.156 -10.766 1 92.56 217 ILE B N 1
ATOM 3526 C CA . ILE B 1 217 ? 18.922 -26.266 -10.586 1 92.56 217 ILE B CA 1
ATOM 3527 C C . ILE B 1 217 ? 19.609 -26.203 -11.945 1 92.56 217 ILE B C 1
ATOM 3529 O O . ILE B 1 217 ? 19.203 -26.891 -12.898 1 92.56 217 ILE B O 1
#

Sequence (434 aa):
MIPVAAAKEPPLFDERVRQKGLSAIDELVGRKPRLKRPGRRRKKIAAREADIPADAFPPFWRDALPEMLEAYERRCAYLALYFEHATGNPTIDHVLPKSRVWNQIYEWSNYRLCAALINAKKNDLTSLVDPFEVAEGWFALELVAFQVIRGPKAPAGKAKEIEETLLVLNMPECLKAREEYVTCYERGDIEFSYLERRAPFVASELRRQGRLRKEDIMIPVAAAKEPPLFDERVRQKGLSAIDELVGRKPRLKRPGRRRKKIAAREADIPADAFPPFWRDALPEMLEAYERRCAYLALYFEHATGNPTIDHVLPKSRVWNQIYEWSNYRLCAALINAKKNDLTSLVDPFEVAEGWFALELVAFQVIRGPKAPAGKAKEIEETLLVLNMPECLKAREEYVTCYERGDIEFSYLERRAPFVASELRRQGRLRKEDI

Solvent-accessible surface area (backbone atoms only — not comparable to full-atom values): 23835 Å² total; per-residue (Å²): 85,44,58,42,80,85,67,80,78,60,88,60,42,52,67,65,21,27,50,51,39,54,18,51,50,30,18,31,38,64,42,76,53,80,59,90,68,87,76,79,79,61,66,60,75,25,83,42,74,80,60,44,58,55,86,70,57,75,71,39,60,64,74,46,45,69,58,46,34,60,70,47,69,31,31,20,43,61,66,31,37,41,46,51,55,51,27,30,25,76,39,77,34,58,77,57,46,53,72,77,35,55,90,41,57,53,36,71,89,31,54,38,45,24,26,47,62,50,53,61,53,48,74,78,52,91,51,61,66,55,38,69,70,42,48,82,42,34,37,38,70,42,83,83,74,33,38,61,41,84,19,93,60,40,58,74,92,42,46,68,29,48,53,46,33,40,58,61,58,50,36,70,45,38,21,50,33,49,42,49,54,51,52,35,41,76,72,58,34,32,34,69,70,45,40,41,64,39,26,36,46,62,41,52,43,33,53,74,68,68,63,56,54,80,90,73,104,84,45,58,42,81,86,70,81,76,59,89,60,42,53,68,66,21,28,49,51,41,54,18,51,50,29,17,31,38,62,42,79,52,80,57,91,67,87,77,80,80,63,67,61,75,26,82,43,73,80,61,45,59,54,86,69,57,76,72,39,62,62,73,46,44,69,58,45,36,60,70,47,69,31,30,20,42,61,69,29,36,42,46,51,55,53,27,31,27,77,39,76,34,58,76,55,46,52,71,78,36,55,91,42,57,52,36,69,90,34,53,37,45,25,26,48,61,50,52,60,55,48,74,79,50,90,52,61,65,56,39,69,71,42,48,80,44,33,37,37,70,43,86,83,75,34,38,62,41,83,19,94,60,39,59,74,93,42,47,68,31,48,53,47,33,40,60,61,59,49,36,70,45,38,21,50,31,49,42,50,54,51,51,35,40,75,71,58,32,32,34,68,70,47,39,41,66,39,25,38,45,60,41,51,43,33,54,75,68,69,64,57,54,78,91,74,104

Radius of gyration: 23.97 Å; Cα contacts (8 Å, |Δi|>4): 695; chains: 2; bounding box: 65×66×55 Å

Foldseek 3Di:
DAADAQDDDDPCLCVQFVLVQVQLLCQLLPHHGPDDDDDDTDHHDHNDSLPDDLVPRPPSVQVCLVVLCVRRVQAFLLLRFHADPPPGAWDWAFQPGCNGDVNCNSPSRRTTTHGPQLRVVCVVDDAADDSNPDHPQQWAFDQPQRAIDGGPPNDPVCVVNHVRSSVSCVDPVNSVVLNVLLVCQLVPVDDLVVCCSGGVRSSVNCVVVVNHDPVVD/DAADAQDDDDPCLCVQFVLVQVQLLCQLLPHHGPDDDDDDTDHHDHNDSLPDDLVPRDPSVQVCQVVLCVRRVQAFLLLRFHADPPPGAWDWAFQPGCNGCVNCSSPSVRTTTHGPQLRVVCVVDDAADDSNPDHPQQWAFDQPQRAIDGGPPNDPVCVVNHVRSSVSCVDPVNSVVLNVLLVCQLVPVDDLVVCCSGGVRSSVNCVVVVNHDPVVD

Secondary structure (DSSP, 8-state):
----PPPPPPTTHIIIIIHHHHHHHHHHTTPPPSS--SSPPPPP--SSGGGS-GGGS--GGGGGHHHHHHHTTTB-TTT--B--TTTB-EEEEESS-TTT-GGGTT-GGGEEEEEHHHHHHHTT-S----GGG--TTSEEE-TTT--EEE-TT--GGGHHHHHHHHHHHTSHHHHHHHHHHHHHHHTTSB-HHHHHHH-HHHHHHHHHTT---GGG-/----PPPPPPTTHIIIIIHHHHHHHHHHTTPPPSS--SSPPPPP--SSGGGS-GGGS--GGGGGHHHHHHHTTTB-TTT--B--TTTB-EEEEESS-TTT-GGGTT-GGGEEEEEHHHHHHHTT-S----GGG--TTSEEE-TTT--EEE-TT--GGGHHHHHHHHHHHTSHHHHHHHHHHHHHHHTTSB-HHHHHHH-HHHHHHHHHTT---GGG-

Nearest PDB structures (foldseek):
  8eea-assembly1_H  TM=6.968E-01  e=6.396E-03  Escherichia coli
  5h0o-assembly1_A  TM=6.780E-01  e=3.242E-01  Geobacillus virus E2
  4eiw-assembly1_E  TM=1.614E-01  e=7.585E+00  Thermus thermophilus HB8
  8eea-assembly1_H  TM=6.959E-01  e=3.006E-03  Escherichia coli
  5h0o-assembly1_A  TM=6.780E-01  e=3.199E-01  Geobacillus virus E2

pLDDT: mean 96.71, std 3.54, range [72.12, 98.94]